Protein AF-A0A7R9L9L1-F1 (afdb_monomer)

Sequence (457 aa):
MAKNYYNILGVQRNCSELDIKSAFRRLALRYHPDKNGSTSAEDTFKEVLEAYRVLNDPHKRGIYDHNSNRTQTHRTFQSRQQSSGYETSRRHHRRRQPSPSKSGHRKTSSGDSHRNKSVEHSLYVSLKEVLHGCSRRMRITRKVWFSPKEYRKERQTVTIDVRKGWKSGTRITFAEHGNQRLYDPSAVAEDIVFVIRDKADKQFKREGIHIVYTVRLSLKEAIDNSGIQVPTLEDRSLNVQLDRQQLMELYANTEVYIRKVGLGLPVPNNVLTRGDLTSSGNSRGKHVEHSLYVSLKEVLHGWRRHMKIARKVWFSPKQYRKMFQTVTIDVRKGWQSGTRITFTKHGDERLYNPSWVAEDIVFVIRDKADKQFKRDGIHIVYTVQLSRKEDYIYCPISVPTLEDRQRRWFTITLDRQQINELYAKNELCIRKVGLGLPDHKNVLTKGDLIIKCQLRS

Organism: NCBI:txid334625

pLDDT: mean 74.03, std 17.51, range [26.25, 93.88]

Secondary structure (DSSP, 8-state):
----HHHHHT--TT--HHHHHHHHHHHHHHS-TTT---HHHHHHHHHHHHHHHHHSSHHHHHHHHHHHHHHHTTSSS-----------------------------------------EEEEEEE-HHHHHH-EEEEEEEEEEEEEETTEEEEEEEEEEEEE-TTPPTT-EEEETT-SPPPTT-TTPPPPPEEEEEEEPP-SSEEEETTEEEEEEE--HHHHHS---EEEE-TTS-EEEEPPPHHHHHHHHHHSEEEEEETT-SPEETTEEEEE--EEEEEE------EEEEEE-HHHHHH-EEEEEEEEEEEEEETTEEEEEEEEEEEEE-TTPPTT-EEEETT-SPBPTT-TT-PBPPEEEEEEEPPPSSEEEETTEEEEEEEE-TTGGGGT--EEEE-S--SS-SEEEE---HHHHHHHHHHSEEEEEETT-SPBPSS-TT-B--EEEEEEE--

Foldseek 3Di:
DPDDLCVLLVHDLPDDLVSLVVSLVVLCVVLPCVVDVDPVSVVSNVSSVVSSVQCNDPVSSVVSVVVVVVVVVVPPPPDDDDDDDDDDDDDDDDDDDDDDDDDDDDDDPDDPPPPDPAAEDEDADEQLCLQQWDKDKDKAWEWQDPDLPDTDIDIDIDIDTRHFLDDQQDKDKDFQRYYFDHPDNPGRHGIHIYTYHYDDDPAWDDDRLEIEGEDEDEPVCLVVQPFDFDAASVRDTDGHGADPVQSVCCVVPQKGKDKDAQRTTAHVPGNVHGGIYIYMYGHPPPQPAAEDADEQLCLQVKDKDWDWDWEWQDPDLVDTDIDIDIDIDTRYHQDDQQDKDKDAQPHYQDDPPPVSGHHIHIYGYHYDDDPAWDDDRLEIEGEDEDEPVCLPPQDWDWAAASDPPDDRTDTDGDDPVQSVVCVVPQKGKDWDAQRTTAHPVGRVHGGIYIYIYGYDD

Mean predicted aligned error: 21.63 Å

Radius of gyration: 37.53 Å; Cα contacts (8 Å, |Δi|>4): 785; chains: 1; bounding box: 78×113×79 Å

InterPro domains:
  IPR001623 DnaJ domain [PF00226] (4-65)
  IPR001623 DnaJ domain [PR00625] (6-24)
  IPR001623 DnaJ domain [PR00625] (24-39)
  IPR001623 DnaJ domain [PR00625] (40-60)
  IPR001623 DnaJ domain [PS50076] (4-68)
  IPR001623 DnaJ domain [SM00271] (3-60)
  IPR001623 DnaJ domain [cd06257] (4-57)
  IPR002939 Chaperone DnaJ, C-terminal [PF01556] (119-277)
  IPR002939 Chaperone DnaJ, C-terminal [PF01556] (288-454)
  IPR008971 HSP40/DnaJ peptide-binding [SSF49493] (119-197)
  IPR008971 HSP40/DnaJ peptide-binding [SSF49493] (204-277)
  IPR008971 HSP40/DnaJ peptide-binding [SSF49493] (283-378)
  IPR036869 Chaperone J-domain superfamily [G3DSA:1.10.287.110] (1-118)
  IPR036869 Chaperone J-domain superfamily [SSF46565] (3-71)
  IPR051339 DnaJ homolog subfamily B [PTHR24078] (4-277)

Structure (mmCIF, N/CA/C/O backbone):
data_AF-A0A7R9L9L1-F1
#
_entry.id   AF-A0A7R9L9L1-F1
#
loop_
_atom_site.group_PDB
_atom_site.id
_atom_site.type_symbol
_atom_site.label_atom_id
_atom_site.label_alt_id
_atom_site.label_comp_id
_atom_site.label_asym_id
_atom_site.label_entity_id
_atom_site.label_seq_id
_atom_site.pdbx_PDB_ins_code
_atom_site.Cartn_x
_atom_site.Cartn_y
_atom_site.Cartn_z
_atom_site.occupancy
_atom_site.B_iso_or_equiv
_atom_site.auth_seq_id
_atom_site.auth_comp_id
_atom_site.auth_asym_id
_atom_site.auth_atom_id
_atom_site.pdbx_PDB_model_num
ATOM 1 N N . MET A 1 1 ? -12.909 -40.727 19.266 1.00 49.06 1 MET A N 1
ATOM 2 C CA . MET A 1 1 ? -14.383 -40.890 19.206 1.00 49.06 1 MET A CA 1
ATOM 3 C C . MET A 1 1 ? -14.921 -39.917 18.166 1.00 49.06 1 MET A C 1
ATOM 5 O O . MET A 1 1 ? -14.369 -38.830 18.070 1.00 49.06 1 MET A O 1
ATOM 9 N N . ALA A 1 2 ? -15.924 -40.287 17.363 1.00 63.56 2 ALA A N 1
ATOM 10 C CA . ALA A 1 2 ? -16.540 -39.344 16.425 1.00 63.56 2 ALA A CA 1
ATOM 11 C C . ALA A 1 2 ? -17.217 -38.209 17.217 1.00 63.56 2 ALA A C 1
ATOM 13 O O . ALA A 1 2 ? -17.993 -38.492 18.133 1.00 63.56 2 ALA A O 1
ATOM 14 N N . LYS A 1 3 ? -16.879 -36.948 16.917 1.00 76.25 3 LYS A N 1
ATOM 15 C CA . LYS A 1 3 ? -17.442 -35.777 17.604 1.00 76.25 3 LYS A CA 1
ATOM 16 C C . LYS A 1 3 ? -18.926 -35.663 17.260 1.00 76.25 3 LYS A C 1
ATOM 18 O O . LYS A 1 3 ? -19.267 -35.638 16.082 1.00 76.25 3 LYS A O 1
ATOM 23 N N . ASN A 1 4 ? -19.796 -35.593 18.270 1.00 88.75 4 ASN A N 1
ATOM 24 C CA . ASN A 1 4 ? -21.223 -35.383 18.042 1.00 88.75 4 ASN A CA 1
ATOM 25 C C . ASN A 1 4 ? -21.557 -33.883 18.066 1.00 88.75 4 ASN A C 1
ATOM 27 O O . ASN A 1 4 ? -21.772 -33.312 19.134 1.00 88.75 4 ASN A O 1
ATOM 31 N N . TYR A 1 5 ? -21.624 -33.254 16.891 1.00 90.06 5 TYR A N 1
ATOM 32 C CA . TYR A 1 5 ? -21.893 -31.819 16.744 1.00 90.06 5 TYR A CA 1
ATOM 33 C C . TYR A 1 5 ? -23.251 -31.374 17.318 1.00 90.06 5 TYR A C 1
ATOM 35 O O . TYR A 1 5 ? -23.359 -30.247 17.798 1.00 90.06 5 TYR A O 1
ATOM 43 N N . TYR A 1 6 ? -24.259 -32.254 17.357 1.00 90.75 6 TYR A N 1
ATOM 44 C CA . TYR A 1 6 ? -25.552 -31.948 17.986 1.00 90.75 6 TYR A CA 1
ATOM 45 C C . TYR A 1 6 ? -25.417 -31.817 19.506 1.00 90.75 6 TYR A C 1
ATOM 47 O O . TYR A 1 6 ? -25.935 -30.872 20.098 1.00 90.75 6 TYR A O 1
ATOM 55 N N . ASN A 1 7 ? -24.632 -32.703 20.126 1.00 90.06 7 ASN A N 1
ATOM 56 C CA . ASN A 1 7 ? -24.353 -32.646 21.561 1.00 90.06 7 ASN A CA 1
ATOM 57 C C . ASN A 1 7 ? -23.490 -31.429 21.918 1.00 90.06 7 ASN A C 1
ATOM 59 O O . ASN A 1 7 ? -23.727 -30.807 22.947 1.00 90.06 7 ASN A O 1
ATOM 63 N N . ILE A 1 8 ? -22.537 -31.059 21.053 1.00 89.12 8 ILE A N 1
ATOM 64 C CA . ILE A 1 8 ? -21.681 -29.874 21.241 1.00 89.12 8 ILE A CA 1
ATOM 65 C C . ILE A 1 8 ? -22.514 -28.584 21.224 1.00 89.12 8 ILE A C 1
ATOM 67 O O . ILE A 1 8 ? -22.296 -27.700 22.048 1.00 89.12 8 ILE A O 1
ATOM 71 N N . LEU A 1 9 ? -23.504 -28.479 20.329 1.00 86.56 9 LEU A N 1
ATOM 72 C CA . LEU A 1 9 ? -24.438 -27.348 20.316 1.00 86.56 9 LEU A CA 1
ATOM 73 C C . LEU A 1 9 ? -25.562 -27.471 21.362 1.00 86.56 9 LEU A C 1
ATOM 75 O O . LEU A 1 9 ? -26.267 -26.496 21.622 1.00 86.56 9 LEU A O 1
ATOM 79 N N . GLY A 1 10 ? -25.734 -28.637 21.985 1.00 88.50 10 GLY A N 1
ATOM 80 C CA . GLY A 1 10 ? -26.810 -28.897 22.940 1.00 88.50 10 GLY A CA 1
ATOM 81 C C . GLY A 1 10 ? -28.200 -28.864 22.300 1.00 88.50 10 GLY A C 1
ATOM 82 O O . GLY A 1 10 ? -29.141 -28.363 22.916 1.00 88.50 10 GLY A O 1
ATOM 83 N N . VAL A 1 11 ? -28.319 -29.349 21.061 1.00 91.50 11 VAL A N 1
ATOM 84 C CA . VAL A 1 11 ? -29.574 -29.433 20.295 1.00 91.50 11 VAL A CA 1
ATOM 85 C C . VAL A 1 11 ? -29.861 -30.879 19.894 1.00 91.50 11 VAL A C 1
ATOM 87 O O . VAL A 1 11 ? -28.947 -31.689 19.758 1.00 91.50 11 VAL A O 1
ATOM 90 N N . GLN A 1 12 ? -31.133 -31.227 19.701 1.00 88.06 12 GLN A N 1
ATOM 91 C CA . GLN A 1 12 ? -31.520 -32.568 19.247 1.00 88.06 12 GLN A CA 1
ATOM 92 C C . GLN A 1 12 ? -31.224 -32.766 17.750 1.00 88.06 12 GLN A C 1
ATOM 94 O O . GLN A 1 12 ? -31.155 -31.808 16.988 1.00 88.06 12 GLN A O 1
ATOM 99 N N . ARG A 1 13 ? -31.073 -34.014 17.286 1.00 86.50 13 ARG A N 1
ATOM 100 C CA . ARG A 1 13 ? -30.767 -34.322 15.868 1.00 86.50 13 ARG A CA 1
ATOM 101 C C . ARG A 1 13 ? -31.837 -33.825 14.883 1.00 86.50 13 ARG A C 1
ATOM 103 O O . ARG A 1 13 ? -31.508 -33.436 13.767 1.00 86.50 13 ARG A O 1
ATOM 110 N N . ASN A 1 14 ? -33.095 -33.796 15.320 1.00 85.81 14 ASN A N 1
ATOM 111 C CA . ASN A 1 14 ? -34.262 -33.307 14.577 1.00 85.81 14 ASN A CA 1
ATOM 112 C C . ASN A 1 14 ? -34.455 -31.778 14.662 1.00 85.81 14 ASN A C 1
ATOM 114 O O . ASN A 1 14 ? -35.485 -31.277 14.223 1.00 85.81 14 ASN A O 1
ATOM 118 N N . CYS A 1 15 ? -33.502 -31.034 15.234 1.00 86.44 15 CYS A N 1
ATOM 119 C CA . CYS A 1 15 ? -33.642 -29.594 15.429 1.00 86.44 15 CYS A CA 1
ATOM 120 C C . CYS A 1 15 ? -33.735 -28.815 14.109 1.00 86.44 15 CYS A C 1
ATOM 122 O O . CYS A 1 15 ? -33.117 -29.175 13.091 1.00 86.44 15 CYS A O 1
ATOM 124 N N . SER A 1 16 ? -34.490 -27.717 14.151 1.00 85.38 16 SER A N 1
ATOM 125 C CA . SER A 1 16 ? -34.614 -26.790 13.032 1.00 85.38 16 SER A CA 1
ATOM 126 C C . SER A 1 16 ? -33.341 -25.952 12.871 1.00 85.38 16 SER A C 1
ATOM 128 O O . SER A 1 16 ? -32.532 -25.808 13.790 1.00 85.38 16 SER A O 1
ATOM 130 N N . GLU A 1 17 ? -33.153 -25.346 11.699 1.00 82.75 17 GLU A N 1
ATOM 131 C CA . GLU A 1 17 ? -32.029 -24.428 11.464 1.00 82.75 17 GLU A CA 1
ATOM 132 C C . GLU A 1 17 ? -32.048 -23.232 12.439 1.00 82.75 17 GLU A C 1
ATOM 134 O O . GLU A 1 17 ? -31.000 -22.736 12.863 1.00 82.75 17 GLU A O 1
ATOM 139 N N . LEU A 1 18 ? -33.243 -22.791 12.850 1.00 80.31 18 LEU A N 1
ATOM 140 C CA . LEU A 1 18 ? -33.417 -21.720 13.831 1.00 80.31 18 LEU A CA 1
ATOM 141 C C . LEU A 1 18 ? -32.889 -22.122 15.212 1.00 80.31 18 LEU A C 1
ATOM 143 O O . LEU A 1 18 ? -32.236 -21.307 15.870 1.00 80.31 18 LEU A O 1
ATOM 147 N N . ASP A 1 19 ? -33.095 -23.375 15.615 1.00 83.19 19 ASP A N 1
ATOM 148 C CA . ASP A 1 19 ? -32.608 -23.910 16.889 1.00 83.19 19 ASP A CA 1
ATOM 149 C C . ASP A 1 19 ? -31.083 -24.015 16.900 1.00 83.19 19 ASP A C 1
ATOM 151 O O . ASP A 1 19 ? -30.443 -23.610 17.870 1.00 83.19 19 ASP A O 1
ATOM 155 N N . ILE A 1 20 ? -30.487 -24.459 15.789 1.00 85.69 20 ILE A N 1
ATOM 156 C CA . ILE A 1 20 ? -29.027 -24.515 15.600 1.00 85.69 20 ILE A CA 1
ATOM 157 C C . ILE A 1 20 ? -28.425 -23.111 15.740 1.00 85.69 20 ILE A C 1
ATOM 159 O O . ILE A 1 20 ? -27.467 -22.907 16.491 1.00 85.69 20 ILE A O 1
ATOM 163 N N . LYS A 1 21 ? -29.022 -22.113 15.076 1.00 79.94 21 LYS A N 1
ATOM 164 C CA . LYS A 1 21 ? -28.600 -20.704 15.162 1.00 79.94 21 LYS A CA 1
ATOM 165 C C . LYS A 1 21 ? -28.805 -20.111 16.552 1.00 79.94 21 LYS A C 1
ATOM 167 O O . LYS A 1 21 ? -28.009 -19.283 16.998 1.00 79.94 21 LYS A O 1
ATOM 172 N N . SER A 1 22 ? -29.888 -20.468 17.234 1.00 76.69 22 SER A N 1
ATOM 173 C CA . SER A 1 22 ? -30.174 -20.015 18.598 1.00 76.69 22 SER A CA 1
ATOM 174 C C . SER A 1 22 ? -29.161 -20.588 19.594 1.00 76.69 22 SER A C 1
ATOM 176 O O . SER A 1 22 ? -28.537 -19.848 20.360 1.00 76.69 22 SER A O 1
ATOM 178 N N . ALA A 1 23 ? -28.911 -21.893 19.515 1.00 81.44 23 ALA A N 1
ATOM 179 C CA . ALA A 1 23 ? -27.973 -22.597 20.372 1.00 81.44 23 ALA A CA 1
ATOM 180 C C . ALA A 1 23 ? -26.527 -22.132 20.171 1.00 81.44 23 ALA A C 1
ATOM 182 O O . ALA A 1 23 ? -25.833 -21.862 21.154 1.00 81.44 23 ALA A O 1
ATOM 183 N N . PHE A 1 24 ? -26.108 -21.935 18.917 1.00 83.31 24 PHE A N 1
ATOM 184 C CA . PHE A 1 24 ? -24.807 -21.350 18.605 1.00 83.31 24 PHE A CA 1
ATOM 185 C C . PHE A 1 24 ? -24.660 -19.954 19.211 1.00 83.31 24 PHE A C 1
ATOM 187 O O . PHE A 1 24 ? -23.675 -19.702 19.895 1.00 83.31 24 PHE A O 1
ATOM 194 N N . ARG A 1 25 ? -25.649 -19.062 19.052 1.00 74.88 25 ARG A N 1
ATOM 195 C CA . ARG A 1 25 ? -25.603 -17.712 19.648 1.00 74.88 25 ARG A CA 1
ATOM 196 C C . ARG A 1 25 ? -25.455 -17.756 21.170 1.00 74.88 25 ARG A C 1
ATOM 198 O O . ARG A 1 25 ? -24.642 -17.019 21.724 1.00 74.88 25 ARG A O 1
ATOM 205 N N . ARG A 1 26 ? -26.193 -18.643 21.842 1.00 85.81 26 ARG A N 1
ATOM 206 C CA . ARG A 1 26 ? -26.121 -18.829 23.300 1.00 85.81 26 ARG A CA 1
ATOM 207 C C . ARG A 1 26 ? -24.738 -19.307 23.757 1.00 85.81 26 ARG A C 1
ATOM 209 O O . ARG A 1 26 ? -24.200 -18.769 24.722 1.00 85.81 26 ARG A O 1
ATOM 216 N N . LEU A 1 27 ? -24.157 -20.293 23.073 1.00 80.12 27 LEU A N 1
ATOM 217 C CA . LEU A 1 27 ? -22.843 -20.851 23.417 1.00 80.12 27 LEU A CA 1
ATOM 218 C C . LEU A 1 27 ? -21.696 -19.913 23.034 1.00 80.12 27 LEU A C 1
ATOM 220 O O . LEU A 1 27 ? -20.773 -19.728 23.824 1.00 80.12 27 LEU A O 1
ATOM 224 N N . ALA A 1 28 ? -21.795 -19.256 21.880 1.00 75.88 28 ALA A N 1
ATOM 225 C CA . ALA A 1 28 ? -20.829 -18.270 21.419 1.00 75.88 28 ALA A CA 1
ATOM 226 C C . ALA A 1 28 ? -20.716 -17.095 22.394 1.00 75.88 28 ALA A C 1
ATOM 228 O O . ALA A 1 28 ? -19.614 -16.638 22.650 1.00 75.88 28 ALA A O 1
ATOM 229 N N . LEU A 1 29 ? -21.823 -16.647 22.998 1.00 74.94 29 LEU A N 1
ATOM 230 C CA . LEU A 1 29 ? -21.801 -15.608 24.034 1.00 74.94 29 LEU A CA 1
ATOM 231 C C . LEU A 1 29 ? -21.191 -16.081 25.363 1.00 74.94 29 LEU A C 1
ATOM 233 O O . LEU A 1 29 ? -20.632 -15.259 26.089 1.00 74.94 29 LEU A O 1
ATOM 237 N N . ARG A 1 30 ? -21.306 -17.376 25.687 1.00 72.81 30 ARG A N 1
ATOM 238 C CA . ARG A 1 30 ? -20.858 -17.969 26.960 1.00 72.81 30 ARG A CA 1
ATOM 239 C C . ARG A 1 30 ? -19.370 -18.328 26.969 1.00 72.81 30 ARG A C 1
ATOM 241 O O . ARG A 1 30 ? -18.716 -18.179 27.999 1.00 72.81 30 ARG A O 1
ATOM 248 N N . TYR A 1 31 ? -18.854 -18.790 25.833 1.00 75.00 31 TYR A N 1
ATOM 249 C CA . TYR A 1 31 ? -17.470 -19.247 25.672 1.00 75.00 31 TYR A CA 1
ATOM 250 C C . TYR A 1 31 ? -16.627 -18.305 24.803 1.00 75.00 31 TYR A C 1
ATOM 252 O O . TYR A 1 31 ? -15.535 -18.667 24.385 1.00 75.00 31 TYR A O 1
ATOM 260 N N . HIS A 1 32 ? -17.107 -17.086 24.528 1.00 73.44 32 HIS A N 1
ATOM 261 C CA . HIS A 1 32 ? -16.326 -16.116 23.764 1.00 73.44 32 HIS A CA 1
ATOM 262 C C . HIS A 1 32 ? -14.991 -15.817 24.477 1.00 73.44 32 HIS A C 1
ATOM 264 O O . HIS A 1 32 ? -15.032 -15.433 25.652 1.00 73.44 32 HIS A O 1
ATOM 270 N N . PRO A 1 33 ? -13.837 -15.885 23.787 1.00 64.94 33 PRO A N 1
ATOM 271 C CA . PRO A 1 33 ? -12.521 -15.683 24.401 1.00 64.94 33 PRO A CA 1
ATOM 272 C C . PRO A 1 33 ? -12.361 -14.300 25.059 1.00 64.94 33 PRO A C 1
ATOM 274 O O . PRO A 1 33 ? -11.711 -14.183 26.090 1.00 64.94 33 PRO A O 1
ATOM 277 N N . ASP A 1 34 ? -13.037 -13.263 24.540 1.00 59.59 34 ASP A N 1
ATOM 278 C CA . ASP A 1 34 ? -13.035 -11.926 25.170 1.00 59.59 34 ASP A CA 1
ATOM 279 C C . ASP A 1 34 ? -13.930 -11.805 26.424 1.00 59.59 34 ASP A C 1
ATOM 281 O O . ASP A 1 34 ? -13.745 -10.877 27.208 1.00 59.59 34 ASP A O 1
ATOM 285 N N . LYS A 1 35 ? -14.926 -12.685 26.623 1.00 58.25 35 LYS A N 1
ATOM 286 C CA . LYS A 1 35 ? -15.825 -12.641 27.801 1.00 58.25 35 LYS A CA 1
ATOM 287 C C . LYS A 1 35 ? -15.447 -13.652 28.878 1.00 58.25 35 LYS A C 1
ATOM 289 O O . LYS A 1 35 ? -15.803 -13.464 30.037 1.00 58.25 35 LYS A O 1
ATOM 294 N N . ASN A 1 36 ? -14.758 -14.722 28.497 1.00 57.59 36 ASN A N 1
ATOM 295 C CA . ASN A 1 36 ? -14.349 -15.797 29.382 1.00 57.59 36 ASN A CA 1
ATOM 296 C C . ASN A 1 36 ? -12.878 -16.119 29.096 1.00 57.59 36 ASN A C 1
ATOM 298 O O . ASN 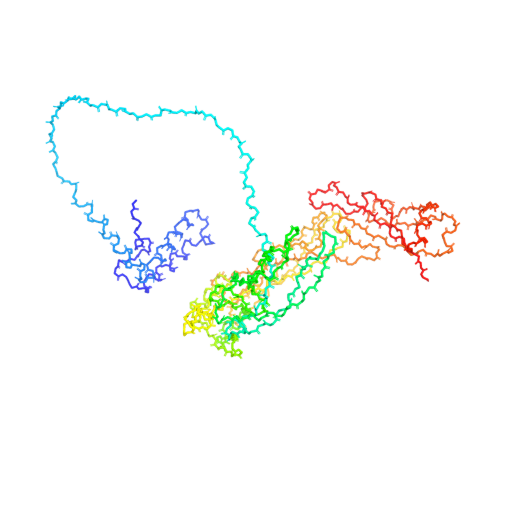A 1 36 ? -12.569 -16.869 28.178 1.00 57.59 36 ASN A O 1
ATOM 302 N N . GLY A 1 37 ? -11.969 -15.517 29.867 1.00 56.84 37 GLY A N 1
ATOM 303 C CA . GLY A 1 37 ? -10.517 -15.613 29.664 1.00 56.84 37 GLY A CA 1
ATOM 304 C C . GLY A 1 37 ? -9.885 -16.939 30.106 1.00 56.84 37 GLY A C 1
ATOM 305 O O . GLY A 1 37 ? -8.688 -16.980 30.376 1.00 56.84 37 GLY A O 1
ATOM 306 N N . SER A 1 38 ? -10.669 -18.011 30.242 1.00 69.81 38 SER A N 1
ATOM 307 C CA . SER A 1 38 ? -10.142 -19.337 30.570 1.00 69.81 38 SER A CA 1
ATOM 308 C C . SER A 1 38 ? -9.654 -20.046 29.305 1.00 69.81 38 SER A C 1
ATOM 310 O O . SER A 1 38 ? -10.331 -20.042 28.280 1.00 69.81 38 SER A O 1
ATOM 312 N N . THR A 1 39 ? -8.500 -20.714 29.369 1.00 65.12 39 THR A N 1
ATOM 313 C CA . THR A 1 39 ? -7.925 -21.453 28.226 1.00 65.12 39 THR A CA 1
ATOM 314 C C . THR A 1 39 ? -8.883 -22.530 27.691 1.00 65.12 39 THR A C 1
ATOM 316 O O . THR A 1 39 ? -8.952 -22.766 26.491 1.00 65.12 39 THR A O 1
ATOM 319 N N . SER A 1 40 ? -9.720 -23.109 28.561 1.00 69.19 40 SER A N 1
ATOM 320 C CA . SER A 1 40 ? -10.760 -24.075 28.178 1.00 69.19 40 SER A CA 1
ATOM 321 C C . SER A 1 40 ? -11.943 -23.455 27.409 1.00 69.19 40 SER A C 1
ATOM 323 O O . SER A 1 40 ? -12.649 -24.185 26.707 1.00 69.19 40 SER A O 1
ATOM 325 N N . ALA A 1 41 ? -12.195 -22.143 27.524 1.00 69.00 41 ALA A N 1
ATOM 326 C CA . ALA A 1 41 ? -13.266 -21.460 26.789 1.00 69.00 41 ALA A CA 1
ATOM 327 C C . ALA A 1 41 ? -12.928 -21.296 25.300 1.00 69.00 41 ALA A C 1
ATOM 329 O O . ALA A 1 41 ? -13.806 -21.415 24.450 1.00 69.00 41 ALA A O 1
ATOM 330 N N . GLU A 1 42 ? -11.652 -21.094 24.968 1.00 72.12 42 GLU A N 1
ATOM 331 C CA . GLU A 1 42 ? -11.208 -20.976 23.578 1.00 72.12 42 GLU A CA 1
ATOM 332 C C . GLU A 1 42 ? -11.369 -22.300 22.815 1.00 72.12 42 GLU A C 1
ATOM 334 O O . GLU A 1 42 ? -11.888 -22.319 21.696 1.00 72.12 42 GLU A O 1
ATOM 339 N N . ASP A 1 43 ? -10.982 -23.418 23.434 1.00 78.12 43 ASP A N 1
ATOM 340 C CA . ASP A 1 43 ? -11.100 -24.741 22.816 1.00 78.12 43 ASP A CA 1
ATOM 341 C C . ASP A 1 43 ? -12.565 -25.165 22.659 1.00 78.12 43 ASP A C 1
ATOM 343 O O . ASP A 1 43 ? -12.975 -25.608 21.585 1.00 78.12 43 ASP A O 1
ATOM 347 N N . THR A 1 44 ? -13.398 -24.922 23.674 1.00 79.69 44 THR A N 1
ATOM 348 C CA . THR A 1 44 ? -14.847 -25.170 23.576 1.00 79.69 44 THR A CA 1
ATOM 349 C C . THR A 1 44 ? -15.517 -24.271 22.535 1.00 79.69 44 THR A C 1
ATOM 351 O O . THR A 1 44 ? -16.397 -24.725 21.803 1.00 79.69 44 THR A O 1
ATOM 354 N N . PHE A 1 45 ? -15.072 -23.023 22.375 1.00 81.50 45 PHE A N 1
ATOM 355 C CA . PHE A 1 45 ? -15.565 -22.133 21.323 1.00 81.50 45 PHE A CA 1
ATOM 356 C C . PHE A 1 45 ? -15.186 -22.617 19.917 1.00 81.50 45 PHE A C 1
ATOM 358 O O . PHE A 1 45 ? -16.019 -22.570 19.006 1.00 81.50 45 PHE A O 1
ATOM 365 N N . LYS A 1 46 ? -13.963 -23.133 19.730 1.00 82.69 46 LYS A N 1
ATOM 366 C CA . LYS A 1 46 ? -13.535 -23.750 18.462 1.00 82.69 46 LYS A CA 1
ATOM 367 C C . LYS A 1 46 ? -14.417 -24.945 18.103 1.00 82.69 46 LYS A C 1
ATOM 369 O O . LYS A 1 46 ? -14.842 -25.051 16.953 1.00 82.69 46 LYS A O 1
ATOM 374 N N . GLU A 1 47 ? -14.753 -25.791 19.074 1.00 85.06 47 GLU A N 1
ATOM 375 C CA . GLU A 1 47 ? -15.644 -26.939 18.862 1.00 85.06 47 GLU A CA 1
ATOM 376 C C . GLU A 1 47 ? -17.082 -26.521 18.528 1.00 85.06 47 GLU A C 1
ATOM 378 O O . GLU A 1 47 ? -17.696 -27.079 17.617 1.00 85.06 47 GLU A O 1
ATOM 383 N N . VAL A 1 48 ? -17.608 -25.496 19.203 1.00 82.81 48 VAL A N 1
ATOM 384 C CA . VAL A 1 48 ? -18.935 -24.920 18.923 1.00 82.81 48 VAL A CA 1
ATOM 385 C C . VAL A 1 48 ? -18.996 -24.312 17.517 1.00 82.81 48 VAL A C 1
ATOM 387 O O . VAL A 1 48 ? -19.994 -24.479 16.808 1.00 82.81 48 VAL A O 1
ATOM 390 N N . LEU A 1 49 ? -17.926 -23.647 17.074 1.00 82.12 49 LEU A N 1
ATOM 391 C CA . LEU A 1 49 ? -17.827 -23.084 15.728 1.00 82.12 49 LEU A CA 1
ATOM 392 C C . LEU A 1 49 ? -17.720 -24.173 14.654 1.00 82.12 49 LEU A C 1
ATOM 394 O O . LEU A 1 49 ? -18.345 -24.058 13.597 1.00 82.12 49 LEU A O 1
ATOM 398 N N . GLU A 1 50 ? -16.954 -25.231 14.921 1.00 85.69 50 GLU A N 1
ATOM 399 C CA . GLU A 1 50 ? -16.851 -26.409 14.055 1.00 85.69 50 GLU A CA 1
ATOM 400 C C . GLU A 1 50 ? -18.230 -27.067 13.875 1.00 85.69 50 GLU A C 1
ATOM 402 O O . GLU A 1 50 ? -18.674 -27.274 12.743 1.00 85.69 50 GLU A O 1
ATOM 407 N N . ALA A 1 51 ? -18.952 -27.287 14.978 1.00 88.12 51 ALA A N 1
ATOM 408 C CA . ALA A 1 51 ? -20.292 -27.865 14.975 1.00 88.12 51 ALA A CA 1
ATOM 409 C C . ALA A 1 51 ? -21.300 -27.017 14.184 1.00 88.12 51 ALA A C 1
ATOM 411 O O . ALA A 1 51 ? -22.049 -27.543 13.360 1.00 88.12 51 ALA A O 1
ATOM 412 N N . TYR A 1 52 ? -21.291 -25.695 14.375 1.00 84.75 52 TYR A N 1
ATOM 413 C CA . TYR A 1 52 ? -22.180 -24.790 13.647 1.00 84.75 52 TYR A CA 1
ATOM 414 C C . TYR A 1 52 ? -21.888 -24.762 12.141 1.00 84.75 52 TYR A C 1
ATOM 416 O O . TYR A 1 52 ? -22.815 -24.811 11.338 1.00 84.75 52 TYR A O 1
ATOM 424 N N . ARG A 1 53 ? -20.612 -24.751 11.731 1.00 86.50 53 ARG A N 1
ATOM 425 C CA . ARG A 1 53 ? -20.221 -24.760 10.306 1.00 86.50 53 ARG A CA 1
ATOM 426 C C . ARG A 1 53 ? -20.717 -25.992 9.554 1.00 86.50 53 ARG A C 1
ATOM 428 O O . ARG A 1 53 ? -20.996 -25.893 8.360 1.00 86.50 53 ARG A O 1
ATOM 435 N N . VAL A 1 54 ? -20.775 -27.137 10.231 1.00 88.31 54 VAL A N 1
ATOM 436 C CA . VAL A 1 54 ? -21.236 -28.400 9.645 1.00 88.31 54 VAL A CA 1
ATOM 437 C C . VAL A 1 54 ? -22.761 -28.491 9.667 1.00 88.31 54 VAL A C 1
ATOM 439 O O . VAL A 1 54 ? -23.348 -28.864 8.659 1.00 88.31 54 VAL A O 1
ATOM 442 N N . LEU A 1 55 ? -23.408 -28.124 10.778 1.00 88.56 55 LEU A N 1
ATOM 443 C CA . LEU A 1 55 ? -24.855 -28.301 10.953 1.00 88.56 55 LEU A CA 1
ATOM 444 C C . LEU A 1 55 ? -25.715 -27.184 10.335 1.00 88.56 55 LEU A C 1
ATOM 446 O O . LEU A 1 55 ? -26.886 -27.420 10.050 1.00 88.56 55 LEU A O 1
ATOM 450 N N . ASN A 1 56 ? -25.172 -25.981 10.121 1.00 89.06 56 ASN A N 1
ATOM 451 C CA . ASN A 1 56 ? -25.913 -24.861 9.525 1.00 89.06 56 ASN A CA 1
ATOM 452 C C . ASN A 1 56 ? -26.042 -24.963 7.993 1.00 89.06 56 ASN A C 1
ATOM 454 O O . ASN A 1 56 ? -26.931 -24.351 7.413 1.00 89.06 56 ASN A O 1
ATOM 458 N N . ASP A 1 57 ? -25.153 -25.702 7.329 1.00 86.38 57 ASP A N 1
ATOM 459 C CA . ASP A 1 57 ? -25.196 -25.926 5.882 1.00 86.38 57 ASP A CA 1
ATOM 460 C C . ASP A 1 57 ? -25.969 -27.229 5.595 1.00 86.38 57 ASP A C 1
ATOM 462 O O . ASP A 1 57 ? -25.525 -28.293 6.037 1.00 86.38 57 ASP A O 1
ATOM 466 N N . PRO A 1 58 ? -27.102 -27.188 4.864 1.00 85.25 58 PRO A N 1
ATOM 467 C CA . PRO A 1 58 ? -27.929 -28.371 4.616 1.00 85.25 58 PRO A CA 1
ATOM 468 C C . PRO A 1 58 ? -27.170 -29.531 3.962 1.00 85.25 58 PRO A C 1
ATOM 470 O O . PRO A 1 58 ? -27.391 -30.694 4.301 1.00 85.25 58 PRO A O 1
ATOM 473 N N . HIS A 1 59 ? -26.239 -29.226 3.056 1.00 84.00 59 HIS A N 1
ATOM 474 C CA . HIS A 1 59 ? -25.461 -30.231 2.342 1.00 84.00 59 HIS A CA 1
ATOM 475 C C . HIS A 1 59 ? -24.417 -30.874 3.266 1.00 84.00 59 HIS A C 1
ATOM 477 O O . HIS A 1 59 ? -24.274 -32.099 3.303 1.00 84.00 59 HIS A O 1
ATOM 483 N N . LYS A 1 60 ? -23.718 -30.071 4.078 1.00 88.38 60 LYS A N 1
ATOM 484 C CA . LYS A 1 60 ? -22.735 -30.590 5.049 1.00 88.38 60 LYS A CA 1
ATOM 485 C C . LYS A 1 60 ? -23.392 -31.344 6.200 1.00 88.38 60 LYS A C 1
ATOM 487 O O . LYS A 1 60 ? -22.853 -32.369 6.619 1.00 88.38 60 LYS A O 1
ATOM 492 N N . ARG A 1 61 ? -24.560 -30.889 6.662 1.00 89.81 61 ARG A N 1
ATOM 493 C CA . ARG A 1 61 ? -25.379 -31.585 7.662 1.00 89.81 61 ARG A CA 1
ATOM 494 C C . ARG A 1 61 ? -25.786 -32.964 7.149 1.00 89.81 61 ARG A C 1
ATOM 496 O O . ARG A 1 61 ? -25.567 -33.944 7.851 1.00 89.81 61 ARG A O 1
ATOM 503 N N . GLY A 1 62 ? -26.246 -33.052 5.898 1.00 85.75 62 GLY A N 1
ATOM 504 C CA . GLY A 1 62 ? -26.587 -34.325 5.257 1.00 85.75 62 GLY A CA 1
ATOM 505 C C . GLY A 1 62 ? -25.411 -35.307 5.184 1.00 85.75 62 GLY A C 1
ATOM 506 O O . GLY A 1 62 ? -25.556 -36.471 5.555 1.00 85.75 62 GLY A O 1
ATOM 507 N N . ILE A 1 63 ? -24.222 -34.842 4.782 1.00 86.38 63 ILE A N 1
ATOM 508 C CA . ILE A 1 63 ? -23.001 -35.673 4.749 1.00 86.38 63 ILE A CA 1
ATOM 509 C C . ILE A 1 63 ? -22.616 -36.149 6.156 1.00 86.38 63 ILE A C 1
ATOM 511 O O . ILE A 1 63 ? -22.249 -37.310 6.354 1.00 86.38 63 ILE A O 1
ATOM 515 N N . TYR A 1 64 ? -22.688 -35.255 7.140 1.00 86.69 64 TYR A N 1
ATOM 516 C CA . TYR A 1 64 ? -22.371 -35.567 8.528 1.00 86.69 64 TYR A CA 1
ATOM 517 C C . TYR A 1 64 ? -23.343 -36.595 9.124 1.00 86.69 64 TYR A C 1
ATOM 519 O O . TYR A 1 64 ? -22.898 -37.576 9.724 1.00 86.69 64 TYR A O 1
ATOM 527 N N . ASP A 1 65 ? -24.647 -36.434 8.900 1.00 86.31 65 ASP A N 1
ATOM 528 C CA . ASP A 1 65 ? -25.676 -37.370 9.359 1.00 86.31 65 ASP A CA 1
ATOM 529 C C . ASP A 1 65 ? -25.512 -38.751 8.701 1.00 86.31 65 ASP A C 1
ATOM 531 O O . ASP A 1 65 ? -25.576 -39.781 9.380 1.00 86.31 65 ASP A O 1
ATOM 535 N N . HIS A 1 66 ? -25.187 -38.782 7.404 1.00 81.69 66 HIS A N 1
ATOM 536 C CA . HIS A 1 66 ? -24.926 -40.017 6.662 1.00 81.69 66 HIS A CA 1
ATOM 537 C C . HIS A 1 66 ? -23.688 -40.768 7.188 1.00 81.69 66 HIS A C 1
ATOM 539 O O . HIS A 1 66 ? -23.732 -41.978 7.426 1.00 81.69 66 HIS A O 1
ATOM 545 N N . ASN A 1 67 ? -22.590 -40.054 7.453 1.00 79.81 67 ASN A N 1
ATOM 546 C CA . ASN A 1 67 ? -21.353 -40.645 7.976 1.00 79.81 67 ASN A CA 1
ATOM 547 C C . ASN A 1 67 ? -21.455 -41.047 9.458 1.00 79.81 67 ASN A C 1
ATOM 549 O O . ASN A 1 67 ? -20.829 -42.023 9.887 1.00 79.81 67 ASN A O 1
ATOM 553 N N . SER A 1 68 ? -22.258 -40.329 10.244 1.00 65.81 68 SER A N 1
ATOM 554 C CA . SER A 1 68 ? -22.479 -40.623 11.663 1.00 65.81 68 SER A CA 1
ATOM 555 C C . SER A 1 68 ? -23.318 -41.892 11.873 1.00 65.81 68 SER A C 1
ATOM 557 O O . SER A 1 68 ? -23.083 -42.632 12.828 1.00 65.81 68 SER A O 1
ATOM 559 N N . ASN A 1 69 ? -24.227 -42.215 10.948 1.00 58.66 69 ASN A N 1
ATOM 560 C CA . ASN A 1 69 ? -24.994 -43.467 10.988 1.00 58.66 69 ASN A CA 1
ATOM 561 C C . ASN A 1 69 ? -24.143 -44.695 10.608 1.00 58.66 69 ASN A C 1
ATOM 563 O O . ASN A 1 69 ? -24.331 -45.779 11.159 1.00 58.66 69 ASN A O 1
ATOM 567 N N . ARG A 1 70 ? -23.128 -44.521 9.751 1.00 52.97 70 ARG A N 1
ATOM 568 C CA . ARG A 1 70 ? -22.200 -45.589 9.327 1.00 52.97 70 ARG A CA 1
ATOM 569 C C . ARG A 1 70 ? -21.214 -46.029 10.421 1.00 52.97 70 ARG A C 1
ATOM 571 O O . ARG A 1 70 ? -20.650 -47.116 10.350 1.00 52.97 70 ARG A O 1
ATOM 578 N N . THR A 1 71 ? -21.007 -45.204 11.450 1.00 49.53 71 THR A N 1
ATOM 579 C CA . THR A 1 71 ? -20.185 -45.543 12.630 1.00 49.53 71 THR A CA 1
ATOM 580 C C . THR A 1 71 ? -20.984 -46.217 13.750 1.00 49.53 71 THR A C 1
ATOM 582 O O . THR A 1 71 ? -20.384 -46.844 14.624 1.00 49.53 71 THR A O 1
ATOM 585 N N . GLN A 1 72 ? -22.321 -46.150 13.717 1.00 45.69 72 GLN A N 1
ATOM 586 C CA . GLN A 1 72 ? -23.194 -46.874 14.651 1.00 45.69 72 GLN A CA 1
ATOM 587 C C . GLN A 1 72 ? -23.389 -48.346 14.258 1.00 45.69 72 GLN A C 1
ATOM 589 O O . GLN A 1 72 ? -23.480 -49.191 15.144 1.00 45.69 72 GLN A O 1
ATOM 594 N N . THR A 1 73 ? -23.335 -48.692 12.968 1.00 39.56 73 THR A N 1
ATOM 595 C CA . THR A 1 73 ? -23.489 -50.084 12.497 1.00 39.56 73 THR A CA 1
ATOM 596 C C . THR A 1 73 ? -22.314 -51.008 12.851 1.00 39.56 73 THR A C 1
ATOM 598 O O . THR A 1 73 ? -22.484 -52.221 12.850 1.00 39.56 73 THR A O 1
ATOM 601 N N . HIS A 1 74 ? -21.149 -50.471 13.236 1.00 42.88 74 HIS A N 1
ATOM 602 C CA . HIS A 1 74 ? -19.985 -51.257 13.683 1.00 42.88 74 HIS A CA 1
ATOM 603 C C . HIS A 1 74 ? -19.840 -51.383 15.211 1.00 42.88 74 HIS A C 1
ATOM 605 O O . HIS A 1 74 ? -18.850 -51.941 15.680 1.00 42.88 74 HIS A O 1
ATOM 611 N N . ARG A 1 75 ? -20.796 -50.882 16.008 1.00 37.06 75 ARG A N 1
ATOM 612 C CA . ARG A 1 75 ? -20.735 -50.945 17.484 1.00 37.06 75 ARG A CA 1
ATOM 613 C C . ARG A 1 75 ? -21.776 -51.853 18.145 1.00 37.06 75 ARG A C 1
ATOM 615 O O . ARG A 1 75 ? -21.765 -51.958 19.365 1.00 37.06 75 ARG A O 1
ATOM 622 N N . THR A 1 76 ? -22.598 -52.561 17.368 1.00 34.09 76 THR A N 1
ATOM 623 C CA . THR A 1 76 ? -23.654 -53.452 17.900 1.00 34.09 76 THR A CA 1
ATOM 624 C C . THR A 1 76 ? -23.392 -54.948 17.675 1.00 34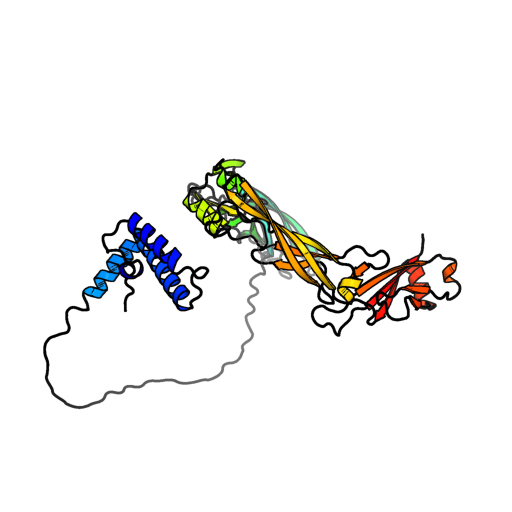.09 76 THR A C 1
ATOM 626 O O . THR A 1 76 ? -24.254 -55.768 17.954 1.00 34.09 76 THR A O 1
ATOM 629 N N . PHE A 1 77 ? -22.193 -55.338 17.234 1.00 36.25 77 PHE A N 1
ATOM 630 C CA . PHE A 1 77 ? -21.790 -56.747 17.125 1.00 36.25 77 PHE A CA 1
ATOM 631 C C . PHE A 1 77 ? -20.415 -56.968 17.757 1.00 36.25 77 PHE A C 1
ATOM 633 O O . PHE A 1 77 ? -19.435 -57.188 17.056 1.00 36.25 77 PHE A O 1
ATOM 640 N N . GLN A 1 78 ? -20.317 -56.879 19.085 1.00 39.16 78 GLN A N 1
ATOM 641 C CA . GLN A 1 78 ? -19.231 -57.533 19.827 1.00 39.16 78 GLN A CA 1
ATOM 642 C C . GLN A 1 78 ? -19.586 -57.671 21.313 1.00 39.16 78 GLN A C 1
ATOM 644 O O . GLN A 1 78 ? -19.021 -57.028 22.190 1.00 39.16 78 GLN A O 1
ATOM 649 N N . SER A 1 79 ? -20.554 -58.545 21.587 1.00 32.91 79 SER A N 1
ATOM 650 C CA . SER A 1 79 ? -20.689 -59.210 22.885 1.00 32.91 79 SER A CA 1
ATOM 651 C C . SER A 1 79 ? -21.444 -60.537 22.738 1.00 32.91 79 SER A C 1
ATOM 653 O O . SER A 1 79 ? -22.617 -60.638 23.080 1.00 32.91 79 SER A O 1
ATOM 655 N N . ARG A 1 80 ? -20.771 -61.584 22.235 1.00 29.34 80 ARG A N 1
ATOM 656 C CA . ARG A 1 80 ? -21.074 -62.981 22.611 1.00 29.34 80 ARG A CA 1
ATOM 657 C C . ARG A 1 80 ? -20.038 -63.983 22.079 1.00 29.34 80 ARG A C 1
ATOM 659 O O . ARG A 1 80 ? -19.782 -64.002 20.886 1.00 29.34 80 ARG A O 1
ATOM 666 N N . GLN A 1 81 ? -19.557 -64.815 23.014 1.00 34.12 81 GLN A N 1
ATOM 667 C CA . GLN A 1 81 ? -18.836 -66.103 22.893 1.00 34.12 81 GLN A CA 1
ATOM 668 C C . GLN A 1 81 ? -17.420 -66.057 22.289 1.00 34.12 81 GLN A C 1
ATOM 670 O O . GLN A 1 81 ? -17.231 -65.678 21.144 1.00 34.12 81 GLN A O 1
ATOM 675 N N . GLN A 1 82 ? -16.345 -66.218 23.070 1.00 29.14 82 GLN A N 1
ATOM 676 C CA . GLN A 1 82 ? -15.818 -67.391 23.808 1.00 29.14 82 GLN A CA 1
ATOM 677 C C . GLN A 1 82 ? -15.293 -68.559 22.947 1.00 29.14 82 GLN A C 1
ATOM 679 O O . GLN A 1 82 ? -16.046 -69.248 22.276 1.00 29.14 82 GLN A O 1
ATOM 684 N N . SER A 1 83 ? -13.980 -68.770 23.134 1.00 26.69 83 SER A N 1
ATOM 685 C CA . SER A 1 83 ? -13.209 -70.023 23.238 1.00 26.69 83 SER A CA 1
ATOM 686 C C . SER A 1 83 ? -13.095 -70.997 22.059 1.00 26.69 83 SER A C 1
ATOM 688 O O . SER A 1 83 ? -14.066 -71.637 21.677 1.00 26.69 83 SER A O 1
ATOM 690 N N . SER A 1 84 ? -11.841 -71.208 21.634 1.00 27.23 84 SER A N 1
ATOM 691 C CA . SER A 1 84 ? -11.121 -72.492 21.447 1.00 27.23 84 SER A CA 1
ATOM 692 C C . SER A 1 84 ? -10.048 -72.242 20.368 1.00 27.23 84 SER A C 1
ATOM 694 O O . SER A 1 84 ? -10.377 -71.759 19.294 1.00 27.23 84 SER A O 1
ATOM 696 N N . GLY A 1 85 ? -8.736 -72.373 20.563 1.00 26.48 85 GLY A N 1
ATOM 697 C CA . GLY A 1 85 ? -8.022 -73.385 21.325 1.00 26.48 85 GLY A CA 1
ATOM 698 C C . GLY A 1 85 ? -7.530 -74.485 20.382 1.00 26.48 85 GLY A C 1
ATOM 699 O O . GLY A 1 85 ? -8.155 -75.530 20.355 1.00 26.48 85 GLY A O 1
ATOM 700 N N . TYR A 1 86 ? -6.455 -74.259 19.612 1.00 28.17 86 TYR A N 1
ATOM 701 C CA . TYR A 1 86 ? -5.378 -75.242 19.399 1.00 28.17 86 TYR A CA 1
ATOM 702 C C . TYR A 1 86 ? -4.206 -74.668 18.587 1.00 28.17 86 TYR A C 1
ATOM 704 O O . TYR A 1 86 ? -4.309 -73.745 17.783 1.00 28.17 86 TYR A O 1
ATOM 712 N N . GLU A 1 87 ? -3.070 -75.261 18.892 1.00 26.25 87 GLU A N 1
ATOM 713 C CA . GLU A 1 87 ? -1.695 -74.995 18.518 1.00 26.25 87 GLU A CA 1
ATOM 714 C C . GLU A 1 87 ? -1.305 -75.885 17.323 1.00 26.25 87 GLU A C 1
ATOM 716 O O . GLU A 1 87 ? -1.853 -76.977 17.198 1.00 26.25 87 GLU A O 1
ATOM 721 N N . THR A 1 88 ? -0.377 -75.452 16.453 1.00 29.09 88 THR A N 1
ATOM 722 C CA . THR A 1 88 ? 0.801 -76.226 15.968 1.00 29.09 88 THR A CA 1
ATOM 723 C C . THR A 1 88 ? 1.472 -75.613 14.718 1.00 29.09 88 THR A C 1
ATOM 725 O O . THR A 1 88 ? 0.928 -75.540 13.626 1.00 29.09 88 THR A O 1
ATOM 728 N N . SER A 1 89 ? 2.719 -75.181 14.929 1.00 31.94 89 SER A N 1
ATOM 729 C CA . SER A 1 89 ? 3.937 -75.555 14.186 1.00 31.94 89 SER A CA 1
ATOM 730 C C . SER A 1 89 ? 4.067 -75.407 12.648 1.00 31.94 89 SER A C 1
ATOM 732 O O . SER A 1 89 ? 3.537 -76.200 11.887 1.00 31.94 89 SER A O 1
ATOM 734 N N . ARG A 1 90 ? 5.065 -74.571 12.267 1.00 33.31 90 ARG A N 1
ATOM 735 C CA . ARG A 1 90 ? 6.227 -74.870 11.367 1.00 33.31 90 ARG A CA 1
ATOM 736 C C . ARG A 1 90 ? 5.895 -75.255 9.895 1.00 33.31 90 ARG A C 1
ATOM 738 O O . ARG A 1 90 ? 5.316 -76.295 9.661 1.00 33.31 90 ARG A O 1
ATOM 745 N N . ARG A 1 91 ? 6.364 -74.590 8.820 1.00 33.47 91 ARG A N 1
ATOM 746 C CA . ARG A 1 91 ? 7.769 -74.381 8.386 1.00 33.47 91 ARG A CA 1
ATOM 747 C C . ARG A 1 91 ? 7.825 -73.682 7.001 1.00 33.47 91 ARG A C 1
ATOM 749 O O . ARG A 1 91 ? 6.990 -73.919 6.146 1.00 33.47 91 ARG A O 1
ATOM 756 N N . HIS A 1 92 ? 8.891 -72.896 6.816 1.00 34.12 92 HIS A N 1
ATOM 757 C CA . HIS A 1 92 ? 9.646 -72.520 5.603 1.00 34.12 92 HIS A CA 1
ATOM 758 C C . HIS A 1 92 ? 9.003 -72.521 4.196 1.00 34.12 92 HIS A C 1
ATOM 760 O O . HIS A 1 92 ? 8.866 -73.570 3.586 1.00 34.12 92 HIS A O 1
ATOM 766 N N . HIS A 1 93 ? 9.014 -71.348 3.547 1.00 33.16 93 HIS A N 1
ATOM 767 C CA . HIS A 1 93 ? 9.894 -71.158 2.384 1.00 33.16 93 HIS A CA 1
ATOM 768 C C . HIS A 1 93 ? 10.278 -69.687 2.169 1.00 33.16 93 HIS A C 1
ATOM 770 O O . HIS A 1 93 ? 9.458 -68.802 1.955 1.00 33.16 93 HIS A O 1
ATOM 776 N N . ARG A 1 94 ? 11.588 -69.450 2.265 1.00 33.47 94 ARG A N 1
ATOM 777 C CA . ARG A 1 94 ? 12.290 -68.194 2.024 1.00 33.47 94 ARG A CA 1
ATOM 778 C C . ARG A 1 94 ? 12.831 -68.287 0.603 1.00 33.47 94 ARG A C 1
ATOM 780 O O . ARG A 1 94 ? 13.693 -69.127 0.358 1.00 33.47 94 ARG A O 1
ATOM 787 N N . ARG A 1 95 ? 12.394 -67.421 -0.310 1.00 32.28 95 ARG A N 1
ATOM 788 C CA . ARG A 1 95 ? 13.094 -67.223 -1.584 1.00 32.28 95 ARG A CA 1
ATOM 789 C C . ARG A 1 95 ? 13.441 -65.746 -1.757 1.00 32.28 95 ARG A C 1
ATOM 791 O O . ARG A 1 95 ? 12.597 -64.903 -2.019 1.00 32.28 95 ARG A O 1
ATOM 798 N N . ARG A 1 96 ? 14.727 -65.487 -1.504 1.00 30.80 96 ARG A N 1
ATOM 799 C CA . ARG A 1 96 ? 15.513 -64.311 -1.902 1.00 30.80 96 ARG A CA 1
ATOM 800 C C . ARG A 1 96 ? 15.456 -64.122 -3.416 1.00 30.80 96 ARG A C 1
ATOM 802 O O . ARG A 1 96 ? 15.332 -65.130 -4.109 1.00 30.80 96 ARG A O 1
ATOM 809 N N . GLN A 1 97 ? 15.725 -62.896 -3.874 1.00 32.03 97 GLN A N 1
ATOM 810 C CA . GLN A 1 97 ? 16.728 -62.506 -4.896 1.00 32.03 97 GLN A CA 1
ATOM 811 C C . GLN A 1 97 ? 16.599 -60.967 -5.148 1.00 32.03 97 GLN A C 1
ATOM 813 O O . GLN A 1 97 ? 15.637 -60.379 -4.659 1.00 32.03 97 GLN A O 1
ATOM 818 N N . PRO A 1 98 ? 17.606 -60.264 -5.707 1.00 35.75 98 PRO A N 1
ATOM 819 C CA . PRO A 1 98 ? 18.556 -59.496 -4.886 1.00 35.75 98 PRO A CA 1
ATOM 820 C C . PRO A 1 98 ? 18.919 -58.087 -5.436 1.00 35.75 98 PRO A C 1
ATOM 822 O O . PRO A 1 98 ? 18.605 -57.728 -6.563 1.00 35.75 98 PRO A O 1
ATOM 825 N N . SER A 1 99 ? 19.660 -57.304 -4.646 1.00 32.91 99 SER A N 1
ATOM 826 C CA . SER A 1 99 ? 20.630 -56.286 -5.122 1.00 32.91 99 SER A CA 1
ATOM 827 C C . SER A 1 99 ? 21.994 -56.986 -5.294 1.00 32.91 99 SER A C 1
ATOM 829 O O . SER A 1 99 ? 22.204 -57.948 -4.550 1.00 32.91 99 SER A O 1
ATOM 831 N N . PRO A 1 100 ? 22.965 -56.571 -6.144 1.00 42.88 100 PRO A N 1
ATOM 832 C CA . PRO A 1 100 ? 23.547 -55.216 -6.266 1.00 42.88 100 PRO A CA 1
ATOM 833 C C . PRO A 1 100 ? 23.940 -54.922 -7.754 1.00 42.88 100 PRO A C 1
ATOM 835 O O . PRO A 1 100 ? 23.483 -55.634 -8.631 1.00 42.88 100 PRO A O 1
ATOM 838 N N . SER A 1 101 ? 24.693 -53.922 -8.221 1.00 30.28 101 SER A N 1
ATOM 839 C CA . SER A 1 101 ? 25.885 -53.229 -7.728 1.00 30.28 101 SER A CA 1
ATOM 840 C C . SER A 1 101 ? 26.219 -52.031 -8.628 1.00 30.28 101 SER A C 1
ATOM 842 O O . SER A 1 101 ? 25.876 -51.982 -9.806 1.00 30.28 101 SER A O 1
ATOM 844 N N . LYS A 1 102 ? 26.968 -51.095 -8.042 1.00 38.81 102 LYS A N 1
ATOM 845 C CA . LYS A 1 102 ? 27.669 -49.979 -8.680 1.00 38.81 102 LYS A CA 1
ATOM 846 C C . LYS A 1 102 ? 28.699 -50.465 -9.713 1.00 38.81 102 LYS A C 1
ATOM 848 O O . LYS A 1 102 ? 29.532 -51.299 -9.380 1.00 38.81 102 LYS A O 1
ATOM 853 N N . SER A 1 103 ? 28.747 -49.809 -10.868 1.00 32.34 103 SER A N 1
ATOM 854 C CA . SER A 1 103 ? 29.970 -49.618 -11.661 1.00 32.34 103 SER A CA 1
ATOM 855 C C . SER A 1 103 ? 29.815 -48.359 -12.511 1.00 32.34 103 SER A C 1
ATOM 857 O O . SER A 1 103 ? 28.827 -48.197 -13.223 1.00 32.34 103 SER A O 1
ATOM 859 N N . GLY A 1 104 ? 30.756 -47.429 -12.360 1.00 36.03 104 GLY A N 1
ATOM 860 C CA . GLY A 1 104 ? 30.688 -46.100 -12.949 1.00 36.03 104 GLY A CA 1
ATOM 861 C C . GLY A 1 104 ? 30.873 -46.093 -14.459 1.00 36.03 104 GLY A C 1
ATOM 862 O O . GLY A 1 104 ? 31.710 -46.820 -14.981 1.00 36.03 104 GLY A O 1
ATOM 863 N N . HIS A 1 105 ? 30.156 -45.194 -15.132 1.00 34.72 105 HIS A N 1
ATOM 864 C CA . HIS A 1 105 ? 30.441 -44.757 -16.494 1.00 34.72 105 HIS A CA 1
ATOM 865 C C . HIS A 1 105 ? 30.403 -43.225 -16.559 1.00 34.72 105 HIS A C 1
ATOM 867 O O . HIS A 1 105 ? 29.363 -42.583 -16.460 1.00 34.72 105 HIS A O 1
ATOM 873 N N . ARG A 1 106 ? 31.619 -42.673 -16.628 1.00 30.33 106 ARG A N 1
ATOM 874 C CA . ARG A 1 106 ? 32.080 -41.671 -17.596 1.00 30.33 106 ARG A CA 1
ATOM 875 C C . ARG A 1 106 ? 31.051 -40.608 -18.002 1.00 30.33 106 ARG A C 1
ATOM 877 O O . ARG A 1 106 ? 30.178 -40.842 -18.828 1.00 30.33 106 ARG A O 1
ATOM 884 N N . LYS A 1 107 ? 31.259 -39.390 -17.491 1.00 35.62 107 LYS A N 1
ATOM 885 C CA . LYS A 1 107 ? 30.707 -38.160 -18.068 1.00 35.62 107 LYS A CA 1
ATOM 886 C C . LYS A 1 107 ? 31.165 -38.053 -19.526 1.00 35.62 107 LYS A C 1
ATOM 888 O O . LYS A 1 107 ? 32.305 -37.676 -19.785 1.00 35.62 107 LYS A O 1
ATOM 893 N N . THR A 1 108 ? 30.286 -38.386 -20.461 1.00 31.89 108 THR A N 1
ATOM 894 C CA . THR A 1 108 ? 30.419 -38.011 -21.868 1.00 31.89 108 THR A CA 1
ATOM 895 C C . THR A 1 108 ? 29.676 -36.702 -22.074 1.00 31.89 108 THR A C 1
ATOM 897 O O . THR A 1 108 ? 28.456 -36.651 -22.212 1.00 31.89 108 THR A O 1
ATOM 900 N N . SER A 1 109 ? 30.440 -35.619 -22.040 1.00 40.69 109 SER A N 1
ATOM 901 C CA . SER A 1 109 ? 30.078 -34.335 -22.618 1.00 40.69 109 SER A CA 1
ATOM 902 C C . SER A 1 109 ? 30.030 -34.471 -24.139 1.00 40.69 109 SER A C 1
ATOM 904 O O . SER A 1 109 ? 31.077 -34.402 -24.781 1.00 40.69 109 SER A O 1
ATOM 906 N N . SER A 1 110 ? 28.860 -34.695 -24.734 1.00 35.16 110 SER A N 1
ATOM 907 C CA . SER A 1 110 ? 28.635 -34.424 -26.165 1.00 35.16 110 SER A CA 1
ATOM 908 C C . SER A 1 110 ? 27.151 -34.514 -26.489 1.00 35.16 110 SER A C 1
ATOM 910 O O . SER A 1 110 ? 26.519 -35.532 -26.230 1.00 35.16 110 SER A O 1
ATOM 912 N N . GLY A 1 111 ? 26.610 -33.449 -27.071 1.00 30.36 111 GLY A N 1
ATOM 913 C CA . GLY A 1 111 ? 25.217 -33.389 -27.502 1.00 30.36 111 GLY A CA 1
ATOM 914 C C . GLY A 1 111 ? 24.523 -32.093 -27.113 1.00 30.36 111 GLY A C 1
ATOM 915 O O . GLY A 1 111 ? 23.359 -32.121 -26.730 1.00 30.36 111 GLY A O 1
ATOM 916 N N . ASP A 1 112 ? 25.237 -30.966 -27.178 1.00 37.34 112 ASP A N 1
ATOM 917 C CA . ASP A 1 112 ? 24.630 -29.646 -27.294 1.00 37.34 112 ASP A CA 1
ATOM 918 C C . ASP A 1 112 ? 23.756 -29.655 -28.557 1.00 37.34 112 ASP A C 1
ATOM 920 O O . ASP A 1 112 ? 24.214 -29.386 -29.669 1.00 37.34 112 ASP A O 1
ATOM 924 N N . SER A 1 113 ? 22.491 -30.062 -28.408 1.00 37.34 113 SER A N 1
ATOM 925 C CA . SER A 1 113 ? 21.494 -29.767 -29.416 1.00 37.34 113 SER A CA 1
ATOM 926 C C . SER A 1 113 ? 21.307 -28.257 -29.344 1.00 37.34 113 SER A C 1
ATOM 928 O O . SER A 1 113 ? 20.540 -27.754 -28.519 1.00 37.34 113 SER A O 1
ATOM 930 N N . HIS A 1 114 ? 22.012 -27.545 -30.218 1.00 44.50 114 HIS A N 1
ATOM 931 C CA . HIS A 1 114 ? 21.645 -26.224 -30.707 1.00 44.50 114 HIS A CA 1
ATOM 932 C C . HIS A 1 114 ? 20.242 -26.298 -31.343 1.00 44.50 114 HIS A C 1
ATOM 934 O O . HIS A 1 114 ? 20.063 -26.133 -32.547 1.00 44.50 114 HIS A O 1
ATOM 940 N N . ARG A 1 115 ? 19.214 -26.589 -30.541 1.00 42.75 115 ARG A N 1
ATOM 941 C CA . ARG A 1 115 ? 17.832 -26.285 -30.880 1.00 42.75 115 ARG A CA 1
ATOM 942 C C . ARG A 1 115 ? 17.744 -24.770 -30.803 1.00 42.75 115 ARG A C 1
ATOM 944 O O . ARG A 1 115 ? 17.859 -24.205 -29.718 1.00 42.75 115 ARG A O 1
ATOM 951 N N . ASN A 1 116 ? 17.655 -24.163 -31.983 1.00 44.03 116 ASN A N 1
ATOM 952 C CA . ASN A 1 116 ? 17.459 -22.744 -32.261 1.00 44.03 116 ASN A CA 1
ATOM 953 C C . ASN A 1 116 ? 16.914 -21.968 -31.054 1.00 44.03 116 ASN A C 1
ATOM 955 O O . ASN A 1 116 ? 15.809 -22.240 -30.578 1.00 44.03 116 ASN A O 1
ATOM 959 N N . LYS A 1 117 ? 17.672 -20.976 -30.572 1.00 55.22 117 LYS A N 1
ATOM 960 C CA . LYS A 1 117 ? 17.159 -19.982 -29.621 1.00 55.22 117 LYS A CA 1
ATOM 961 C C . LYS A 1 117 ? 16.168 -19.093 -30.376 1.00 55.22 117 LYS A C 1
ATOM 963 O O . LYS A 1 117 ? 16.534 -18.023 -30.844 1.00 55.22 117 LYS A O 1
ATOM 968 N N . SER A 1 118 ? 14.930 -19.560 -30.532 1.00 64.38 118 SER A N 1
ATOM 969 C CA . SER A 1 118 ? 13.849 -18.803 -31.167 1.00 64.38 118 SER A CA 1
ATOM 970 C C . SER A 1 118 ? 13.730 -17.421 -30.527 1.00 64.38 118 SER A C 1
ATOM 972 O O . SER A 1 118 ? 13.651 -17.314 -29.298 1.00 64.38 118 SER A O 1
ATOM 974 N N . VAL A 1 119 ? 13.718 -16.369 -31.344 1.00 76.94 119 VAL A N 1
ATOM 975 C CA . VAL A 1 119 ? 13.608 -14.992 -30.853 1.00 76.94 119 VAL A CA 1
ATOM 976 C C . VAL A 1 119 ? 12.174 -14.762 -30.383 1.00 76.94 119 VAL A C 1
ATOM 978 O O . VAL A 1 119 ? 11.235 -14.793 -31.181 1.00 76.94 119 VAL A O 1
ATOM 981 N N . GLU A 1 120 ? 11.998 -14.548 -29.077 1.00 85.38 120 GLU A N 1
ATOM 982 C CA . GLU A 1 120 ? 10.682 -14.323 -28.480 1.00 85.38 120 GLU A CA 1
ATOM 983 C C . GLU A 1 120 ? 10.351 -12.829 -28.365 1.00 85.38 120 GLU A C 1
ATOM 985 O O . GLU A 1 120 ? 11.067 -12.053 -27.728 1.00 85.38 120 GLU A O 1
ATOM 990 N N . HIS A 1 121 ? 9.211 -12.426 -28.920 1.00 87.38 121 HIS A N 1
ATOM 991 C CA . HIS A 1 121 ? 8.670 -11.075 -28.802 1.00 87.38 121 HIS A CA 1
ATOM 992 C C . HIS A 1 121 ? 7.349 -11.084 -28.033 1.00 87.38 121 HIS A C 1
ATOM 994 O O . HIS A 1 121 ? 6.445 -11.864 -28.312 1.00 87.38 121 HIS A O 1
ATOM 1000 N N . SER A 1 122 ? 7.198 -10.189 -27.056 1.00 90.06 122 SER A N 1
ATOM 1001 C CA . SER A 1 122 ? 5.942 -10.067 -26.304 1.00 90.06 122 SER A CA 1
ATOM 1002 C C . SER A 1 122 ? 4.948 -9.158 -27.028 1.00 90.06 122 SER A C 1
ATOM 1004 O O . SER A 1 122 ? 5.270 -8.008 -27.324 1.00 90.06 122 SER A O 1
ATOM 1006 N N . LEU A 1 123 ? 3.728 -9.645 -27.259 1.00 91.69 123 LEU A N 1
ATOM 1007 C CA . LEU A 1 123 ? 2.622 -8.866 -27.818 1.00 91.69 123 LEU A CA 1
ATOM 1008 C C . LEU A 1 123 ? 1.591 -8.560 -26.722 1.00 91.69 123 LEU A C 1
ATOM 1010 O O . LEU A 1 123 ? 0.844 -9.442 -26.306 1.00 91.69 123 LEU A O 1
ATOM 1014 N N . TYR A 1 124 ? 1.545 -7.307 -26.258 1.00 91.94 124 TYR A N 1
ATOM 1015 C CA . TYR A 1 124 ? 0.672 -6.886 -25.151 1.00 91.94 124 TYR A CA 1
ATOM 1016 C C . TYR A 1 124 ? -0.746 -6.542 -25.611 1.00 91.94 124 TYR A C 1
ATOM 1018 O O . TYR A 1 124 ? -0.953 -5.488 -26.214 1.00 91.94 124 TYR A O 1
ATOM 1026 N N . VAL A 1 125 ? -1.726 -7.389 -25.317 1.00 90.69 125 VAL A N 1
ATOM 1027 C CA . VAL A 1 125 ? -3.128 -7.247 -25.740 1.00 90.69 125 VAL A CA 1
ATOM 1028 C C . VAL A 1 125 ? -3.999 -6.855 -24.546 1.00 90.69 125 VAL A C 1
ATOM 1030 O O . VAL A 1 125 ? -3.847 -7.398 -23.455 1.00 90.69 125 VAL A O 1
ATOM 1033 N N . SER A 1 126 ? -4.884 -5.878 -24.719 1.00 92.69 126 SER A N 1
ATOM 1034 C CA . SER A 1 126 ? -5.844 -5.460 -23.691 1.00 92.69 126 SER A CA 1
ATOM 1035 C C . SER A 1 126 ? -6.986 -6.465 -23.525 1.00 92.69 126 SER A C 1
ATOM 1037 O O . SER A 1 126 ? -7.300 -7.233 -24.432 1.00 92.69 126 SER A O 1
ATOM 1039 N N . LEU A 1 127 ? -7.664 -6.434 -22.377 1.00 90.06 127 LEU A N 1
ATOM 1040 C CA . LEU A 1 127 ? -8.778 -7.347 -22.098 1.00 90.06 127 LEU A CA 1
ATOM 1041 C C . LEU A 1 127 ? -9.957 -7.160 -23.065 1.00 90.06 127 LEU A C 1
ATOM 1043 O O . LEU A 1 127 ? -10.581 -8.144 -23.452 1.00 90.06 127 LEU A O 1
ATOM 1047 N N . LYS A 1 128 ? -10.217 -5.925 -23.517 1.00 90.06 128 LYS A N 1
ATOM 1048 C CA . LYS A 1 128 ? -11.232 -5.628 -24.544 1.00 90.06 128 LYS A CA 1
ATOM 1049 C C . LYS A 1 128 ? -10.868 -6.214 -25.909 1.00 90.06 128 LYS A C 1
ATOM 1051 O O . LYS A 1 128 ? -11.713 -6.798 -26.580 1.00 90.06 128 LYS A O 1
ATOM 1056 N N . GLU A 1 129 ? -9.600 -6.117 -26.303 1.00 90.75 129 GLU A N 1
ATOM 1057 C CA . GLU A 1 129 ? -9.113 -6.743 -27.538 1.00 90.75 129 GLU A CA 1
ATOM 1058 C C . GLU A 1 129 ? -9.198 -8.276 -27.462 1.00 90.75 129 GLU A C 1
ATOM 1060 O O . GLU A 1 129 ? -9.573 -8.910 -28.441 1.00 90.75 129 GLU A O 1
ATOM 1065 N N . VAL A 1 130 ? -8.931 -8.892 -26.304 1.00 90.25 130 VAL A N 1
ATOM 1066 C CA . VAL A 1 130 ? -9.125 -10.345 -26.115 1.00 90.25 130 VAL A CA 1
ATOM 1067 C C . VAL A 1 130 ? -10.611 -10.728 -26.120 1.00 90.25 130 VAL A C 1
ATOM 1069 O O . VAL A 1 130 ? -10.958 -11.832 -26.544 1.00 90.25 130 VAL A O 1
ATOM 1072 N N . LEU A 1 131 ? -11.497 -9.838 -25.667 1.00 88.12 131 LEU A N 1
ATOM 1073 C CA . LEU A 1 131 ? -12.942 -10.057 -25.672 1.00 88.12 131 LEU A CA 1
ATOM 1074 C C . LEU A 1 131 ? -13.513 -10.100 -27.099 1.00 88.12 131 LEU A C 1
ATOM 1076 O O . LEU A 1 131 ? -14.248 -11.028 -27.439 1.00 88.12 131 LEU A O 1
ATOM 1080 N N . HIS A 1 132 ? -13.160 -9.127 -27.940 1.00 87.12 132 HIS A N 1
ATOM 1081 C CA . HIS A 1 132 ? -13.702 -9.005 -29.299 1.00 87.12 132 HIS A CA 1
ATOM 1082 C C . HIS A 1 132 ? -12.829 -9.660 -30.381 1.00 87.12 132 HIS A C 1
ATOM 1084 O O . HIS A 1 132 ? -13.321 -9.931 -31.477 1.00 87.12 132 HIS A O 1
ATOM 1090 N N . GLY A 1 133 ? -11.580 -10.000 -30.060 1.00 89.19 133 GLY A N 1
ATOM 1091 C CA . GLY A 1 133 ? -10.555 -10.368 -31.033 1.00 89.19 133 GLY A CA 1
ATOM 1092 C C . GLY A 1 133 ? -9.954 -9.126 -31.697 1.00 89.19 133 GLY A C 1
ATOM 1093 O O . GLY A 1 133 ? -10.596 -8.077 -31.779 1.00 89.19 133 GLY A O 1
ATOM 1094 N N . CYS A 1 134 ? -8.710 -9.222 -32.161 1.00 91.38 134 CYS A N 1
ATOM 1095 C CA . CYS A 1 134 ? -8.072 -8.146 -32.917 1.00 91.38 134 CYS A CA 1
ATOM 1096 C C . CYS A 1 134 ? -6.988 -8.672 -33.861 1.00 91.38 134 CYS A C 1
ATOM 1098 O O . CYS A 1 134 ? -6.395 -9.719 -33.617 1.00 91.38 134 CYS A O 1
ATOM 1100 N N . SER A 1 135 ? -6.692 -7.905 -34.907 1.00 90.88 135 SER A N 1
ATOM 1101 C CA . SER A 1 135 ? -5.574 -8.161 -35.817 1.00 90.88 135 SER A CA 1
ATOM 1102 C C . SER A 1 135 ? -4.506 -7.097 -35.615 1.00 90.88 135 SER A C 1
ATOM 1104 O O . SER A 1 135 ? -4.805 -5.901 -35.585 1.00 90.88 135 SER A O 1
ATOM 1106 N N . ARG A 1 136 ? -3.243 -7.505 -35.475 1.00 88.56 136 ARG A N 1
ATOM 1107 C CA . ARG A 1 136 ? -2.115 -6.582 -35.294 1.00 88.56 136 ARG A CA 1
ATOM 1108 C C . ARG A 1 136 ? -1.032 -6.813 -36.324 1.00 88.56 136 ARG A C 1
ATOM 1110 O O . ARG A 1 136 ? -0.571 -7.931 -36.513 1.00 88.56 136 ARG A O 1
ATOM 1117 N N . ARG A 1 137 ? -0.578 -5.725 -36.944 1.00 90.38 137 ARG A N 1
ATOM 1118 C CA . ARG A 1 137 ? 0.536 -5.735 -37.893 1.00 90.38 137 ARG A CA 1
ATOM 1119 C C . ARG A 1 137 ? 1.839 -5.453 -37.157 1.00 90.38 137 ARG A C 1
ATOM 1121 O O . ARG A 1 137 ? 2.017 -4.371 -36.604 1.00 90.38 137 ARG A O 1
ATOM 1128 N N . MET A 1 138 ? 2.747 -6.417 -37.165 1.00 88.38 138 MET A N 1
ATOM 1129 C CA . MET A 1 138 ? 4.053 -6.333 -36.520 1.00 88.38 138 MET A CA 1
ATOM 1130 C C . MET A 1 138 ? 5.142 -6.235 -37.581 1.00 88.38 138 MET A C 1
ATOM 1132 O O . MET A 1 138 ? 5.151 -6.996 -38.546 1.00 88.38 138 MET A O 1
ATOM 1136 N N . ARG A 1 139 ? 6.079 -5.300 -37.402 1.00 88.44 139 ARG A N 1
ATOM 1137 C CA . ARG A 1 139 ? 7.268 -5.202 -38.256 1.00 88.44 139 ARG A CA 1
ATOM 1138 C C . ARG A 1 139 ? 8.377 -6.040 -37.641 1.00 88.44 139 ARG A C 1
ATOM 1140 O O . ARG A 1 139 ? 8.827 -5.760 -36.533 1.00 88.44 139 ARG A O 1
ATOM 1147 N N . ILE A 1 140 ? 8.814 -7.040 -38.382 1.00 87.88 140 ILE A N 1
ATOM 1148 C CA . ILE A 1 140 ? 9.939 -7.907 -38.065 1.00 87.88 140 ILE A CA 1
ATOM 1149 C C . ILE A 1 140 ? 11.153 -7.413 -38.843 1.00 87.88 140 ILE A C 1
ATOM 1151 O O . ILE A 1 140 ? 11.030 -6.982 -39.990 1.00 87.88 140 ILE A O 1
ATOM 1155 N N . THR A 1 141 ? 12.328 -7.464 -38.219 1.00 84.88 141 THR A N 1
ATOM 1156 C CA . THR A 1 141 ? 13.602 -7.215 -38.899 1.00 84.88 141 THR A CA 1
ATOM 1157 C C . THR A 1 141 ? 14.484 -8.444 -38.758 1.00 84.88 141 THR A C 1
ATOM 1159 O O . THR A 1 141 ? 14.807 -8.817 -37.632 1.00 84.88 141 THR A O 1
ATOM 1162 N N . ARG A 1 142 ? 14.902 -9.029 -39.881 1.00 85.44 142 ARG A N 1
ATOM 1163 C CA . ARG A 1 142 ? 15.849 -10.151 -39.920 1.00 85.44 142 ARG A CA 1
ATOM 1164 C C . ARG A 1 142 ? 17.175 -9.747 -40.549 1.00 85.44 142 ARG A C 1
ATOM 1166 O O . ARG A 1 142 ? 17.224 -8.827 -41.369 1.00 85.44 142 ARG A O 1
ATOM 1173 N N . LYS A 1 143 ? 18.251 -10.425 -40.157 1.00 85.56 143 LYS A N 1
ATOM 1174 C CA . LYS A 1 143 ? 19.563 -10.331 -40.809 1.00 85.56 143 LYS A CA 1
ATOM 1175 C C . LYS A 1 143 ? 19.708 -11.449 -41.840 1.00 85.56 143 LYS A C 1
ATOM 1177 O O . LYS A 1 143 ? 19.537 -12.614 -41.490 1.00 85.56 143 LYS A O 1
ATOM 1182 N N . VAL A 1 144 ? 20.047 -11.072 -43.067 1.00 84.50 144 VAL A N 1
ATOM 1183 C CA . VAL A 1 144 ? 20.355 -11.966 -44.192 1.00 84.50 144 VAL A CA 1
A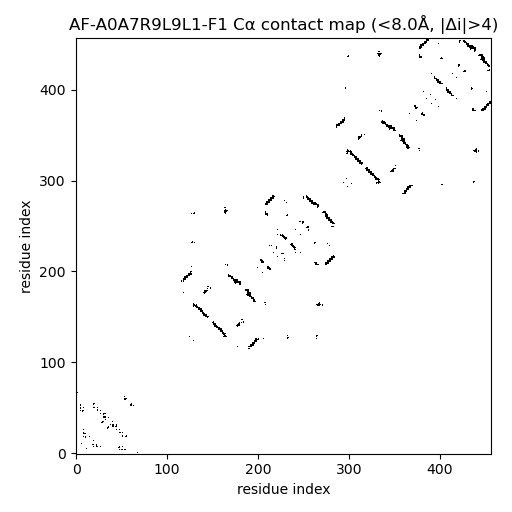TOM 1184 C C . VAL A 1 144 ? 21.826 -11.760 -44.541 1.00 84.50 144 VAL A C 1
ATOM 1186 O O . VAL A 1 144 ? 22.250 -10.615 -44.723 1.00 84.50 144 VAL A O 1
ATOM 1189 N N . TRP A 1 145 ? 22.616 -12.830 -44.559 1.00 78.25 145 TRP A N 1
ATOM 1190 C CA . TRP A 1 145 ? 24.066 -12.754 -44.766 1.00 78.25 145 TRP A CA 1
ATOM 1191 C C . TRP A 1 145 ? 24.400 -12.889 -46.251 1.00 78.25 145 TRP A C 1
ATOM 1193 O O . TRP A 1 145 ? 23.896 -13.787 -46.915 1.00 78.25 145 TRP A O 1
ATOM 1203 N N . PHE A 1 146 ? 25.266 -12.013 -46.761 1.00 76.56 146 PHE A N 1
ATOM 1204 C CA . PHE A 1 146 ? 25.780 -12.097 -48.136 1.00 76.56 146 PHE A CA 1
ATOM 1205 C C . PHE A 1 146 ? 27.231 -12.567 -48.172 1.00 76.56 146 PHE A C 1
ATOM 1207 O O . PHE A 1 146 ? 27.642 -13.259 -49.098 1.00 76.56 146 PHE A O 1
ATOM 1214 N N . SER A 1 147 ? 28.006 -12.209 -47.146 1.00 74.81 147 SER A N 1
ATOM 1215 C CA . SER A 1 147 ? 29.378 -12.663 -46.955 1.00 74.81 147 SER A CA 1
ATOM 1216 C C . SER A 1 147 ? 29.632 -12.939 -45.467 1.00 74.81 147 SER A C 1
ATOM 1218 O O . SER A 1 147 ? 28.866 -12.480 -44.616 1.00 74.81 147 SER A O 1
ATOM 1220 N N . PRO A 1 148 ? 30.717 -13.643 -45.099 1.00 71.50 148 PRO A N 1
ATOM 1221 C CA . PRO A 1 148 ? 31.046 -13.928 -43.699 1.00 71.50 148 PRO A CA 1
ATOM 1222 C C . PRO A 1 148 ? 31.170 -12.692 -42.791 1.00 71.50 148 PRO A C 1
ATOM 1224 O O . PRO A 1 148 ? 31.131 -12.828 -41.570 1.00 71.50 148 PRO A O 1
ATOM 1227 N N . LYS A 1 149 ? 31.344 -11.493 -43.367 1.00 76.25 149 LYS A N 1
ATOM 1228 C CA . LYS A 1 149 ? 31.463 -10.224 -42.632 1.00 76.25 149 LYS A CA 1
ATOM 1229 C C . LYS A 1 149 ? 30.344 -9.224 -42.939 1.00 76.25 149 LYS A C 1
ATOM 1231 O O . LYS A 1 149 ? 30.216 -8.245 -42.207 1.00 76.25 149 LYS A O 1
ATOM 1236 N N . GLU A 1 150 ? 29.513 -9.466 -43.953 1.00 80.94 150 GLU A N 1
ATOM 1237 C CA . GLU A 1 150 ? 28.482 -8.523 -44.397 1.00 80.94 150 GLU A CA 1
ATOM 1238 C C . GLU A 1 150 ? 27.080 -9.140 -44.388 1.00 80.94 150 GLU A C 1
ATOM 1240 O O . GLU A 1 150 ? 26.827 -10.219 -44.931 1.00 80.94 150 GLU A O 1
ATOM 1245 N N . TYR A 1 151 ? 26.139 -8.401 -43.798 1.00 84.31 151 TYR A N 1
ATOM 1246 C CA . TYR A 1 151 ? 24.724 -8.749 -43.746 1.00 84.31 151 TYR A CA 1
ATOM 1247 C C . TYR A 1 151 ? 23.854 -7.545 -44.107 1.00 84.31 151 TYR A C 1
ATOM 1249 O O . TYR A 1 151 ? 24.205 -6.394 -43.831 1.00 84.31 151 TYR A O 1
ATOM 1257 N N . ARG A 1 152 ? 22.658 -7.809 -44.636 1.00 86.62 152 ARG A N 1
ATOM 1258 C CA . ARG A 1 152 ? 21.593 -6.813 -44.794 1.00 86.62 152 ARG A CA 1
ATOM 1259 C C . ARG A 1 152 ? 20.470 -7.062 -43.809 1.00 86.62 152 ARG A C 1
ATOM 1261 O O . ARG A 1 152 ? 20.146 -8.191 -43.453 1.00 86.62 152 ARG A O 1
ATOM 1268 N N . LYS A 1 153 ? 19.864 -5.962 -43.365 1.00 87.44 153 LYS A N 1
ATOM 1269 C CA . LYS A 1 153 ? 18.627 -5.983 -42.587 1.00 87.44 153 LYS A CA 1
ATOM 1270 C C . LYS A 1 153 ? 17.447 -5.957 -43.546 1.00 87.44 153 LYS A C 1
ATOM 1272 O O . LYS A 1 153 ? 17.277 -4.991 -44.289 1.00 87.44 153 LYS A O 1
ATOM 1277 N N . GLU A 1 154 ? 16.627 -6.988 -43.498 1.00 87.56 154 GLU A N 1
ATOM 1278 C CA . GLU A 1 154 ? 15.378 -7.070 -44.242 1.00 87.56 154 GLU A CA 1
ATOM 1279 C C . GLU A 1 154 ? 14.206 -6.850 -43.285 1.00 87.56 154 GLU A C 1
ATOM 1281 O O . GLU A 1 154 ? 14.210 -7.356 -42.161 1.00 87.56 154 GLU A O 1
ATOM 1286 N N . ARG A 1 155 ? 13.221 -6.048 -43.702 1.00 87.06 155 ARG A N 1
ATOM 1287 C CA . ARG A 1 155 ? 12.034 -5.747 -42.895 1.00 87.06 155 ARG A CA 1
ATOM 1288 C C . ARG A 1 155 ? 10.811 -6.377 -43.540 1.00 87.06 155 ARG A C 1
ATOM 1290 O O . ARG A 1 155 ? 10.492 -6.042 -44.675 1.00 87.06 155 ARG A O 1
ATOM 1297 N N . GLN A 1 156 ? 10.084 -7.182 -42.781 1.00 88.50 156 GLN A N 1
ATOM 1298 C CA . GLN A 1 156 ? 8.828 -7.792 -43.207 1.00 88.50 156 GLN A CA 1
ATOM 1299 C C . GLN A 1 156 ? 7.717 -7.402 -42.234 1.00 88.50 156 GLN A C 1
ATOM 1301 O O . GLN A 1 156 ? 7.948 -7.252 -41.035 1.00 88.50 156 GLN A O 1
ATOM 1306 N N . THR A 1 157 ? 6.504 -7.196 -42.743 1.00 89.94 157 THR A N 1
ATOM 1307 C CA . THR A 1 157 ? 5.333 -6.963 -41.890 1.00 89.94 157 THR A CA 1
ATOM 1308 C C . THR A 1 157 ? 4.514 -8.240 -41.834 1.00 89.94 157 THR A C 1
ATOM 1310 O O . THR A 1 157 ? 4.081 -8.716 -42.878 1.00 89.94 157 THR A O 1
ATOM 1313 N N . VAL A 1 158 ? 4.289 -8.769 -40.636 1.00 89.62 158 VAL A N 1
ATOM 1314 C CA . VAL A 1 158 ? 3.405 -9.918 -40.406 1.00 89.62 158 VAL A CA 1
ATOM 1315 C C . VAL A 1 158 ? 2.130 -9.463 -39.710 1.00 89.62 158 VAL A C 1
ATOM 1317 O O . VAL A 1 158 ? 2.149 -8.503 -38.936 1.00 89.62 158 VAL A O 1
ATOM 1320 N N . THR A 1 159 ? 1.025 -10.150 -39.971 1.00 91.69 159 THR A N 1
ATOM 1321 C CA . THR A 1 159 ? -0.250 -9.914 -39.286 1.00 91.69 159 THR A CA 1
ATOM 1322 C C . THR A 1 159 ? -0.488 -11.036 -38.284 1.00 91.69 159 THR A C 1
ATOM 1324 O O . THR A 1 159 ? -0.345 -12.209 -38.614 1.00 91.69 159 THR A O 1
ATOM 1327 N N . ILE A 1 160 ? -0.813 -10.671 -37.046 1.00 92.44 160 ILE A N 1
ATOM 1328 C CA . ILE A 1 160 ? -1.166 -11.591 -35.966 1.00 92.44 160 ILE A CA 1
ATOM 1329 C C . ILE A 1 160 ? -2.645 -11.397 -35.653 1.00 92.44 160 ILE A C 1
ATOM 1331 O O . ILE A 1 160 ? -3.028 -10.341 -35.143 1.00 92.44 160 ILE A O 1
ATOM 1335 N N . ASP A 1 161 ? -3.446 -12.427 -35.912 1.00 90.88 161 ASP A N 1
ATOM 1336 C CA . ASP A 1 161 ? -4.875 -12.452 -35.603 1.00 90.88 161 ASP A CA 1
ATOM 1337 C C . ASP A 1 161 ? -5.108 -13.086 -34.229 1.00 90.88 161 ASP A C 1
ATOM 1339 O O . ASP A 1 161 ? -5.076 -14.307 -34.049 1.00 90.88 161 ASP A O 1
ATOM 1343 N N . VAL A 1 162 ? -5.329 -12.237 -33.231 1.00 91.25 162 VAL A N 1
ATOM 1344 C CA . VAL A 1 162 ? -5.634 -12.637 -31.858 1.00 91.25 162 VAL A CA 1
ATOM 1345 C C . VAL A 1 162 ? -7.105 -13.027 -31.779 1.00 91.25 162 VAL A C 1
ATOM 1347 O O . VAL A 1 162 ? -7.996 -12.180 -31.884 1.00 91.25 162 VAL A O 1
ATOM 1350 N N . ARG A 1 163 ? -7.378 -14.321 -31.569 1.00 88.19 163 ARG A N 1
ATOM 1351 C CA . ARG A 1 163 ? -8.760 -14.809 -31.456 1.00 88.19 163 ARG A CA 1
ATOM 1352 C C . ARG A 1 163 ? -9.359 -14.497 -30.085 1.00 88.19 163 ARG A C 1
ATOM 1354 O O . ARG A 1 163 ? -8.666 -14.403 -29.069 1.00 88.19 163 ARG A O 1
ATOM 1361 N N . LYS A 1 164 ? -10.688 -14.411 -30.071 1.00 89.56 164 LYS A N 1
ATOM 1362 C CA . LYS A 1 164 ? -11.499 -14.197 -28.868 1.00 89.56 164 LYS A CA 1
ATOM 1363 C C . LYS A 1 164 ? -11.158 -15.224 -27.784 1.00 89.56 164 LYS A C 1
ATOM 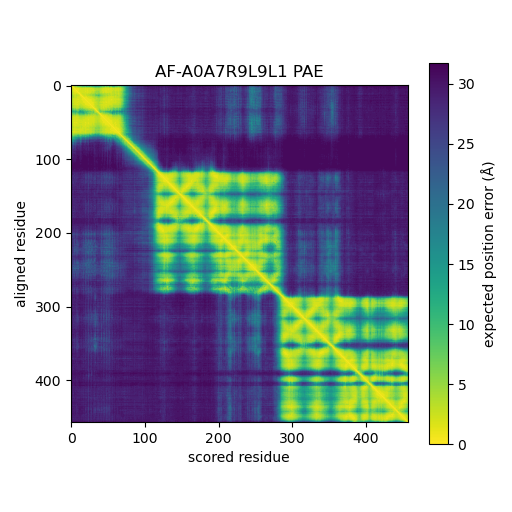1365 O O . LYS A 1 164 ? -11.094 -16.423 -28.054 1.00 89.56 164 LYS 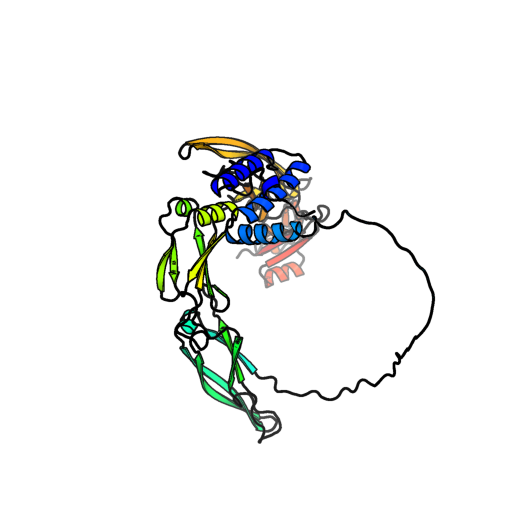A O 1
ATOM 1370 N N . GLY A 1 165 ? -10.944 -14.748 -26.560 1.00 83.75 165 GLY A N 1
ATOM 1371 C CA . GLY A 1 165 ? -10.709 -15.601 -25.391 1.00 83.75 165 GLY A CA 1
ATOM 1372 C C . GLY A 1 165 ? -9.289 -16.157 -25.241 1.00 83.75 165 GLY A C 1
ATOM 1373 O O . GLY A 1 165 ? -9.018 -16.866 -24.271 1.00 83.75 165 GLY A O 1
ATOM 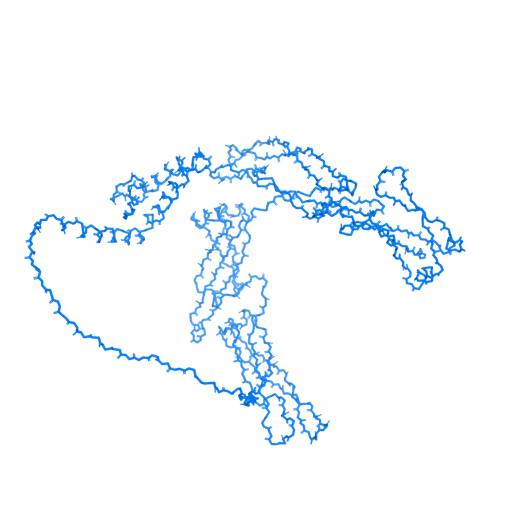1374 N N . TRP A 1 166 ? -8.356 -15.840 -26.148 1.00 88.75 166 TRP A N 1
ATOM 1375 C CA . TRP A 1 166 ? -6.973 -16.322 -26.062 1.00 88.75 166 TRP A CA 1
ATOM 1376 C C . TRP A 1 166 ? -6.319 -16.042 -24.709 1.00 88.75 166 TRP A C 1
ATOM 1378 O O . TRP A 1 166 ? -6.441 -14.956 -24.134 1.00 88.75 166 TRP A O 1
ATOM 1388 N N . LYS A 1 167 ? -5.631 -17.056 -24.177 1.00 85.19 167 LYS A N 1
ATOM 1389 C CA . LYS A 1 167 ? -4.962 -16.999 -22.874 1.00 85.19 167 LYS A CA 1
ATOM 1390 C C . LYS A 1 167 ? -3.650 -16.224 -22.983 1.00 85.19 167 LYS A C 1
ATOM 1392 O O . LYS A 1 167 ? -2.936 -16.335 -23.981 1.00 85.19 167 LYS A O 1
ATOM 1397 N N . SER A 1 168 ? -3.314 -15.482 -21.933 1.00 86.12 168 SER A N 1
ATOM 1398 C CA . SER A 1 168 ? -1.962 -14.950 -21.760 1.00 86.12 168 SER A CA 1
ATOM 1399 C C . SER A 1 168 ? -0.959 -16.109 -21.753 1.00 86.12 168 SER A C 1
ATOM 1401 O O . SER A 1 168 ? -1.222 -17.151 -21.152 1.00 86.12 168 SER A O 1
ATOM 1403 N N . GLY A 1 169 ? 0.144 -15.959 -22.480 1.00 86.31 169 GLY A N 1
ATOM 1404 C CA . GLY A 1 169 ? 1.133 -17.007 -22.735 1.00 86.31 169 GLY A CA 1
ATOM 1405 C C . GLY A 1 169 ? 0.942 -17.784 -24.044 1.00 86.31 169 GLY A C 1
ATOM 1406 O O . GLY A 1 169 ? 1.798 -18.600 -24.373 1.00 86.31 169 GLY A O 1
ATOM 1407 N N . THR A 1 170 ? -0.126 -17.539 -24.816 1.00 87.94 170 THR A N 1
ATOM 1408 C CA . THR A 1 170 ? -0.303 -18.168 -26.142 1.00 87.94 170 THR A CA 1
ATOM 1409 C C . THR A 1 170 ? 0.860 -17.785 -27.066 1.00 87.94 170 THR A C 1
ATOM 1411 O O . THR A 1 170 ? 1.163 -16.599 -27.206 1.00 87.94 170 THR A O 1
ATOM 1414 N N . ARG A 1 171 ? 1.515 -18.781 -27.677 1.00 91.19 171 ARG A N 1
ATOM 1415 C CA . ARG A 1 171 ? 2.687 -18.611 -28.553 1.00 91.19 171 ARG A CA 1
ATOM 1416 C C . ARG A 1 171 ? 2.262 -18.720 -30.018 1.00 91.19 171 ARG A C 1
ATOM 1418 O O . ARG A 1 171 ? 1.573 -19.670 -30.379 1.00 91.19 171 ARG A O 1
ATOM 1425 N N . ILE A 1 172 ? 2.677 -17.764 -30.841 1.00 91.25 172 ILE A N 1
ATOM 1426 C CA . ILE A 1 172 ? 2.462 -17.738 -32.292 1.00 91.25 172 ILE A CA 1
ATOM 1427 C C . ILE A 1 172 ? 3.828 -17.797 -32.961 1.00 91.25 172 ILE A C 1
ATOM 1429 O O . ILE A 1 172 ? 4.629 -16.879 -32.790 1.00 91.25 172 ILE A O 1
ATOM 1433 N N . THR A 1 173 ? 4.090 -18.862 -33.708 1.00 90.00 173 THR A N 1
ATOM 1434 C CA . THR A 1 173 ? 5.376 -19.075 -34.377 1.00 90.00 173 THR A CA 1
ATOM 1435 C C . THR A 1 173 ? 5.274 -18.685 -35.847 1.00 90.00 173 THR A C 1
ATOM 1437 O O . THR A 1 173 ? 4.407 -19.184 -36.560 1.00 90.00 173 THR A O 1
ATOM 1440 N N . PHE A 1 174 ? 6.173 -17.816 -36.295 1.00 88.56 174 PHE A N 1
ATOM 1441 C CA . PHE A 1 174 ? 6.427 -17.526 -37.702 1.00 88.56 174 PHE A CA 1
ATOM 1442 C C . PHE A 1 174 ? 7.705 -18.256 -38.105 1.00 88.56 174 PHE A C 1
ATOM 1444 O O . PHE A 1 174 ? 8.807 -17.815 -37.761 1.00 88.56 174 PHE A O 1
ATOM 1451 N N . ALA A 1 175 ? 7.533 -19.389 -38.785 1.00 85.25 175 ALA A N 1
ATOM 1452 C CA . ALA A 1 175 ? 8.641 -20.224 -39.227 1.00 85.25 175 ALA A CA 1
ATOM 1453 C C . ALA A 1 175 ? 9.538 -19.453 -40.202 1.00 85.25 175 ALA A C 1
ATOM 1455 O O . ALA A 1 175 ? 9.014 -18.778 -41.086 1.00 85.25 175 ALA A O 1
ATOM 1456 N N . GLU A 1 176 ? 10.858 -19.520 -40.039 1.00 84.06 176 GLU A N 1
ATOM 1457 C CA . GLU A 1 176 ? 11.836 -18.922 -40.975 1.00 84.06 176 GLU A CA 1
ATOM 1458 C C . GLU A 1 176 ? 11.794 -17.377 -41.105 1.00 84.06 176 GLU A C 1
ATOM 1460 O O . GLU A 1 176 ? 12.292 -16.785 -42.067 1.00 84.06 176 GLU A O 1
ATOM 1465 N N . HIS A 1 177 ? 11.194 -16.674 -40.139 1.00 82.75 177 HIS A N 1
ATOM 1466 C CA . HIS A 1 177 ? 11.118 -15.202 -40.146 1.00 82.75 177 HIS A CA 1
ATOM 1467 C C . HIS A 1 177 ? 12.229 -14.515 -39.324 1.00 82.75 177 HIS A C 1
ATOM 1469 O O . HIS A 1 177 ? 12.318 -13.285 -39.315 1.00 82.75 177 HIS A O 1
ATOM 1475 N N . GLY A 1 178 ? 13.061 -15.288 -38.629 1.00 82.12 178 GLY A N 1
ATOM 1476 C CA . GLY A 1 178 ? 14.184 -14.872 -37.786 1.00 82.12 178 GLY A CA 1
ATOM 1477 C C . GLY A 1 178 ? 15.479 -14.637 -38.558 1.00 82.12 178 GLY A C 1
ATOM 1478 O O . GLY A 1 178 ? 15.478 -14.448 -39.772 1.00 82.12 178 GLY A O 1
ATOM 1479 N N . ASN A 1 179 ? 16.608 -14.586 -37.848 1.00 83.56 179 ASN A N 1
ATOM 1480 C CA . ASN A 1 179 ? 17.900 -14.347 -38.492 1.00 83.56 179 ASN A CA 1
ATOM 1481 C C . ASN A 1 179 ? 18.350 -15.583 -39.272 1.00 83.56 179 ASN A C 1
ATOM 1483 O O . ASN A 1 179 ? 18.176 -16.711 -38.815 1.00 83.56 179 ASN A O 1
ATOM 1487 N N . GLN A 1 180 ? 18.979 -15.365 -40.425 1.00 79.12 180 GLN A N 1
ATOM 1488 C CA . GLN A 1 180 ? 19.650 -16.442 -41.139 1.00 79.12 180 GLN A CA 1
ATOM 1489 C C . GLN A 1 180 ? 20.931 -16.841 -40.395 1.00 79.12 180 GLN A C 1
ATOM 1491 O O . GLN A 1 180 ? 21.653 -15.982 -39.868 1.00 79.12 180 GLN A O 1
ATOM 1496 N N . ARG A 1 181 ? 21.211 -18.147 -40.336 1.00 73.12 181 ARG A N 1
ATOM 1497 C CA . ARG A 1 181 ? 22.395 -18.685 -39.659 1.00 73.12 181 ARG A CA 1
ATOM 1498 C C . ARG A 1 181 ? 23.672 -18.268 -40.395 1.00 73.12 181 ARG A C 1
ATOM 1500 O O . ARG A 1 181 ? 23.730 -18.257 -41.620 1.00 73.12 181 ARG A O 1
ATOM 1507 N N . LEU A 1 182 ? 24.704 -17.924 -39.628 1.00 63.25 182 LEU A N 1
ATOM 1508 C CA . LEU A 1 182 ? 26.025 -17.597 -40.161 1.00 63.25 182 LEU A CA 1
ATOM 1509 C C . LEU A 1 182 ? 26.673 -18.863 -40.766 1.00 63.25 182 LEU A C 1
ATOM 1511 O O . LEU A 1 182 ? 26.646 -19.910 -40.121 1.00 63.25 182 LEU A O 1
ATOM 1515 N N . TYR A 1 183 ? 27.289 -18.729 -41.948 1.00 60.47 183 TYR A N 1
ATOM 1516 C CA . TYR A 1 183 ? 28.053 -19.756 -42.691 1.00 60.47 183 TYR A CA 1
ATOM 1517 C C . TYR A 1 183 ? 27.289 -20.781 -43.546 1.00 60.47 183 TYR A C 1
ATOM 1519 O O . TYR A 1 183 ? 27.906 -21.737 -44.005 1.00 60.47 183 TYR A O 1
ATOM 1527 N N . ASP A 1 184 ? 26.007 -20.575 -43.847 1.00 60.31 184 ASP A N 1
ATOM 1528 C CA . ASP A 1 184 ? 25.313 -21.414 -44.833 1.00 60.31 184 ASP A CA 1
ATOM 1529 C C . ASP A 1 184 ? 24.315 -20.577 -45.662 1.00 60.31 184 ASP A C 1
ATOM 1531 O O . ASP A 1 184 ? 23.269 -20.172 -45.151 1.00 60.31 184 ASP A O 1
ATOM 1535 N N . PRO A 1 185 ? 24.628 -20.283 -46.940 1.00 57.97 185 PRO A N 1
ATOM 1536 C CA . PRO A 1 185 ? 23.727 -19.576 -47.854 1.00 57.97 185 PRO A CA 1
ATOM 1537 C C . PRO A 1 185 ? 22.405 -20.314 -48.112 1.00 57.97 185 PRO A C 1
ATOM 1539 O O . PRO A 1 185 ? 21.433 -19.679 -48.515 1.00 57.97 185 PRO A O 1
ATOM 1542 N N . SER A 1 186 ? 22.365 -21.628 -47.862 1.00 60.72 186 SER A N 1
ATOM 1543 C CA . SER A 1 186 ? 21.179 -22.485 -47.980 1.00 60.72 186 SER A CA 1
ATOM 1544 C C . SER A 1 186 ? 20.481 -22.714 -46.633 1.00 60.72 186 SER A C 1
ATOM 1546 O O . SER A 1 186 ? 19.470 -23.416 -46.583 1.00 60.72 186 SER A O 1
ATOM 1548 N N . ALA A 1 187 ? 20.992 -22.144 -45.531 1.00 65.38 187 ALA A N 1
ATOM 1549 C CA . ALA A 1 187 ? 20.409 -22.370 -44.216 1.00 65.38 187 ALA A CA 1
ATOM 1550 C C . ALA A 1 187 ? 19.056 -21.682 -44.065 1.00 65.38 187 ALA A C 1
ATOM 1552 O O . ALA A 1 187 ? 18.905 -20.473 -44.269 1.00 65.38 187 ALA A O 1
ATOM 1553 N N . VAL A 1 188 ? 18.109 -22.486 -43.591 1.00 69.31 188 VAL A N 1
ATOM 1554 C CA . VAL A 1 188 ? 16.784 -22.075 -43.143 1.00 69.31 188 VAL A CA 1
ATOM 1555 C C . VAL A 1 188 ? 16.921 -21.033 -42.028 1.00 69.31 188 VAL A C 1
ATOM 1557 O O . VAL A 1 188 ? 17.710 -21.198 -41.091 1.00 69.31 188 VAL A O 1
ATOM 1560 N N . ALA A 1 189 ? 16.181 -19.931 -42.146 1.00 78.62 189 ALA A N 1
ATOM 1561 C CA . ALA A 1 189 ? 16.178 -18.871 -41.144 1.00 78.62 189 ALA A CA 1
ATOM 1562 C C . ALA A 1 189 ? 15.575 -19.353 -39.812 1.00 78.62 189 ALA A C 1
ATOM 1564 O O . ALA A 1 189 ? 14.782 -20.291 -39.769 1.00 78.62 189 ALA A O 1
ATOM 1565 N N . GLU A 1 190 ? 15.948 -18.711 -38.703 1.00 82.81 190 GLU A N 1
ATOM 1566 C CA . GLU A 1 190 ? 15.378 -19.029 -37.388 1.00 82.81 190 GLU A CA 1
ATOM 1567 C C . GLU A 1 190 ? 13.875 -18.708 -37.312 1.00 82.81 190 GLU A C 1
ATOM 1569 O O . GLU A 1 190 ? 13.348 -17.905 -38.079 1.00 82.81 190 GLU A O 1
ATOM 1574 N N . ASP A 1 191 ? 13.180 -19.276 -36.329 1.00 86.50 191 ASP A N 1
ATOM 1575 C CA . ASP A 1 191 ? 11.779 -18.949 -36.071 1.00 86.50 191 ASP A CA 1
ATOM 1576 C C . ASP A 1 191 ? 11.649 -17.708 -35.187 1.00 86.50 191 ASP A C 1
ATOM 1578 O O . ASP A 1 191 ? 12.411 -17.505 -34.230 1.00 86.50 191 ASP A O 1
ATOM 1582 N N . ILE A 1 192 ? 10.611 -16.915 -35.447 1.00 88.12 192 ILE A N 1
ATOM 1583 C CA . ILE A 1 192 ? 10.178 -15.856 -34.534 1.00 88.12 192 ILE A CA 1
ATOM 1584 C C . ILE A 1 192 ? 8.923 -16.301 -33.808 1.00 88.12 192 ILE A C 1
ATOM 1586 O O . ILE A 1 192 ? 7.940 -16.703 -34.427 1.00 88.12 192 ILE A O 1
ATOM 1590 N N . VAL A 1 193 ? 8.931 -16.166 -32.485 1.00 89.56 193 VAL A N 1
ATOM 1591 C CA . VAL A 1 193 ? 7.791 -16.521 -31.641 1.00 89.56 193 VAL A CA 1
ATOM 1592 C C . VAL A 1 193 ? 7.229 -15.262 -30.997 1.00 89.56 193 VAL A C 1
ATOM 1594 O O . VAL A 1 193 ? 7.910 -14.580 -30.236 1.00 89.56 193 VAL A O 1
ATOM 1597 N N . PHE A 1 194 ? 5.959 -14.961 -31.249 1.00 92.06 194 PHE A N 1
ATOM 1598 C CA . PHE A 1 194 ? 5.232 -13.947 -30.495 1.00 92.06 194 PHE A CA 1
ATOM 1599 C C . PHE A 1 194 ? 4.482 -14.589 -29.336 1.00 92.06 194 PHE A C 1
ATOM 1601 O O . PHE A 1 194 ? 3.700 -15.516 -29.529 1.00 92.06 194 PHE A O 1
ATOM 1608 N N . VAL A 1 195 ? 4.689 -14.076 -28.127 1.00 91.31 195 VAL A N 1
ATOM 1609 C CA . VAL A 1 195 ? 3.980 -14.515 -26.923 1.00 91.31 195 VAL A CA 1
ATOM 1610 C C . VAL A 1 195 ? 2.947 -13.459 -26.555 1.00 91.31 195 VAL A C 1
ATOM 1612 O O . VAL A 1 195 ? 3.300 -12.316 -26.248 1.00 91.31 195 VAL A O 1
ATOM 1615 N N . ILE A 1 196 ? 1.669 -13.832 -26.571 1.00 91.00 196 ILE A N 1
ATOM 1616 C CA . ILE A 1 196 ? 0.581 -12.962 -26.117 1.00 91.00 196 ILE A CA 1
ATOM 1617 C C . ILE A 1 196 ? 0.739 -12.708 -24.622 1.00 91.00 196 ILE A C 1
ATOM 1619 O O . ILE A 1 196 ? 0.866 -13.648 -23.839 1.00 91.00 196 ILE A O 1
ATOM 1623 N N . ARG A 1 197 ? 0.694 -11.443 -24.213 1.00 90.00 197 ARG A N 1
ATOM 1624 C CA . ARG A 1 197 ? 0.660 -11.041 -22.804 1.00 90.00 197 ARG A CA 1
ATOM 1625 C C . ARG A 1 197 ? -0.481 -10.072 -22.571 1.00 90.00 197 ARG A C 1
ATOM 1627 O O . ARG A 1 197 ? -0.778 -9.253 -23.436 1.00 90.00 197 ARG A O 1
ATOM 1634 N N . ASP A 1 198 ? -1.097 -10.138 -21.400 1.00 87.88 198 ASP A N 1
ATOM 1635 C CA . ASP A 1 198 ? -2.116 -9.157 -21.038 1.00 87.88 198 ASP A CA 1
ATOM 1636 C C . ASP A 1 198 ? -1.456 -7.790 -20.808 1.00 87.88 198 ASP A C 1
ATOM 1638 O O . ASP A 1 198 ? -0.458 -7.660 -20.091 1.00 87.88 198 ASP A O 1
ATOM 1642 N N . LYS A 1 199 ? -2.013 -6.751 -21.425 1.00 91.50 199 LYS A N 1
ATOM 1643 C CA . LYS A 1 199 ? -1.701 -5.363 -21.088 1.00 91.50 199 LYS A CA 1
ATOM 1644 C C . LYS A 1 199 ? -2.349 -5.046 -19.741 1.00 91.50 199 LYS A C 1
ATOM 1646 O O . LYS A 1 199 ? -3.528 -5.331 -19.553 1.00 91.50 199 LYS A O 1
ATOM 1651 N N . ALA A 1 200 ? -1.592 -4.436 -18.829 1.00 88.94 200 ALA A N 1
ATOM 1652 C CA . ALA A 1 200 ? -2.117 -4.020 -17.532 1.00 88.94 200 ALA A CA 1
ATOM 1653 C C . ALA A 1 200 ? -3.317 -3.071 -17.705 1.00 88.94 200 ALA A C 1
ATOM 1655 O O . ALA A 1 200 ? -3.230 -2.081 -18.436 1.00 88.94 200 ALA A O 1
ATOM 1656 N N . ASP A 1 201 ? -4.420 -3.387 -17.028 1.00 86.88 201 ASP A N 1
ATOM 1657 C CA . ASP A 1 201 ? -5.651 -2.602 -17.022 1.00 86.88 201 ASP A CA 1
ATOM 1658 C C . ASP A 1 201 ? -5.817 -1.891 -15.668 1.00 86.88 201 ASP A C 1
ATOM 1660 O O . ASP A 1 201 ? -5.328 -2.358 -14.638 1.00 86.88 201 ASP A O 1
ATOM 1664 N N . LYS A 1 202 ? -6.446 -0.710 -15.673 1.00 86.62 202 LYS A N 1
ATOM 1665 C CA . LYS A 1 202 ? -6.597 0.127 -14.471 1.00 86.62 202 LYS A CA 1
ATOM 1666 C C . LYS A 1 202 ? -7.703 -0.369 -13.541 1.00 86.62 202 LYS A C 1
ATOM 1668 O O . LYS A 1 202 ? -7.650 -0.086 -12.348 1.00 86.62 202 LYS A O 1
ATOM 1673 N N . GLN A 1 203 ? -8.719 -1.029 -14.088 1.00 83.00 203 GLN A N 1
ATOM 1674 C CA . GLN A 1 203 ? -9.929 -1.426 -13.369 1.00 83.00 203 GLN A CA 1
ATOM 1675 C C . GLN A 1 203 ? -9.997 -2.939 -13.184 1.00 83.00 203 GLN A C 1
ATOM 1677 O O . GLN A 1 203 ? -10.457 -3.410 -12.145 1.00 83.00 203 GLN A O 1
ATOM 1682 N N . PHE A 1 204 ? -9.527 -3.694 -14.173 1.00 85.44 204 PHE A N 1
ATOM 1683 C CA . PHE A 1 204 ? -9.729 -5.132 -14.241 1.00 85.44 204 PHE A CA 1
ATOM 1684 C C . PHE A 1 204 ? -8.422 -5.911 -14.125 1.00 85.44 204 PHE A C 1
ATOM 1686 O O . PHE A 1 204 ? -7.391 -5.549 -14.687 1.00 85.44 204 PHE A O 1
ATOM 1693 N N . LYS A 1 205 ? -8.477 -7.053 -13.447 1.00 85.50 205 LYS A N 1
ATOM 1694 C CA . LYS A 1 205 ? -7.395 -8.035 -13.408 1.00 85.50 205 LYS A CA 1
ATOM 1695 C C . LYS A 1 205 ? -7.898 -9.349 -13.986 1.00 85.50 205 LYS A C 1
ATOM 1697 O O . LYS A 1 205 ? -8.957 -9.834 -13.605 1.00 85.50 205 LYS A O 1
ATOM 1702 N N . ARG A 1 206 ? -7.145 -9.941 -14.908 1.00 83.81 206 ARG A N 1
ATOM 1703 C CA . ARG A 1 206 ? -7.494 -11.238 -15.492 1.00 83.81 206 ARG A CA 1
ATOM 1704 C C . ARG A 1 206 ? -7.026 -12.381 -14.601 1.00 83.81 206 ARG A C 1
ATOM 1706 O O . ARG A 1 206 ? -5.862 -12.422 -14.212 1.00 83.81 206 ARG A O 1
ATOM 1713 N N . GLU A 1 207 ? -7.907 -13.346 -14.371 1.00 79.00 207 GLU A N 1
ATOM 1714 C CA . GLU A 1 207 ? -7.592 -14.625 -13.733 1.00 79.00 207 GLU A CA 1
ATOM 1715 C C . GLU A 1 207 ? -8.128 -15.766 -14.608 1.00 79.00 207 GLU A C 1
ATOM 1717 O O . GLU A 1 207 ? -9.268 -16.219 -14.501 1.00 79.00 207 GLU A O 1
ATOM 1722 N N . GLY A 1 208 ? -7.301 -16.199 -15.564 1.00 79.94 208 GLY A N 1
ATOM 1723 C CA . GLY A 1 208 ? -7.680 -17.207 -16.554 1.00 79.94 208 GLY A CA 1
ATOM 1724 C C . GLY A 1 208 ? -8.775 -16.705 -17.501 1.00 79.94 208 GLY A C 1
ATOM 1725 O O . GLY A 1 208 ? -8.516 -15.865 -18.365 1.00 79.94 208 GLY A O 1
ATOM 1726 N N . ILE A 1 209 ? -9.982 -17.259 -17.367 1.00 75.31 209 ILE A N 1
ATOM 1727 C CA . ILE A 1 209 ? -11.188 -16.828 -18.102 1.00 75.31 209 ILE A CA 1
ATOM 1728 C C . ILE A 1 209 ? -12.029 -15.818 -17.307 1.00 75.31 209 ILE A C 1
AT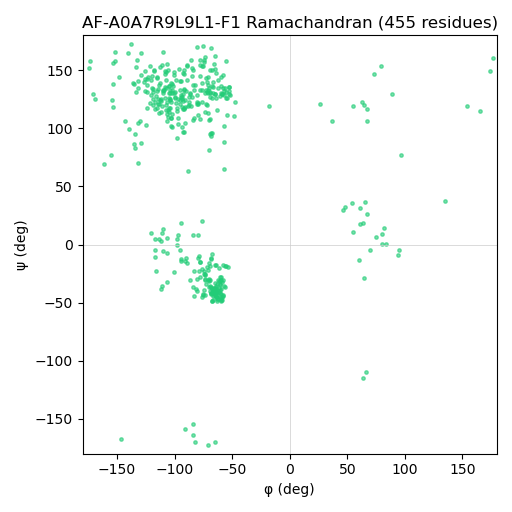OM 1730 O O . ILE A 1 209 ? -12.930 -15.191 -17.862 1.00 75.31 209 ILE A O 1
ATOM 1734 N N . HIS A 1 210 ? -11.736 -15.658 -16.017 1.00 75.88 210 HIS A N 1
ATOM 1735 C CA . HIS A 1 210 ? -12.433 -14.741 -15.130 1.00 75.88 210 HIS A CA 1
ATOM 1736 C C . HIS A 1 210 ? -11.780 -13.366 -15.154 1.00 75.88 210 HIS A C 1
ATOM 1738 O O . HIS A 1 210 ? -10.580 -13.220 -15.417 1.00 75.88 210 HIS A O 1
ATOM 1744 N N . ILE A 1 211 ? -12.589 -12.360 -14.852 1.00 81.81 211 ILE A N 1
ATOM 1745 C CA . ILE A 1 211 ? -12.138 -10.990 -14.659 1.00 81.81 211 ILE A CA 1
ATOM 1746 C C . ILE A 1 211 ? -12.467 -10.582 -13.232 1.00 81.81 211 ILE A C 1
ATOM 1748 O O . ILE A 1 211 ? -13.573 -10.811 -12.754 1.00 81.81 211 ILE A O 1
ATOM 1752 N N . VAL A 1 212 ? -11.502 -9.971 -12.561 1.00 79.94 212 VAL A N 1
ATOM 1753 C CA . VAL A 1 212 ? -11.630 -9.464 -11.202 1.00 79.94 212 VAL A CA 1
ATOM 1754 C C . VAL A 1 212 ? -11.669 -7.943 -11.250 1.00 79.94 212 VAL A C 1
ATOM 1756 O O . VAL A 1 212 ? -10.777 -7.316 -11.820 1.00 79.94 212 VAL A O 1
ATOM 1759 N N . TYR A 1 213 ? -12.697 -7.356 -10.647 1.00 81.88 213 TYR A N 1
ATOM 1760 C CA . TYR A 1 213 ? -12.827 -5.917 -10.434 1.00 81.88 213 TYR A CA 1
ATOM 1761 C C . TYR A 1 213 ? -12.821 -5.640 -8.931 1.00 81.88 213 TYR A C 1
ATOM 1763 O O . TYR A 1 213 ? -13.599 -6.235 -8.192 1.00 81.88 213 TYR A O 1
ATOM 1771 N N . THR A 1 214 ? -11.964 -4.742 -8.456 1.00 77.81 214 THR A N 1
ATOM 1772 C CA . THR A 1 214 ? -11.915 -4.403 -7.026 1.00 77.81 214 THR A CA 1
ATOM 1773 C C . THR A 1 214 ? -12.530 -3.036 -6.794 1.00 77.81 214 THR A C 1
ATOM 1775 O O . THR A 1 214 ? -11.989 -2.017 -7.227 1.00 77.81 214 THR A O 1
ATOM 1778 N N . VAL A 1 215 ? -13.640 -3.016 -6.061 1.00 78.38 215 VAL A N 1
ATOM 1779 C CA . VAL A 1 215 ? -14.323 -1.798 -5.635 1.00 78.38 215 VAL A CA 1
ATOM 1780 C C . VAL A 1 215 ? -13.993 -1.503 -4.177 1.00 78.38 215 VAL A C 1
ATOM 1782 O O . VAL A 1 215 ? -13.966 -2.385 -3.317 1.00 78.38 215 VAL A O 1
ATOM 1785 N N . ARG A 1 216 ? -13.721 -0.233 -3.884 1.00 68.81 216 ARG A N 1
ATOM 1786 C CA . ARG A 1 216 ? -13.609 0.248 -2.507 1.00 68.81 216 ARG A CA 1
ATOM 1787 C C . ARG A 1 216 ? -14.943 0.852 -2.121 1.00 68.81 216 ARG A C 1
ATOM 1789 O O . ARG A 1 216 ? -15.419 1.737 -2.822 1.00 68.81 216 ARG A O 1
ATOM 1796 N N . LEU A 1 217 ? -15.507 0.374 -1.022 1.00 67.06 217 LEU A N 1
ATOM 1797 C CA . LEU A 1 217 ? -16.804 0.821 -0.529 1.00 67.06 217 LEU A CA 1
ATOM 1798 C C . LEU A 1 217 ? -16.612 1.543 0.795 1.00 67.06 217 LEU A C 1
ATOM 1800 O O . LEU A 1 217 ? -15.858 1.082 1.660 1.00 67.06 217 LEU A O 1
ATOM 1804 N N . SER A 1 218 ? -17.310 2.659 0.972 1.00 62.47 218 SER A N 1
ATOM 1805 C CA . SER A 1 218 ? -17.483 3.227 2.302 1.00 62.47 218 SER A CA 1
ATOM 1806 C C . SER A 1 218 ? -18.502 2.408 3.100 1.00 62.47 218 SER A C 1
ATOM 1808 O O . SER A 1 218 ? -19.407 1.784 2.549 1.00 62.47 218 SER A O 1
ATOM 1810 N N . LEU A 1 219 ? -18.382 2.439 4.429 1.00 58.69 219 LEU A N 1
ATOM 1811 C CA . LEU A 1 219 ? -19.351 1.796 5.325 1.00 58.69 219 LEU A CA 1
ATOM 1812 C C . LEU A 1 219 ? -20.775 2.322 5.102 1.00 58.69 219 LEU A C 1
ATOM 1814 O O . LEU A 1 219 ? -21.724 1.554 5.171 1.00 58.69 219 LEU A O 1
ATOM 1818 N N . LYS A 1 220 ? -20.921 3.614 4.787 1.00 57.19 220 LYS A N 1
ATOM 1819 C CA . LYS A 1 220 ? -22.220 4.220 4.486 1.00 57.19 220 LYS A CA 1
ATOM 1820 C C . LYS A 1 220 ? -22.851 3.600 3.233 1.00 57.19 220 LYS A C 1
ATOM 1822 O O . LYS A 1 220 ? -23.995 3.173 3.285 1.00 57.19 220 LYS A O 1
ATOM 1827 N N . GLU A 1 221 ? -22.089 3.484 2.146 1.00 61.22 221 GLU A N 1
ATOM 1828 C CA . GLU A 1 221 ? -22.565 2.878 0.890 1.00 61.22 221 GLU A CA 1
ATOM 1829 C C . GLU A 1 221 ? -22.895 1.389 1.046 1.00 61.22 221 GLU A C 1
ATOM 1831 O O . GLU A 1 221 ? -23.834 0.900 0.424 1.00 61.22 221 GLU A O 1
ATOM 1836 N N . ALA A 1 222 ? -22.160 0.669 1.901 1.00 60.84 222 ALA A N 1
ATOM 1837 C CA . ALA A 1 222 ? -22.479 -0.717 2.228 1.00 60.84 222 ALA A CA 1
ATOM 1838 C C . ALA A 1 222 ? -23.797 -0.840 3.024 1.00 60.84 222 ALA A C 1
ATOM 1840 O O . ALA A 1 222 ? -24.566 -1.764 2.782 1.00 60.84 222 ALA A O 1
ATOM 1841 N N . ILE A 1 223 ? -24.085 0.085 3.949 1.00 57.47 223 ILE A N 1
ATOM 1842 C CA . ILE A 1 223 ? -25.303 0.063 4.785 1.00 57.47 223 ILE A CA 1
ATOM 1843 C C . ILE A 1 223 ? -26.544 0.488 4.001 1.00 57.47 223 ILE A C 1
ATOM 1845 O O . ILE A 1 223 ? -27.591 -0.147 4.129 1.00 57.47 223 ILE A O 1
ATOM 1849 N N . ASP A 1 224 ? -26.432 1.549 3.201 1.00 59.03 224 ASP A N 1
ATOM 1850 C CA . ASP A 1 224 ? -27.576 2.167 2.522 1.00 59.03 224 ASP A CA 1
ATOM 1851 C C . ASP A 1 224 ? -28.171 1.256 1.428 1.00 59.03 224 ASP A C 1
ATOM 1853 O O . ASP A 1 224 ? -29.256 1.535 0.921 1.00 59.03 224 ASP A O 1
ATOM 1857 N N . ASN A 1 225 ? -27.477 0.166 1.061 1.00 63.88 225 ASN A N 1
ATOM 1858 C CA . ASN A 1 225 ? -27.858 -0.794 0.016 1.00 63.88 225 ASN A CA 1
ATOM 1859 C C . ASN A 1 225 ? -28.319 -0.117 -1.293 1.00 63.88 225 ASN A C 1
ATOM 1861 O O . ASN A 1 225 ? -29.133 -0.649 -2.052 1.00 63.88 225 ASN A O 1
ATOM 1865 N N . SER A 1 226 ? -27.777 1.073 -1.564 1.00 62.47 226 SER A N 1
ATOM 1866 C CA . SER A 1 226 ? -28.119 1.915 -2.714 1.00 62.47 226 SER A CA 1
ATOM 1867 C C . SER A 1 226 ? -27.674 1.305 -4.046 1.00 62.47 226 SER A C 1
ATOM 1869 O O . SER A 1 226 ? -28.084 1.767 -5.110 1.00 62.47 226 SER A O 1
ATOM 1871 N N . GLY A 1 227 ? -26.913 0.211 -3.982 1.00 68.88 227 GLY A N 1
ATOM 1872 C CA . GLY A 1 227 ? -26.465 -0.556 -5.125 1.00 68.88 227 GLY A CA 1
ATOM 1873 C C . GLY A 1 227 ? -25.136 -0.038 -5.674 1.00 68.88 227 GLY A C 1
ATOM 1874 O O . GLY A 1 227 ? -24.923 1.156 -5.879 1.00 68.88 227 GLY A O 1
ATOM 1875 N N . ILE A 1 228 ? -24.198 -0.961 -5.861 1.00 79.56 228 ILE A N 1
ATOM 1876 C CA . ILE A 1 228 ? -22.822 -0.682 -6.261 1.00 79.56 228 ILE A CA 1
ATOM 1877 C C . ILE A 1 228 ? -22.739 -0.729 -7.779 1.00 79.56 228 ILE A C 1
ATOM 1879 O O . ILE A 1 228 ? -23.038 -1.754 -8.389 1.00 79.56 228 ILE A O 1
ATOM 1883 N N . GLN A 1 229 ? -22.267 0.353 -8.392 1.00 80.75 229 GLN A N 1
ATOM 1884 C CA . GLN A 1 229 ? -22.032 0.397 -9.832 1.00 80.75 229 GLN A CA 1
ATOM 1885 C C . GLN A 1 229 ? -20.731 -0.332 -10.180 1.00 80.75 229 GLN A C 1
ATOM 1887 O O . GLN A 1 229 ? -19.634 0.149 -9.895 1.00 80.75 229 GLN A O 1
ATOM 1892 N N . VAL A 1 230 ? -20.857 -1.504 -10.796 1.00 83.75 230 VAL A N 1
ATOM 1893 C CA . VAL A 1 230 ? -19.735 -2.337 -11.234 1.00 83.75 230 VAL A CA 1
ATOM 1894 C C . VAL A 1 230 ? -19.594 -2.232 -12.755 1.00 83.75 230 VAL A C 1
ATOM 1896 O O . VAL A 1 230 ? -20.488 -2.687 -13.472 1.00 83.75 230 VAL A O 1
ATOM 1899 N N . PRO A 1 231 ? -18.498 -1.655 -13.281 1.00 84.69 231 PRO A N 1
ATOM 1900 C CA . PRO A 1 231 ? -18.262 -1.601 -14.716 1.00 84.69 231 PRO A CA 1
ATOM 1901 C C . PRO A 1 231 ? -17.971 -2.999 -15.276 1.00 84.69 231 PRO A C 1
ATOM 1903 O O . PRO A 1 231 ? -17.390 -3.858 -14.610 1.00 84.69 231 PRO A O 1
ATOM 1906 N N . THR A 1 232 ? -18.340 -3.211 -16.533 1.00 86.81 232 THR A N 1
ATOM 1907 C CA . THR A 1 232 ? -18.053 -4.423 -17.310 1.00 86.81 232 THR A CA 1
ATOM 1908 C C . THR A 1 232 ? -17.037 -4.124 -18.413 1.00 86.81 232 THR A C 1
ATOM 1910 O O . THR A 1 232 ? -16.802 -2.968 -18.761 1.00 86.81 232 THR A O 1
ATOM 1913 N N . LEU A 1 233 ? -16.445 -5.165 -19.011 1.00 84.94 233 LEU A N 1
ATOM 1914 C CA . LEU A 1 233 ? -15.527 -4.997 -20.149 1.00 84.94 233 LEU A CA 1
ATOM 1915 C C . LEU A 1 233 ? -16.196 -4.404 -21.405 1.00 84.94 233 LEU A C 1
ATOM 1917 O O . LEU A 1 233 ? -15.489 -3.916 -22.282 1.00 84.94 233 LEU A O 1
ATOM 1921 N N . GLU A 1 234 ? -17.529 -4.435 -21.485 1.00 82.75 234 GLU A N 1
ATOM 1922 C CA . GLU A 1 234 ? -18.334 -3.901 -22.596 1.00 82.75 234 GLU A CA 1
ATOM 1923 C C . GLU A 1 234 ? -18.821 -2.465 -22.342 1.00 82.75 234 GLU A C 1
ATOM 1925 O O . GLU A 1 234 ? -19.789 -2.022 -22.953 1.00 82.75 234 GLU A O 1
ATOM 1930 N N . ASP A 1 235 ? -18.192 -1.751 -21.403 1.00 79.25 235 ASP A N 1
ATOM 1931 C CA . ASP A 1 235 ? -18.520 -0.363 -21.040 1.00 79.25 235 ASP A CA 1
ATOM 1932 C C . ASP A 1 235 ? -19.951 -0.157 -20.504 1.00 79.25 235 ASP A C 1
ATOM 1934 O O . ASP A 1 235 ? -20.445 0.965 -20.415 1.00 79.25 235 ASP A O 1
ATOM 1938 N N . ARG A 1 236 ? -20.613 -1.238 -20.075 1.00 83.31 236 ARG A N 1
ATOM 1939 C CA . ARG A 1 236 ? -21.874 -1.192 -19.318 1.00 83.31 236 ARG A CA 1
ATOM 1940 C C . ARG A 1 236 ? -21.594 -1.215 -17.819 1.00 83.31 236 ARG A C 1
ATOM 1942 O O . ARG A 1 236 ? -20.666 -1.901 -17.389 1.00 83.31 236 ARG A O 1
ATOM 1949 N N . SER A 1 237 ? -22.432 -0.549 -17.030 1.00 83.12 237 SER A N 1
ATOM 1950 C CA . SER A 1 237 ? -22.400 -0.616 -15.563 1.00 83.12 237 SER A CA 1
ATOM 1951 C C . SER A 1 237 ? -23.536 -1.488 -15.047 1.00 83.12 237 SER A C 1
ATOM 1953 O O . SER A 1 237 ? -24.681 -1.355 -15.476 1.00 83.12 237 SER A O 1
ATOM 1955 N N . LEU A 1 238 ? -23.215 -2.389 -14.127 1.00 81.38 238 LEU A N 1
ATOM 1956 C CA . LEU A 1 238 ? -24.179 -3.235 -13.443 1.00 81.38 238 LEU A CA 1
ATOM 1957 C C . LEU A 1 238 ? -24.422 -2.696 -12.049 1.00 81.38 238 LEU A C 1
ATOM 1959 O O . LEU A 1 238 ? -23.474 -2.445 -11.309 1.00 81.38 238 LEU A O 1
ATOM 1963 N N . ASN A 1 239 ? -25.692 -2.595 -11.674 1.00 82.38 239 ASN A N 1
ATOM 1964 C CA . ASN A 1 239 ? -26.053 -2.290 -10.305 1.00 82.38 239 ASN A CA 1
ATOM 1965 C C . ASN A 1 239 ? -26.032 -3.577 -9.466 1.00 82.38 239 ASN A C 1
ATOM 1967 O O . ASN A 1 239 ? -26.873 -4.461 -9.644 1.00 82.38 239 ASN A O 1
ATOM 1971 N N . VAL A 1 240 ? -25.048 -3.710 -8.582 1.00 79.62 240 VAL A N 1
ATOM 1972 C CA . VAL A 1 240 ? -24.867 -4.876 -7.715 1.00 79.62 240 VAL A CA 1
ATOM 1973 C C . VAL A 1 240 ? -25.250 -4.508 -6.289 1.00 79.62 240 VAL A C 1
ATOM 1975 O O . VAL A 1 240 ? -24.563 -3.735 -5.630 1.00 79.62 240 VAL A O 1
ATOM 1978 N N . GLN A 1 241 ? -26.337 -5.093 -5.797 1.00 75.94 241 GLN A N 1
ATOM 1979 C CA . GLN A 1 241 ? -26.720 -5.005 -4.389 1.00 75.94 241 GLN A CA 1
ATOM 1980 C C . GLN A 1 241 ? -26.075 -6.140 -3.593 1.00 75.94 241 GLN A C 1
ATOM 1982 O O . GLN A 1 241 ? -25.956 -7.262 -4.095 1.00 75.94 241 GLN A O 1
ATOM 1987 N N . LEU A 1 242 ? -25.648 -5.829 -2.370 1.00 73.19 242 LEU A N 1
ATOM 1988 C CA . LEU A 1 242 ? -25.101 -6.807 -1.435 1.00 73.19 242 LEU A CA 1
ATOM 1989 C C . LEU A 1 242 ? -26.251 -7.444 -0.660 1.00 73.19 242 LEU A C 1
ATOM 1991 O O . LEU A 1 242 ? -27.094 -6.740 -0.101 1.00 73.19 242 LEU A O 1
ATOM 1995 N N . ASP A 1 243 ? -26.280 -8.771 -0.598 1.00 72.38 243 ASP A N 1
ATOM 1996 C CA . ASP A 1 243 ? -27.231 -9.458 0.270 1.00 72.38 243 ASP A CA 1
ATOM 1997 C C . ASP A 1 243 ? -26.812 -9.380 1.753 1.00 72.38 243 ASP A C 1
ATOM 1999 O O . ASP A 1 243 ? -25.712 -8.948 2.118 1.00 72.38 243 ASP A O 1
ATOM 2003 N N . ARG A 1 244 ? -27.709 -9.808 2.649 1.00 62.72 244 ARG A N 1
ATOM 2004 C CA . ARG A 1 244 ? -27.474 -9.741 4.098 1.00 62.72 244 ARG A CA 1
ATOM 2005 C C . ARG A 1 244 ? -26.281 -10.595 4.547 1.00 62.72 244 ARG A C 1
ATOM 2007 O O . ARG A 1 244 ? -25.650 -10.235 5.536 1.00 62.72 244 ARG A O 1
ATOM 2014 N N . GLN A 1 245 ? -25.973 -11.703 3.874 1.00 65.44 245 GLN A N 1
ATOM 2015 C CA . GLN A 1 245 ? -24.824 -12.549 4.217 1.00 65.44 245 GLN A CA 1
ATOM 2016 C C . GLN A 1 245 ? -23.516 -11.904 3.750 1.00 65.44 245 GLN A C 1
ATOM 2018 O O . GLN A 1 245 ? -22.585 -11.784 4.541 1.00 65.44 245 GLN A O 1
ATOM 2023 N N . GLN A 1 246 ? -23.485 -11.390 2.524 1.00 66.50 246 GLN A N 1
ATOM 2024 C CA . GLN A 1 246 ? -22.358 -10.673 1.927 1.00 66.50 246 GLN A CA 1
ATOM 2025 C C . GLN A 1 246 ? -22.012 -9.400 2.700 1.00 66.50 246 GLN A C 1
ATOM 2027 O O . GLN A 1 246 ? -20.837 -9.089 2.891 1.00 66.50 246 GLN A O 1
ATOM 2032 N N . LEU A 1 247 ? -23.018 -8.684 3.209 1.00 64.94 247 LEU A N 1
ATOM 2033 C CA . LEU A 1 247 ? -22.800 -7.560 4.118 1.00 64.94 247 LEU A CA 1
ATOM 2034 C C . LEU A 1 247 ? -22.121 -8.010 5.413 1.00 64.94 247 LEU A C 1
ATOM 2036 O O . LEU A 1 247 ? -21.139 -7.402 5.826 1.00 64.94 247 LEU A O 1
ATOM 2040 N N . MET A 1 248 ? -22.597 -9.090 6.039 1.00 58.97 248 MET A N 1
ATOM 2041 C CA . MET A 1 248 ? -21.998 -9.621 7.273 1.00 58.97 248 MET A CA 1
ATOM 2042 C C . MET A 1 248 ? -20.566 -10.122 7.055 1.00 58.97 248 MET A C 1
ATOM 2044 O O . MET A 1 248 ? -19.708 -9.897 7.907 1.00 58.97 248 MET A O 1
ATOM 2048 N N . GLU A 1 249 ? -20.284 -10.739 5.908 1.00 58.88 249 GLU A N 1
ATOM 2049 C CA . GLU A 1 249 ? -18.928 -11.132 5.515 1.00 58.88 249 GLU A CA 1
ATOM 2050 C C . GLU A 1 249 ? -18.020 -9.924 5.282 1.00 58.88 249 GLU A C 1
ATOM 2052 O O . GLU A 1 249 ? -16.888 -9.922 5.765 1.00 58.88 249 GLU A O 1
ATOM 2057 N N . LEU A 1 250 ? -18.515 -8.870 4.627 1.00 61.53 250 LEU A N 1
ATOM 2058 C CA . LEU A 1 250 ? -17.778 -7.619 4.447 1.00 61.53 250 LEU A CA 1
ATOM 2059 C C . LEU A 1 250 ? -17.427 -6.981 5.804 1.00 61.53 250 LEU A C 1
ATOM 2061 O O . LEU A 1 250 ? -16.291 -6.549 6.008 1.00 61.53 250 LEU A O 1
ATOM 2065 N N . TYR A 1 251 ? -18.365 -6.995 6.759 1.00 59.69 251 TYR A N 1
ATOM 2066 C CA . TYR A 1 251 ? -18.127 -6.510 8.123 1.00 59.69 251 TYR A CA 1
ATOM 2067 C C . TYR A 1 251 ? -17.108 -7.355 8.898 1.00 59.69 251 TYR A C 1
ATOM 2069 O O . TYR A 1 251 ? -16.315 -6.792 9.653 1.00 59.69 251 TYR A O 1
ATOM 2077 N N . ALA A 1 252 ? -17.120 -8.680 8.727 1.00 48.22 252 ALA A N 1
ATOM 2078 C CA . ALA A 1 252 ? -16.244 -9.597 9.457 1.00 48.22 252 ALA A CA 1
ATOM 2079 C C . ALA A 1 252 ? -14.827 -9.686 8.866 1.00 48.22 252 ALA A C 1
ATOM 2081 O O . ALA A 1 252 ? -13.851 -9.739 9.611 1.00 48.22 252 ALA A O 1
ATOM 2082 N N . ASN A 1 253 ? -14.709 -9.691 7.536 1.00 51.94 253 ASN A N 1
ATOM 2083 C CA . ASN A 1 253 ? -13.493 -10.098 6.828 1.00 51.94 253 ASN A CA 1
ATOM 2084 C C . ASN A 1 253 ? -12.856 -8.974 6.004 1.00 51.94 253 ASN A C 1
ATOM 2086 O O . ASN A 1 253 ? -11.878 -9.221 5.303 1.00 51.94 253 ASN A O 1
ATOM 2090 N N . THR A 1 254 ? -13.374 -7.740 6.070 1.00 54.78 254 THR A N 1
ATOM 2091 C CA . THR A 1 254 ? -12.933 -6.548 5.309 1.00 54.78 254 THR A CA 1
ATOM 2092 C C . THR A 1 254 ? -13.004 -6.655 3.784 1.00 54.78 254 THR A C 1
ATOM 2094 O O . THR A 1 254 ? -12.930 -5.627 3.116 1.00 54.78 254 THR A O 1
ATOM 2097 N N . GLU A 1 255 ? -13.186 -7.851 3.226 1.00 61.50 255 GLU A N 1
ATOM 2098 C CA . GLU A 1 255 ? -13.347 -8.128 1.804 1.00 61.50 255 GLU A CA 1
ATOM 2099 C C . GLU A 1 255 ? -14.500 -9.112 1.580 1.00 61.50 255 GLU A C 1
ATOM 2101 O O . GLU A 1 255 ? -14.624 -10.105 2.296 1.00 61.50 255 GLU A O 1
ATOM 2106 N N . VAL A 1 256 ? -15.319 -8.854 0.561 1.00 65.75 256 VAL A N 1
ATOM 2107 C CA . VAL A 1 256 ? -16.368 -9.769 0.086 1.00 65.75 256 VAL A CA 1
ATOM 2108 C C . VAL A 1 256 ? -16.208 -10.002 -1.410 1.00 65.75 256 VAL A C 1
ATOM 2110 O O . VAL A 1 256 ? -15.919 -9.058 -2.144 1.00 65.75 256 VAL A O 1
ATOM 2113 N N . TYR A 1 257 ? -16.398 -11.239 -1.870 1.00 67.12 257 TYR A N 1
ATOM 2114 C CA . TYR A 1 257 ? -16.314 -11.606 -3.286 1.00 67.12 257 TYR A CA 1
ATOM 2115 C C . TYR A 1 257 ? -17.710 -11.880 -3.835 1.00 67.12 257 TYR A C 1
ATOM 2117 O O . TYR A 1 257 ? -18.400 -12.788 -3.383 1.00 67.12 257 TYR A O 1
ATOM 2125 N N . ILE A 1 258 ? -18.112 -11.120 -4.848 1.00 68.88 258 ILE A N 1
ATOM 2126 C CA . ILE A 1 258 ? -19.398 -11.282 -5.523 1.00 68.88 258 ILE A CA 1
ATOM 2127 C C . ILE A 1 258 ? -19.126 -11.789 -6.930 1.00 68.88 258 ILE A C 1
ATOM 2129 O O . ILE A 1 258 ? -18.415 -11.149 -7.705 1.00 68.88 258 ILE A O 1
ATOM 2133 N N . ARG A 1 259 ? -19.712 -12.931 -7.276 1.00 71.00 259 ARG A N 1
ATOM 2134 C CA . ARG A 1 259 ? -19.571 -13.549 -8.595 1.00 71.00 259 ARG A CA 1
ATOM 2135 C C . ARG A 1 259 ? -20.792 -13.230 -9.454 1.00 71.00 259 ARG A C 1
ATOM 2137 O O . ARG A 1 259 ? -21.920 -13.499 -9.046 1.00 71.00 259 ARG A O 1
ATOM 2144 N N . LYS A 1 260 ? -20.577 -12.687 -10.653 1.00 75.56 260 LYS A N 1
ATOM 2145 C CA . LYS A 1 260 ? -21.610 -12.493 -11.679 1.00 75.56 260 LYS A CA 1
ATOM 2146 C C . LYS A 1 260 ? -21.290 -13.347 -12.902 1.00 75.56 260 LYS A C 1
ATOM 2148 O O . LYS A 1 260 ? -20.241 -13.187 -13.529 1.00 75.56 260 LYS A O 1
ATOM 2153 N N . VAL A 1 261 ? -22.195 -14.279 -13.194 1.00 69.25 261 VAL A N 1
ATOM 2154 C CA . VAL A 1 261 ? -21.974 -15.345 -14.175 1.00 69.25 261 VAL A CA 1
ATOM 2155 C C . VAL A 1 261 ? -21.971 -14.794 -15.603 1.00 69.25 261 VAL A C 1
ATOM 2157 O O . VAL A 1 261 ? -22.810 -13.961 -15.939 1.00 69.25 261 VAL A O 1
ATOM 2160 N N . GLY A 1 262 ? -21.034 -15.250 -16.440 1.00 69.31 262 GLY A N 1
ATOM 2161 C CA . GLY A 1 262 ? -21.029 -14.994 -17.889 1.00 69.31 262 GLY A CA 1
ATOM 2162 C C . GLY A 1 262 ? -20.504 -13.623 -18.343 1.00 69.31 262 GLY A C 1
ATOM 2163 O O . GLY A 1 262 ? -20.619 -13.282 -19.518 1.00 69.31 262 GLY A O 1
ATOM 2164 N N . LEU A 1 263 ? -19.914 -12.832 -17.444 1.00 76.81 263 LEU A N 1
ATOM 2165 C CA . LEU A 1 263 ? -19.410 -11.475 -17.729 1.00 76.81 263 LEU A CA 1
ATOM 2166 C C . LEU A 1 263 ? -17.878 -11.363 -17.814 1.00 76.81 263 LEU A C 1
ATOM 2168 O O . LEU A 1 263 ? -17.328 -10.269 -17.937 1.00 76.81 263 LEU A O 1
ATOM 2172 N N . GLY A 1 264 ? -17.180 -12.491 -17.748 1.00 77.75 264 GLY A N 1
ATOM 2173 C CA . GLY A 1 264 ? -15.742 -12.611 -17.953 1.00 77.75 264 GLY A CA 1
ATOM 2174 C C . GLY A 1 264 ? -15.364 -12.717 -19.434 1.00 77.75 264 GLY A C 1
ATOM 2175 O O . GLY A 1 264 ? -16.074 -12.242 -20.330 1.00 77.75 264 GLY A O 1
ATOM 2176 N N . LEU A 1 265 ? -14.218 -13.342 -19.703 1.00 82.38 265 LEU A N 1
ATOM 2177 C CA . LEU A 1 265 ? -13.710 -13.533 -21.062 1.00 82.38 265 LEU A CA 1
ATOM 2178 C C . LEU A 1 265 ? -14.310 -14.785 -21.720 1.00 82.38 265 LEU A C 1
ATOM 2180 O O . LEU A 1 265 ? -14.636 -15.743 -21.016 1.00 82.38 265 LEU A O 1
ATOM 2184 N N . PRO A 1 266 ? -14.424 -14.816 -23.060 1.00 80.69 266 PRO A N 1
ATOM 2185 C CA . PRO A 1 266 ? -14.862 -16.003 -23.784 1.00 80.69 266 PRO A CA 1
ATOM 2186 C C . PRO A 1 266 ? -13.928 -17.188 -23.537 1.00 80.69 266 PRO A C 1
ATOM 2188 O O . PRO A 1 266 ? -12.707 -17.022 -23.440 1.00 80.69 266 PRO A O 1
ATOM 2191 N N . VAL A 1 267 ? -14.487 -18.392 -23.470 1.00 79.62 267 VAL A N 1
ATOM 2192 C CA . VAL A 1 267 ? -13.689 -19.618 -23.421 1.00 79.62 267 VAL A CA 1
ATOM 2193 C C . VAL A 1 267 ? -13.038 -19.835 -24.796 1.00 79.62 267 VAL A C 1
ATOM 2195 O O . VAL A 1 267 ? -13.721 -19.726 -25.820 1.00 79.62 267 VAL A O 1
ATOM 2198 N N . PRO A 1 268 ? -11.729 -20.151 -24.866 1.00 69.31 268 PRO A N 1
ATOM 2199 C CA . PRO A 1 268 ? -11.091 -20.506 -26.130 1.00 69.31 268 PRO A CA 1
ATOM 2200 C C . PRO A 1 268 ? -11.868 -21.625 -26.834 1.00 69.31 268 PRO A C 1
ATOM 2202 O O . PRO A 1 268 ? -12.161 -22.645 -26.218 1.00 69.31 268 PRO A O 1
ATOM 2205 N N . ASN A 1 269 ? -12.182 -21.437 -28.117 1.00 67.06 269 ASN A N 1
ATOM 2206 C CA . ASN A 1 269 ? -12.940 -22.369 -28.970 1.00 67.06 269 ASN A CA 1
ATOM 2207 C C . ASN A 1 269 ? -14.439 -22.525 -28.647 1.00 67.06 269 ASN A C 1
ATOM 2209 O O . ASN A 1 269 ? -15.142 -23.165 -29.422 1.00 67.06 269 ASN A O 1
ATOM 2213 N N . ASN A 1 270 ? -14.953 -21.902 -27.583 1.00 71.00 270 ASN A N 1
ATOM 2214 C CA . ASN A 1 270 ? -16.388 -21.819 -27.319 1.00 71.00 270 ASN A CA 1
ATOM 2215 C C . ASN A 1 270 ? -16.772 -20.391 -26.910 1.00 71.00 270 ASN A C 1
ATOM 2217 O O . ASN A 1 270 ? -16.880 -20.055 -25.730 1.00 71.00 270 ASN A O 1
ATOM 2221 N N . VAL A 1 271 ? -16.976 -19.546 -27.923 1.00 64.38 271 VAL A N 1
ATOM 2222 C CA . VAL A 1 271 ? -17.235 -18.106 -27.755 1.00 64.38 271 VAL A CA 1
ATOM 2223 C C . VAL A 1 271 ? -18.607 -17.830 -27.119 1.00 64.38 271 VAL A C 1
ATOM 2225 O O . VAL A 1 271 ? -18.816 -16.749 -26.575 1.00 64.38 271 VAL A O 1
ATOM 2228 N N . LEU A 1 272 ? -19.524 -18.805 -27.149 1.00 52.81 272 LEU A N 1
ATOM 2229 C CA . LEU A 1 272 ? -20.854 -18.700 -26.536 1.00 52.81 272 LEU A CA 1
ATOM 2230 C C . LEU A 1 272 ? -20.792 -18.783 -25.006 1.00 52.81 272 LEU A C 1
ATOM 2232 O O . LEU A 1 272 ? -21.655 -18.243 -24.320 1.00 52.81 272 LEU A O 1
ATOM 2236 N N . THR A 1 273 ? -19.753 -19.420 -24.465 1.00 59.84 273 THR A N 1
ATOM 2237 C CA . THR A 1 273 ? -19.517 -19.505 -23.022 1.00 59.84 273 THR A CA 1
ATOM 2238 C C . THR A 1 273 ? -18.470 -18.490 -22.588 1.00 59.84 273 THR A C 1
ATOM 2240 O O . THR A 1 273 ? -17.380 -18.412 -23.161 1.00 59.84 273 THR A O 1
ATOM 2243 N N . ARG A 1 274 ? -18.782 -17.719 -21.548 1.00 67.69 274 ARG A N 1
ATOM 2244 C CA . ARG A 1 274 ? -17.870 -16.740 -20.947 1.00 67.69 274 ARG A CA 1
ATOM 2245 C C . ARG A 1 274 ? -17.584 -17.128 -19.506 1.00 67.69 274 ARG A C 1
ATOM 2247 O O . ARG A 1 274 ? -18.435 -17.713 -18.843 1.00 67.69 274 ARG A O 1
ATOM 2254 N N . GLY A 1 275 ? -16.386 -16.794 -19.034 1.00 57.25 275 GLY A N 1
ATOM 2255 C CA . GLY A 1 275 ? -16.080 -16.811 -17.610 1.00 57.25 275 GLY A CA 1
ATOM 2256 C C . GLY A 1 275 ? -16.906 -15.770 -16.857 1.00 57.25 275 GLY A C 1
ATOM 2257 O O . GLY A 1 275 ? -17.793 -15.122 -17.408 1.00 57.25 275 GLY A O 1
ATOM 2258 N N . ASP A 1 276 ? -16.567 -15.558 -15.596 1.00 71.69 276 ASP A N 1
ATOM 2259 C CA . ASP A 1 276 ? -17.356 -14.708 -14.700 1.00 71.69 276 ASP A CA 1
ATOM 2260 C C . ASP A 1 276 ? -16.627 -13.420 -14.344 1.00 71.69 276 ASP A C 1
ATOM 2262 O O . ASP A 1 276 ? -15.392 -13.370 -14.348 1.00 71.69 276 ASP A O 1
ATOM 2266 N N . LEU A 1 277 ? -17.410 -12.395 -14.014 1.00 57.59 277 LEU A N 1
ATOM 2267 C CA . LEU A 1 277 ? -16.912 -11.182 -13.385 1.00 57.59 277 LEU A CA 1
ATOM 2268 C C . LEU A 1 277 ? -17.011 -11.357 -11.871 1.00 57.59 277 LEU A C 1
ATOM 2270 O O . LEU A 1 277 ? -18.106 -11.511 -11.328 1.00 57.59 277 LEU A O 1
ATOM 2274 N N . THR A 1 278 ? -15.872 -11.324 -11.194 1.00 68.06 278 THR A N 1
ATOM 2275 C CA . THR A 1 278 ? -15.809 -11.331 -9.735 1.00 68.06 278 THR A CA 1
ATOM 2276 C C . THR A 1 278 ? -15.531 -9.913 -9.262 1.00 68.06 278 THR A C 1
ATOM 2278 O O . THR A 1 278 ? -14.448 -9.381 -9.503 1.00 68.06 278 THR A O 1
ATOM 2281 N N . SER A 1 279 ? -16.491 -9.283 -8.592 1.00 55.59 279 SER A N 1
ATOM 2282 C CA . SER A 1 279 ? -16.253 -8.007 -7.923 1.00 55.59 279 SER A CA 1
ATOM 2283 C C . SER A 1 279 ? -15.867 -8.249 -6.469 1.00 55.59 279 SER A C 1
ATOM 2285 O O . SER A 1 279 ? -16.638 -8.877 -5.742 1.00 55.59 279 SER A O 1
ATOM 2287 N N . SER A 1 280 ? -14.709 -7.753 -6.032 1.00 54.44 280 SER A N 1
ATOM 2288 C CA . SER A 1 280 ? -14.347 -7.737 -4.615 1.00 54.44 280 SER A CA 1
ATOM 2289 C C . SER A 1 280 ? -14.627 -6.366 -4.003 1.00 54.44 280 SER A C 1
ATOM 2291 O O . SER A 1 280 ? -14.118 -5.352 -4.482 1.00 54.44 280 SER A O 1
ATOM 2293 N N . GLY A 1 281 ? -15.465 -6.323 -2.968 1.00 50.75 281 GLY A N 1
ATOM 2294 C CA . GLY A 1 281 ? -15.708 -5.124 -2.170 1.00 50.75 281 GLY A CA 1
ATOM 2295 C C . GLY A 1 281 ? -14.771 -5.125 -0.976 1.00 50.75 281 GLY A C 1
ATOM 2296 O O . GLY A 1 281 ? -14.866 -6.032 -0.162 1.00 50.75 281 GLY A O 1
ATOM 2297 N N . ASN A 1 282 ? -13.867 -4.150 -0.870 1.00 50.12 282 ASN A N 1
ATOM 2298 C CA . ASN A 1 282 ? -13.000 -4.004 0.301 1.00 50.12 282 ASN A CA 1
ATOM 2299 C C . ASN A 1 282 ? -13.484 -2.823 1.159 1.00 50.12 282 ASN A C 1
ATOM 2301 O O . ASN A 1 282 ? -13.337 -1.662 0.760 1.00 50.12 282 ASN A O 1
ATOM 2305 N N . SER A 1 283 ? -14.046 -3.112 2.336 1.00 45.19 283 SER A N 1
ATOM 2306 C CA . SER A 1 283 ? -14.376 -2.121 3.364 1.00 45.19 283 SER A CA 1
ATOM 2307 C C . SER A 1 283 ? -13.169 -1.920 4.280 1.00 45.19 283 SER A C 1
ATOM 2309 O O . SER A 1 283 ? -13.195 -2.195 5.484 1.00 45.19 283 SER A O 1
ATOM 2311 N N . ARG A 1 284 ? -12.067 -1.432 3.716 1.00 42.22 284 ARG A N 1
ATOM 2312 C CA . ARG A 1 284 ? -10.986 -0.871 4.519 1.00 42.22 284 ARG A CA 1
ATOM 2313 C C . ARG A 1 284 ? -11.531 0.409 5.129 1.00 42.22 284 ARG A C 1
ATOM 2315 O O . ARG A 1 284 ? -11.457 1.478 4.525 1.00 42.22 284 ARG A O 1
ATOM 2322 N N . GLY A 1 285 ? -12.060 0.294 6.347 1.00 42.22 285 GLY A N 1
ATOM 2323 C CA . GLY A 1 285 ? -12.009 1.405 7.282 1.00 42.22 285 GLY A CA 1
ATOM 2324 C C . GLY A 1 285 ? -10.567 1.889 7.264 1.00 42.22 285 GLY A C 1
ATOM 2325 O O . GLY A 1 285 ? -9.654 1.138 7.607 1.00 42.22 285 GLY A O 1
ATOM 2326 N N . LYS A 1 286 ? -10.339 3.085 6.713 1.00 40.84 286 LYS A N 1
ATOM 2327 C CA . LYS A 1 286 ? -9.046 3.749 6.827 1.00 40.84 286 LYS A CA 1
ATOM 2328 C C . LYS A 1 286 ? -8.766 3.799 8.322 1.00 40.84 286 LYS A C 1
ATOM 2330 O O . LYS A 1 286 ? -9.456 4.538 9.015 1.00 40.84 286 LYS A O 1
ATOM 2335 N N . HIS A 1 287 ? -7.773 3.052 8.804 1.00 51.59 287 HIS A N 1
ATOM 2336 C CA . HIS A 1 287 ? -7.142 3.417 10.064 1.00 51.59 287 HIS A CA 1
ATOM 2337 C C . HIS A 1 287 ? -6.845 4.910 9.961 1.00 51.59 287 HIS A C 1
ATOM 2339 O O . HIS A 1 287 ? -6.234 5.349 8.979 1.00 51.59 287 HIS A O 1
ATOM 2345 N N . VAL A 1 288 ? -7.368 5.702 10.893 1.00 56.31 288 VAL A N 1
ATOM 2346 C CA . VAL A 1 288 ? -7.091 7.133 10.900 1.00 56.31 288 VAL A CA 1
ATOM 2347 C C . VAL A 1 288 ? -5.619 7.269 11.277 1.00 56.31 288 VAL A C 1
ATOM 2349 O O . VAL A 1 288 ? -5.245 7.175 12.443 1.00 56.31 288 VAL A O 1
ATOM 2352 N N . GLU A 1 289 ? -4.763 7.383 10.260 1.00 69.94 289 GLU A N 1
ATOM 2353 C CA . GLU A 1 289 ? -3.345 7.651 10.449 1.00 69.94 289 GLU A CA 1
ATOM 2354 C C . GLU A 1 289 ? -3.200 9.104 10.914 1.00 69.94 289 GLU A C 1
ATOM 2356 O O . GLU A 1 289 ? -3.487 10.049 10.175 1.00 69.94 289 GLU A O 1
ATOM 2361 N N . HIS A 1 290 ? -2.749 9.289 12.149 1.00 76.75 290 HIS A N 1
ATOM 2362 C CA . HIS A 1 290 ? -2.423 10.599 12.686 1.00 76.75 290 HIS A CA 1
ATOM 2363 C C . HIS A 1 290 ? -0.928 10.864 12.520 1.00 76.75 290 HIS A C 1
ATOM 2365 O O . HIS A 1 290 ? -0.086 10.137 13.046 1.00 76.75 290 HIS A O 1
ATOM 2371 N N . SER A 1 291 ? -0.578 11.933 11.809 1.00 81.19 291 SER A N 1
ATOM 2372 C CA . SER A 1 291 ? 0.815 12.373 11.715 1.00 81.19 291 SER A CA 1
ATOM 2373 C C . SER A 1 291 ? 1.262 12.989 13.039 1.00 81.19 291 SER A C 1
ATOM 2375 O O . SER A 1 291 ? 0.710 14.002 13.471 1.00 81.19 291 SER A O 1
ATOM 2377 N N . LEU A 1 292 ? 2.287 12.408 13.661 1.00 85.25 292 LEU A N 1
ATOM 2378 C CA . LEU A 1 292 ? 2.964 12.992 14.815 1.00 85.25 292 LEU A CA 1
ATOM 2379 C C . LEU A 1 292 ? 4.292 13.593 14.357 1.00 85.25 292 LEU A C 1
ATOM 2381 O O . LEU A 1 292 ? 5.224 12.865 14.026 1.00 85.25 292 LEU A O 1
ATOM 2385 N N . TYR A 1 293 ? 4.367 14.923 14.336 1.00 86.50 293 TYR A N 1
ATOM 2386 C CA . TYR A 1 293 ? 5.589 15.636 13.973 1.00 86.50 293 TYR A CA 1
ATOM 2387 C C . TYR A 1 293 ? 6.547 15.698 15.161 1.00 86.50 293 TYR A C 1
ATOM 2389 O O . TYR A 1 293 ? 6.198 16.258 16.202 1.00 86.50 293 TYR A O 1
ATOM 2397 N N . VAL A 1 294 ? 7.742 15.145 14.980 1.00 86.50 294 VAL A N 1
ATOM 2398 C CA . VAL A 1 294 ? 8.786 15.017 16.001 1.00 86.50 294 VAL A CA 1
ATOM 2399 C C . VAL A 1 294 ? 10.036 15.758 15.536 1.00 86.50 294 VAL A C 1
ATOM 2401 O O . VAL A 1 294 ? 10.424 15.658 14.372 1.00 86.50 294 VAL A O 1
ATOM 2404 N N . SER A 1 295 ? 10.657 16.539 16.417 1.00 89.19 295 SER A N 1
ATOM 2405 C CA . SER A 1 295 ? 11.883 17.279 16.088 1.00 89.19 295 SER A CA 1
ATOM 2406 C C . SER A 1 295 ? 13.130 16.387 16.096 1.00 89.19 295 SER A C 1
ATOM 2408 O O . SER A 1 295 ? 13.173 15.350 16.757 1.00 89.19 295 SER A O 1
ATOM 2410 N N . LEU A 1 296 ? 14.194 16.810 15.406 1.00 88.56 296 LEU A N 1
ATOM 2411 C CA . LEU A 1 296 ? 15.461 16.064 15.392 1.00 88.56 296 LEU A CA 1
ATOM 2412 C C . LEU A 1 296 ? 16.065 15.923 16.800 1.00 88.56 296 LEU A C 1
ATOM 2414 O O . LEU A 1 296 ? 16.609 14.871 17.126 1.00 88.56 296 LEU A O 1
ATOM 2418 N N . LYS A 1 297 ? 15.900 16.936 17.663 1.00 87.75 297 LYS A N 1
ATOM 2419 C CA . LYS A 1 297 ? 16.330 16.888 19.072 1.00 87.75 297 LYS A CA 1
ATOM 2420 C C . LYS A 1 297 ? 15.555 15.852 19.892 1.00 87.75 297 LYS A C 1
ATOM 2422 O O . LYS A 1 297 ? 16.147 15.139 20.701 1.00 87.75 297 LYS A O 1
ATOM 2427 N N . GLU A 1 298 ? 14.249 15.729 19.661 1.00 87.62 298 GLU A N 1
ATOM 2428 C CA . GLU A 1 298 ? 13.413 14.706 20.307 1.00 87.62 298 GLU A CA 1
ATOM 2429 C C . GLU A 1 298 ? 13.838 13.290 19.885 1.00 87.62 298 GLU A C 1
ATOM 2431 O O . GLU A 1 298 ? 13.944 12.403 20.731 1.00 87.62 298 GLU A O 1
ATOM 2436 N N . VAL A 1 299 ? 14.160 13.076 18.603 1.00 88.12 299 VAL A N 1
ATOM 2437 C CA . VAL A 1 299 ? 14.673 11.785 18.101 1.00 88.12 299 VAL A CA 1
ATOM 2438 C C . VAL A 1 299 ? 16.094 11.494 18.600 1.00 88.12 299 VAL A C 1
ATOM 2440 O O . VAL A 1 299 ? 16.443 10.332 18.809 1.00 88.12 299 VAL A O 1
ATOM 2443 N N . LEU A 1 300 ? 16.920 12.521 18.809 1.00 87.44 300 LEU A N 1
ATOM 2444 C CA . LEU A 1 300 ? 18.289 12.387 19.311 1.00 87.44 300 LEU A CA 1
ATOM 2445 C C . LEU A 1 300 ? 18.319 11.905 20.769 1.00 87.44 300 LEU A C 1
ATOM 2447 O O . LEU A 1 300 ? 19.047 10.969 21.111 1.00 87.44 300 LEU A O 1
ATOM 2451 N N . HIS A 1 301 ? 17.528 12.534 21.639 1.00 85.00 301 HIS A N 1
ATOM 2452 C CA . HIS A 1 301 ? 17.532 12.236 23.074 1.00 85.00 301 HIS A CA 1
ATOM 2453 C C . HIS A 1 301 ? 16.518 11.165 23.478 1.00 85.00 301 HIS A C 1
ATOM 2455 O O . HIS A 1 301 ? 16.647 10.580 24.556 1.00 85.00 301 HIS A O 1
ATOM 2461 N N . GLY A 1 302 ? 15.572 10.848 22.594 1.00 84.19 302 GLY A N 1
ATOM 2462 C CA . GLY A 1 302 ? 14.373 10.115 22.960 1.00 84.19 302 GLY A CA 1
ATOM 2463 C C . GLY A 1 302 ? 13.436 11.028 23.742 1.00 84.19 302 GLY A C 1
ATOM 2464 O O . GLY A 1 302 ? 13.860 11.923 24.477 1.00 84.19 302 GLY A O 1
ATOM 2465 N N . TRP A 1 303 ? 12.141 10.826 23.564 1.00 84.88 303 TRP A N 1
ATOM 2466 C CA . TRP A 1 303 ? 11.150 11.717 24.139 1.00 84.88 303 TRP A CA 1
ATOM 2467 C C . TRP A 1 303 ? 9.874 10.966 24.488 1.00 84.88 303 TRP A C 1
ATOM 2469 O O . TRP A 1 303 ? 9.468 10.047 23.783 1.00 84.88 303 TRP A O 1
ATOM 2479 N N . ARG A 1 304 ? 9.232 11.364 25.584 1.00 85.81 304 ARG A N 1
ATOM 2480 C CA . ARG A 1 304 ? 7.971 10.790 26.053 1.00 85.81 304 ARG A CA 1
ATOM 2481 C C . ARG A 1 304 ? 6.919 11.886 26.069 1.00 85.81 304 ARG A C 1
ATOM 2483 O O . ARG A 1 304 ? 7.117 12.919 26.705 1.00 85.81 304 ARG A O 1
ATOM 2490 N N . ARG A 1 305 ? 5.794 11.655 25.392 1.00 80.88 305 ARG A N 1
ATOM 2491 C CA . ARG A 1 305 ? 4.662 12.590 25.350 1.00 80.88 305 ARG A CA 1
ATOM 2492 C C . ARG A 1 305 ? 3.387 11.919 25.808 1.00 80.88 305 ARG A C 1
ATOM 2494 O O . ARG A 1 305 ? 3.058 10.832 25.346 1.00 80.88 305 ARG A O 1
ATOM 2501 N N . HIS A 1 306 ? 2.619 12.626 26.622 1.00 84.56 306 HIS A N 1
ATOM 2502 C CA . HIS A 1 306 ? 1.235 12.275 26.904 1.00 84.56 306 HIS A CA 1
ATOM 2503 C C . HIS A 1 306 ? 0.321 13.063 25.965 1.00 84.56 306 HIS A C 1
ATOM 2505 O O . HIS A 1 306 ? 0.400 14.290 25.888 1.00 84.56 306 HIS A O 1
ATOM 2511 N N . MET A 1 307 ? -0.529 12.364 25.222 1.00 80.81 307 MET A N 1
ATOM 2512 C CA . MET A 1 307 ? -1.467 12.964 24.279 1.00 80.81 307 MET A CA 1
ATOM 2513 C C . MET A 1 307 ? -2.887 12.586 24.659 1.00 80.81 307 MET A C 1
ATOM 2515 O O . MET A 1 307 ? -3.196 11.409 24.814 1.00 80.81 307 MET A O 1
ATOM 2519 N N . LYS A 1 308 ? -3.763 13.588 24.774 1.00 83.44 308 LYS A N 1
ATOM 2520 C CA . LYS A 1 308 ? -5.202 13.356 24.888 1.00 83.44 308 LYS A CA 1
ATOM 2521 C C . LYS A 1 308 ? -5.767 13.091 23.501 1.00 83.44 308 LYS A C 1
ATOM 2523 O O . LYS A 1 308 ? -5.675 13.935 22.614 1.00 83.44 308 LYS A O 1
ATOM 2528 N N . ILE A 1 309 ? -6.365 11.926 23.344 1.00 81.94 309 ILE A N 1
ATOM 2529 C CA . ILE A 1 309 ? -7.085 11.509 22.152 1.00 81.94 309 ILE A CA 1
ATOM 2530 C C . ILE A 1 309 ? -8.572 11.580 22.464 1.00 81.94 309 ILE A C 1
ATOM 2532 O O . ILE A 1 309 ? -9.004 11.157 23.535 1.00 81.94 309 ILE A O 1
ATOM 2536 N N . ALA A 1 310 ? -9.348 12.119 21.531 1.00 78.56 310 ALA A N 1
ATOM 2537 C CA . ALA A 1 310 ? -10.799 12.043 21.570 1.00 78.56 310 ALA A CA 1
ATOM 2538 C C . ALA A 1 310 ? -11.259 10.860 20.717 1.00 78.56 310 ALA A C 1
ATOM 2540 O O . ALA A 1 310 ? -10.824 10.735 19.575 1.00 78.56 310 ALA A O 1
ATOM 2541 N N . ARG A 1 311 ? -12.166 10.046 21.251 1.00 76.12 311 ARG A N 1
ATOM 2542 C CA . ARG A 1 311 ? -12.856 8.988 20.513 1.00 76.12 311 ARG A CA 1
ATOM 2543 C C . ARG A 1 311 ? -14.363 9.126 20.646 1.00 76.12 311 ARG A C 1
ATOM 2545 O O . ARG A 1 311 ? -14.865 9.594 21.674 1.00 76.12 311 ARG A O 1
ATOM 2552 N N . LYS A 1 312 ? -15.095 8.716 19.623 1.00 78.75 312 LYS A N 1
ATOM 2553 C CA . LYS A 1 312 ? -16.554 8.613 19.653 1.00 78.75 312 LYS A CA 1
ATOM 2554 C C . LYS A 1 312 ? -16.956 7.250 20.198 1.00 78.75 312 LYS A C 1
ATOM 2556 O O . LYS A 1 312 ? -16.519 6.226 19.686 1.00 78.75 312 LYS A O 1
ATOM 2561 N N . VAL A 1 313 ? -17.802 7.273 21.219 1.00 76.31 313 VAL A N 1
ATOM 2562 C CA . VAL A 1 313 ? -18.454 6.096 21.800 1.00 76.31 313 VAL A CA 1
ATOM 2563 C C . VAL A 1 313 ? -19.935 6.221 21.497 1.00 76.31 313 VAL A C 1
ATOM 2565 O O . VAL A 1 313 ? -20.530 7.265 21.790 1.00 76.31 313 VAL A O 1
ATOM 2568 N N . TRP A 1 314 ? -20.516 5.217 20.855 1.00 66.75 314 TRP A N 1
ATOM 2569 C CA . TRP A 1 314 ? -21.902 5.281 20.392 1.00 66.75 314 TRP A CA 1
ATOM 2570 C C . TRP A 1 314 ? -22.837 4.663 21.429 1.00 66.75 314 TRP A C 1
ATOM 2572 O O . TRP A 1 314 ? -22.522 3.649 22.036 1.00 66.75 314 TRP A O 1
ATOM 2582 N N . PHE A 1 315 ? -24.004 5.274 21.623 1.00 67.00 315 PHE A N 1
ATOM 2583 C CA . PHE A 1 315 ? -25.052 4.763 22.524 1.00 67.00 315 PHE A CA 1
ATOM 2584 C C . PHE A 1 315 ? -26.316 4.403 21.745 1.00 67.00 315 PHE A C 1
ATOM 2586 O O . PHE A 1 315 ? -27.124 3.591 22.184 1.00 67.00 315 PHE A O 1
ATOM 2593 N N . SER A 1 316 ? -26.478 4.995 20.561 1.00 60.53 316 SER A N 1
ATOM 2594 C CA . SER A 1 316 ? -27.505 4.647 19.589 1.00 60.53 316 SER A CA 1
ATOM 2595 C C . SER A 1 316 ? -27.007 4.969 18.174 1.00 60.53 316 SER A C 1
ATOM 2597 O O . SER A 1 316 ? -26.051 5.733 18.024 1.00 60.53 316 SER A O 1
ATOM 2599 N N . PRO A 1 317 ? -27.660 4.464 17.113 1.00 61.62 317 PRO A N 1
ATOM 2600 C CA . PRO A 1 317 ? -27.288 4.758 15.726 1.00 61.62 317 PRO A CA 1
ATOM 2601 C C . PRO A 1 317 ? -27.195 6.245 15.353 1.00 61.62 317 PRO A C 1
ATOM 2603 O O . PRO A 1 317 ? -26.590 6.586 14.341 1.00 61.62 317 PRO A O 1
ATOM 2606 N N . LYS A 1 318 ? -27.819 7.130 16.140 1.00 63.97 318 LYS A N 1
ATOM 2607 C CA . LYS A 1 318 ? -27.858 8.579 15.898 1.00 63.97 318 LYS A CA 1
ATOM 2608 C C . LYS A 1 318 ? -27.179 9.405 16.996 1.00 63.97 318 LYS A C 1
ATOM 2610 O O . LYS A 1 318 ? -27.078 10.617 16.842 1.00 63.97 318 LYS A O 1
ATOM 2615 N N . GLN A 1 319 ? -26.717 8.792 18.089 1.00 70.75 319 GLN A N 1
ATOM 2616 C CA . GLN A 1 319 ? -26.148 9.511 19.234 1.00 70.75 319 GLN A CA 1
ATOM 2617 C C . GLN A 1 319 ? -24.833 8.887 19.709 1.00 70.75 319 GLN A C 1
ATOM 2619 O O . GLN A 1 319 ? -24.742 7.685 19.970 1.00 70.75 319 GLN A O 1
ATOM 2624 N N . TYR A 1 320 ? -23.827 9.745 19.889 1.00 79.56 320 TYR A N 1
ATOM 2625 C CA . TYR A 1 320 ? -22.526 9.394 20.450 1.00 79.56 320 TYR A CA 1
ATOM 2626 C C . TYR A 1 320 ? -22.103 10.395 21.527 1.00 79.56 320 TYR A C 1
ATOM 2628 O O . TYR A 1 320 ? -22.527 11.552 21.529 1.00 79.56 320 TYR A O 1
ATOM 2636 N N . ARG A 1 321 ? -21.194 9.968 22.402 1.00 81.88 321 ARG A N 1
ATOM 2637 C CA . ARG A 1 321 ? -20.460 10.833 23.336 1.00 81.88 321 ARG A CA 1
ATOM 2638 C C . ARG A 1 321 ? -18.992 10.839 22.944 1.00 81.88 321 ARG A C 1
ATOM 2640 O O . ARG A 1 321 ? -18.428 9.800 22.603 1.00 81.88 321 ARG A O 1
ATOM 2647 N N . LYS A 1 322 ? -18.355 12.009 23.006 1.00 83.06 322 LYS A N 1
ATOM 2648 C CA . LYS A 1 322 ? -16.894 12.095 22.916 1.00 83.06 322 LYS A CA 1
ATOM 2649 C C . LYS A 1 322 ? -16.302 11.666 24.253 1.00 83.06 322 LYS A C 1
ATOM 2651 O O . LYS A 1 322 ? -16.626 12.244 25.286 1.00 83.06 322 LYS A O 1
ATOM 2656 N N . MET A 1 323 ? -15.444 10.662 24.220 1.00 78.88 323 MET A N 1
ATOM 2657 C CA . MET A 1 323 ? -14.638 10.224 25.351 1.00 78.88 323 MET A CA 1
ATOM 2658 C C . MET A 1 323 ? -13.193 10.627 25.097 1.00 78.88 323 MET A C 1
ATOM 2660 O O . MET A 1 323 ? -12.717 10.542 23.968 1.00 78.88 323 MET A O 1
ATOM 2664 N N . PHE A 1 324 ? -12.495 11.055 26.142 1.00 82.38 324 PHE A N 1
ATOM 2665 C CA . PHE A 1 324 ? -11.082 11.397 26.052 1.00 82.38 324 PHE A CA 1
ATOM 2666 C C . PHE A 1 324 ? -10.251 10.338 26.758 1.00 82.38 324 PHE A C 1
ATOM 2668 O O . PHE A 1 324 ? -10.584 9.919 27.864 1.00 82.38 324 PHE A O 1
ATOM 2675 N N . GLN A 1 325 ? -9.161 9.929 26.126 1.00 83.75 325 GLN A N 1
ATOM 2676 C CA . GLN A 1 325 ? -8.192 9.011 26.700 1.00 83.75 325 GLN A CA 1
ATOM 2677 C C . GLN A 1 325 ? -6.793 9.571 26.498 1.00 83.75 325 GLN A C 1
ATOM 2679 O O . GLN A 1 325 ? -6.453 10.046 25.416 1.00 83.75 325 GLN A O 1
ATOM 2684 N N . THR A 1 326 ? -5.974 9.525 27.542 1.00 85.56 326 THR A N 1
ATOM 2685 C CA . THR A 1 326 ? -4.568 9.905 27.437 1.00 85.56 326 THR A CA 1
ATOM 2686 C C . THR A 1 326 ? -3.761 8.685 27.023 1.00 85.56 326 THR A C 1
ATOM 2688 O O . THR A 1 326 ? -3.788 7.671 27.717 1.00 85.56 326 THR A O 1
ATOM 2691 N N . VAL A 1 327 ? -3.033 8.783 25.915 1.00 85.19 327 VAL A N 1
ATOM 2692 C CA . VAL A 1 327 ? -2.027 7.791 25.523 1.00 85.19 327 VAL A CA 1
ATOM 2693 C C . VAL A 1 327 ? -0.631 8.348 25.753 1.00 85.19 327 VAL A C 1
ATOM 2695 O O . VAL A 1 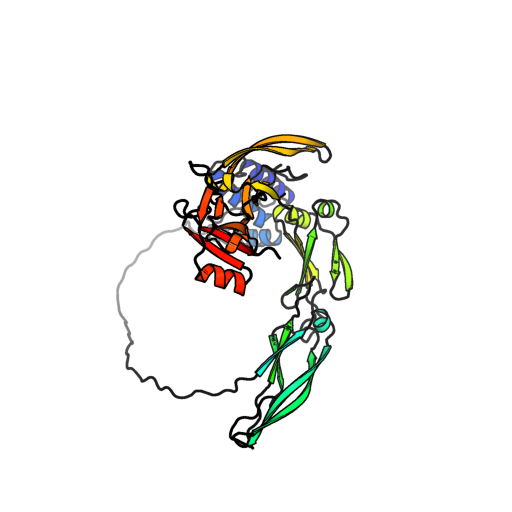327 ? -0.406 9.557 25.659 1.00 85.19 327 VAL A O 1
ATOM 2698 N N . THR A 1 328 ? 0.311 7.458 26.036 1.00 87.25 328 THR A N 1
ATOM 2699 C CA . THR A 1 328 ? 1.725 7.802 26.183 1.00 87.25 328 THR A CA 1
ATOM 2700 C C . THR A 1 328 ? 2.474 7.301 24.959 1.00 87.25 328 THR A C 1
ATOM 2702 O O . THR A 1 328 ? 2.421 6.115 24.644 1.00 87.25 328 THR A O 1
ATOM 2705 N N . ILE A 1 329 ? 3.153 8.207 24.261 1.00 86.69 329 ILE A N 1
ATOM 2706 C CA . ILE A 1 329 ? 3.994 7.887 23.111 1.00 86.69 329 ILE A CA 1
ATOM 2707 C C . ILE A 1 329 ? 5.452 8.038 23.532 1.00 86.69 329 ILE A C 1
ATOM 2709 O O . ILE A 1 329 ? 5.904 9.144 23.837 1.00 86.69 329 ILE A O 1
ATOM 2713 N N . ASP A 1 330 ? 6.171 6.918 23.508 1.00 85.62 330 ASP A N 1
ATOM 2714 C CA . ASP A 1 330 ? 7.602 6.837 23.795 1.00 85.62 330 ASP A CA 1
ATOM 2715 C C . ASP A 1 330 ? 8.391 6.832 22.486 1.00 85.62 330 ASP A C 1
ATOM 2717 O O . ASP A 1 330 ? 8.636 5.782 21.888 1.00 85.62 330 ASP A O 1
ATOM 2721 N N . VAL A 1 331 ? 8.786 8.021 22.034 1.00 85.06 331 VAL A N 1
ATOM 2722 C CA . VAL A 1 331 ? 9.681 8.197 20.890 1.00 85.06 331 VAL A CA 1
ATOM 2723 C C . VAL A 1 331 ? 11.065 7.702 21.285 1.00 85.06 331 VAL A C 1
ATOM 2725 O O . VAL A 1 331 ? 11.775 8.334 22.072 1.00 85.06 331 VAL A O 1
ATOM 2728 N N . ARG A 1 332 ? 11.465 6.553 20.736 1.00 85.81 332 ARG A N 1
ATOM 2729 C CA . ARG A 1 332 ? 12.798 5.999 20.988 1.00 85.81 332 ARG A CA 1
ATOM 2730 C C . ARG A 1 332 ? 13.855 6.749 20.186 1.00 85.81 332 ARG A C 1
ATOM 2732 O O . ARG A 1 332 ? 13.594 7.285 19.107 1.00 85.81 332 ARG A O 1
ATOM 2739 N N . LYS A 1 333 ? 15.077 6.726 20.716 1.00 88.12 333 LYS A N 1
ATOM 2740 C CA . LYS A 1 333 ? 16.252 7.294 20.057 1.00 88.12 333 LYS A CA 1
ATOM 2741 C C . LYS A 1 333 ? 16.420 6.696 18.660 1.00 88.12 333 LYS A C 1
ATOM 2743 O O . LYS A 1 333 ? 16.361 5.479 18.499 1.00 88.12 333 LYS A O 1
ATOM 2748 N N . GLY A 1 334 ? 16.615 7.556 17.665 1.00 83.69 334 GLY A N 1
ATOM 2749 C CA . GLY A 1 334 ? 16.948 7.141 16.299 1.00 83.69 334 GLY A CA 1
ATOM 2750 C C . GLY A 1 334 ? 15.772 6.747 15.407 1.00 83.69 334 GLY A C 1
ATOM 2751 O O . GLY A 1 334 ? 15.974 6.419 14.238 1.00 83.69 334 GLY A O 1
ATOM 2752 N N . TRP A 1 335 ? 14.534 6.803 15.908 1.00 87.00 335 TRP A N 1
ATOM 2753 C CA . TRP A 1 335 ? 13.339 6.517 15.110 1.00 87.00 335 TRP A CA 1
ATOM 2754 C C . TRP A 1 335 ? 13.269 7.322 13.817 1.00 87.00 335 TRP A C 1
ATOM 2756 O O . TRP A 1 335 ? 13.518 8.527 13.804 1.00 87.00 335 TRP A O 1
ATOM 2766 N N . GLN A 1 336 ? 12.917 6.649 12.723 1.00 85.06 336 GLN A N 1
ATOM 2767 C CA . GLN A 1 336 ? 12.857 7.228 11.382 1.00 85.06 336 GLN A CA 1
ATOM 2768 C C . GLN A 1 336 ? 11.462 7.774 11.063 1.00 85.06 336 GLN A C 1
ATOM 2770 O O . GLN A 1 336 ? 10.449 7.252 11.538 1.00 85.06 336 GLN A O 1
ATOM 2775 N N . SER A 1 337 ? 11.403 8.812 10.228 1.00 84.12 337 SER A N 1
ATOM 2776 C CA . SER A 1 337 ? 10.145 9.268 9.632 1.00 84.12 337 SER A CA 1
ATOM 2777 C C . SER A 1 337 ? 9.473 8.114 8.882 1.00 84.12 337 SER A C 1
ATOM 2779 O O . SER A 1 337 ? 10.129 7.354 8.173 1.00 84.12 337 SER A O 1
ATOM 2781 N N . GLY A 1 338 ? 8.167 7.949 9.076 1.00 84.00 338 GLY A N 1
ATOM 2782 C CA . GLY A 1 338 ? 7.388 6.808 8.594 1.00 84.00 338 GLY A CA 1
ATOM 2783 C C . GLY A 1 338 ? 7.224 5.669 9.606 1.00 84.00 338 GLY A C 1
ATOM 2784 O O . GLY A 1 338 ? 6.409 4.779 9.362 1.00 84.00 338 GLY A O 1
ATOM 2785 N N . THR A 1 339 ? 7.922 5.696 10.750 1.00 84.00 339 THR A N 1
ATOM 2786 C CA . THR A 1 339 ? 7.705 4.716 11.833 1.00 84.00 339 THR A CA 1
ATOM 2787 C C . THR A 1 339 ? 6.252 4.780 12.307 1.00 84.00 339 THR A C 1
ATOM 2789 O O . THR A 1 339 ? 5.738 5.862 12.596 1.00 84.00 339 THR A O 1
ATOM 2792 N N . ARG A 1 340 ? 5.588 3.621 12.378 1.00 85.69 340 ARG A N 1
ATOM 2793 C CA . ARG A 1 340 ? 4.184 3.494 12.788 1.00 85.69 340 ARG A CA 1
ATOM 2794 C C . ARG A 1 340 ? 4.071 3.009 14.226 1.00 85.69 340 ARG A C 1
ATOM 2796 O O . ARG A 1 340 ? 4.772 2.083 14.623 1.00 85.69 340 ARG A O 1
ATOM 2803 N N . ILE A 1 341 ? 3.151 3.607 14.971 1.00 83.44 341 ILE A N 1
ATOM 2804 C CA . ILE A 1 341 ? 2.818 3.241 16.347 1.00 83.44 341 ILE A CA 1
ATOM 2805 C C . ILE A 1 341 ? 1.329 2.952 16.390 1.00 83.44 341 ILE A C 1
ATOM 2807 O O . ILE A 1 341 ? 0.522 3.842 16.127 1.00 83.44 341 ILE A O 1
ATOM 2811 N N . THR A 1 342 ? 0.974 1.717 16.719 1.00 83.81 342 THR A N 1
ATOM 2812 C CA . THR A 1 342 ? -0.419 1.274 16.742 1.00 83.81 342 THR A CA 1
ATOM 2813 C C . THR A 1 342 ? -0.905 1.183 18.179 1.00 83.81 342 THR A C 1
ATOM 2815 O O . THR A 1 342 ? -0.320 0.478 18.997 1.00 83.81 342 THR A O 1
ATOM 2818 N N . PHE A 1 343 ? -1.991 1.888 18.472 1.00 80.88 343 PHE A N 1
ATOM 2819 C CA . PHE A 1 343 ? -2.747 1.781 19.709 1.00 80.88 343 PHE A CA 1
ATOM 2820 C C . PHE A 1 343 ? -4.014 0.983 19.431 1.00 80.88 343 PHE A C 1
ATOM 2822 O O . PHE A 1 343 ? -4.977 1.501 18.858 1.00 80.88 343 PHE A O 1
ATOM 2829 N N . THR A 1 344 ? -3.997 -0.284 19.829 1.00 80.75 344 THR A N 1
ATOM 2830 C CA . THR A 1 344 ? -5.087 -1.220 19.558 1.00 80.75 344 THR A CA 1
ATOM 2831 C C . THR A 1 344 ? -6.336 -0.868 20.360 1.00 80.75 344 THR A C 1
ATOM 2833 O O . THR A 1 344 ? -6.251 -0.682 21.572 1.00 80.75 344 THR A O 1
ATOM 2836 N N . LYS A 1 345 ? -7.501 -0.785 19.709 1.00 79.56 345 LYS A N 1
ATOM 2837 C CA . LYS A 1 345 ? -8.795 -0.462 20.353 1.00 79.56 345 LYS A CA 1
ATOM 2838 C C . LYS A 1 345 ? -8.866 0.917 21.045 1.00 79.56 345 LYS A C 1
ATOM 2840 O O . LYS A 1 345 ? -9.582 1.093 22.035 1.00 79.56 345 LYS A O 1
ATOM 2845 N N . HIS A 1 346 ? -8.142 1.914 20.538 1.00 73.94 346 HIS A N 1
ATOM 2846 C CA . HIS A 1 346 ? -8.141 3.286 21.078 1.00 73.94 346 HIS A CA 1
ATOM 2847 C C . HIS A 1 346 ? -8.894 4.316 20.213 1.00 73.94 346 HIS A C 1
ATOM 2849 O O . HIS A 1 346 ? -9.071 5.455 20.646 1.00 73.94 346 HIS A O 1
ATOM 2855 N N . GLY A 1 347 ? -9.337 3.924 19.019 1.00 71.75 347 GLY A N 1
ATOM 2856 C CA . GLY A 1 347 ? -10.021 4.740 18.014 1.00 71.75 347 GLY A CA 1
ATOM 2857 C C . GLY A 1 347 ? -11.512 4.910 18.257 1.00 71.75 347 GLY A C 1
ATOM 2858 O O . GLY A 1 347 ? -12.034 4.565 19.318 1.00 71.75 347 GLY A O 1
ATOM 2859 N N . ASP A 1 348 ? -12.199 5.459 17.257 1.00 73.19 348 ASP A N 1
ATOM 2860 C CA . ASP A 1 348 ? -13.655 5.572 17.282 1.00 73.19 348 ASP A CA 1
ATOM 2861 C C . ASP A 1 348 ? -14.288 4.173 17.327 1.00 73.19 348 ASP A C 1
ATOM 2863 O O . ASP A 1 348 ? -13.823 3.229 16.681 1.00 73.19 348 ASP A O 1
ATOM 2867 N N . GLU A 1 349 ? -15.364 4.027 18.096 1.00 66.88 349 GLU A N 1
ATOM 2868 C CA . GLU A 1 349 ? -16.201 2.836 18.013 1.00 66.88 349 GLU A CA 1
ATOM 2869 C C . GLU A 1 349 ? -16.965 2.844 16.691 1.00 66.88 349 GLU A C 1
ATOM 2871 O O . GLU A 1 349 ? -17.535 3.860 16.273 1.00 66.88 349 GLU A O 1
ATOM 2876 N N . ARG A 1 350 ? -16.993 1.694 16.015 1.00 60.25 350 ARG A N 1
ATOM 2877 C CA . ARG A 1 350 ? -17.799 1.544 14.805 1.00 60.25 350 ARG A CA 1
ATOM 2878 C C . ARG A 1 350 ? -19.273 1.442 15.164 1.00 60.25 350 ARG A C 1
ATOM 2880 O O . ARG A 1 350 ? -19.673 0.591 15.960 1.00 60.25 350 ARG A O 1
ATOM 2887 N N . LEU A 1 351 ? -20.079 2.249 14.480 1.00 48.62 351 LEU A N 1
ATOM 2888 C CA . LEU A 1 351 ? -21.521 2.050 14.419 1.00 48.62 351 LEU A CA 1
ATOM 2889 C C . LEU A 1 351 ? -21.784 0.611 13.933 1.00 48.62 351 LEU A C 1
ATOM 2891 O O . LEU A 1 351 ? -21.259 0.220 12.892 1.00 48.62 351 LEU A O 1
ATOM 2895 N N . TYR A 1 352 ? -22.567 -0.166 14.685 1.00 48.81 352 TYR A N 1
ATOM 2896 C CA . TYR A 1 352 ? -22.944 -1.549 14.350 1.00 48.81 352 TYR A CA 1
ATOM 2897 C C . TYR A 1 352 ? -21.821 -2.602 14.363 1.00 48.81 352 TYR A C 1
ATOM 2899 O O . TYR A 1 352 ? -21.952 -3.646 13.726 1.00 48.81 352 TYR A O 1
ATOM 2907 N N . ASN A 1 353 ? -20.749 -2.400 15.134 1.00 46.31 353 ASN A N 1
ATOM 2908 C CA . ASN A 1 353 ? -19.911 -3.530 15.544 1.00 46.31 353 ASN A CA 1
ATOM 2909 C C . ASN A 1 353 ? -20.677 -4.362 16.599 1.00 46.31 353 ASN A C 1
ATOM 2911 O O . ASN A 1 353 ? -20.985 -3.804 17.655 1.00 46.31 353 ASN A O 1
ATOM 2915 N N . PRO A 1 354 ? -20.961 -5.667 16.382 1.00 45.16 354 PRO A N 1
ATOM 2916 C CA . PRO A 1 354 ? -21.669 -6.513 17.356 1.00 45.16 354 PRO A CA 1
ATOM 2917 C C . PRO A 1 354 ? -21.010 -6.548 18.744 1.00 45.16 354 PRO A C 1
ATOM 2919 O O . PRO A 1 354 ? -21.655 -6.902 19.730 1.00 45.16 354 PRO A O 1
ATOM 2922 N N . SER A 1 355 ? -19.733 -6.161 18.809 1.00 52.84 355 SER A N 1
ATOM 2923 C CA . SER A 1 355 ? -18.889 -6.190 19.999 1.00 52.84 355 SER A CA 1
ATOM 2924 C C . SER A 1 355 ? -18.474 -4.798 20.512 1.00 52.84 355 SER A C 1
ATOM 2926 O O . SER A 1 355 ? -17.671 -4.737 21.437 1.00 52.84 355 SER A O 1
ATOM 2928 N N . TRP A 1 356 ? -18.972 -3.690 19.931 1.00 54.81 356 TRP A N 1
ATOM 2929 C CA . TRP A 1 356 ? -18.596 -2.302 20.296 1.00 54.81 356 TRP A CA 1
ATOM 2930 C C . TRP A 1 356 ? -17.075 -2.070 20.391 1.00 54.81 356 TRP A C 1
ATOM 2932 O O . TRP A 1 356 ? -16.587 -1.302 21.215 1.00 54.81 356 TRP A O 1
ATOM 2942 N N . VAL A 1 357 ? -16.287 -2.773 19.572 1.00 59.94 357 VAL A N 1
ATOM 2943 C CA . VAL A 1 357 ? -14.823 -2.696 19.644 1.00 59.94 357 VAL A CA 1
ATOM 2944 C C . VAL A 1 357 ? -14.370 -1.429 18.930 1.00 59.94 357 VAL A C 1
ATOM 2946 O O . VAL A 1 357 ? -14.671 -1.239 17.748 1.00 59.94 357 VAL A O 1
ATOM 2949 N N . ALA A 1 358 ? -13.662 -0.577 19.666 1.00 65.69 358 ALA A N 1
ATOM 2950 C CA . ALA A 1 358 ? -12.975 0.595 19.143 1.00 65.69 358 ALA A CA 1
ATOM 2951 C C . ALA A 1 358 ? -11.955 0.206 18.060 1.00 65.69 358 ALA A C 1
ATOM 2953 O O . ALA A 1 358 ? -11.333 -0.855 18.137 1.00 65.69 358 ALA A O 1
ATOM 2954 N N . GLU A 1 359 ? -11.775 1.060 17.053 1.00 72.50 359 GLU A N 1
ATOM 2955 C CA . GLU A 1 359 ? -10.737 0.866 16.037 1.00 72.50 359 GLU A CA 1
ATOM 2956 C C . GLU A 1 359 ? -9.321 1.040 16.606 1.00 72.50 359 GLU A C 1
ATOM 2958 O O . GLU A 1 359 ? -9.116 1.538 17.713 1.00 72.50 359 GLU A O 1
ATOM 2963 N N . ASP A 1 360 ? -8.316 0.663 15.822 1.00 78.19 360 ASP A N 1
ATOM 2964 C CA . ASP A 1 360 ? -6.926 0.972 16.139 1.00 78.19 360 ASP A CA 1
ATOM 2965 C C . ASP A 1 360 ? -6.586 2.391 15.689 1.00 78.19 360 ASP A C 1
ATOM 2967 O O . ASP A 1 360 ? -6.908 2.795 14.568 1.00 78.19 360 ASP A O 1
ATOM 2971 N N . ILE A 1 361 ? -5.869 3.125 16.537 1.00 77.69 361 ILE A N 1
ATOM 2972 C CA . ILE A 1 361 ? -5.257 4.397 16.150 1.00 77.69 361 ILE A CA 1
ATOM 2973 C C . ILE A 1 361 ? -3.828 4.126 15.727 1.00 77.69 361 ILE A C 1
ATOM 2975 O O . ILE A 1 361 ? -3.057 3.528 16.475 1.00 77.69 361 ILE A O 1
ATOM 2979 N N . VAL A 1 362 ? -3.456 4.619 14.551 1.00 82.25 362 VAL A N 1
ATOM 2980 C CA . VAL A 1 362 ? -2.079 4.539 14.071 1.00 82.25 362 VAL A CA 1
ATOM 2981 C C . VAL A 1 362 ? -1.491 5.940 14.065 1.00 82.25 362 VAL A C 1
ATOM 2983 O O . VAL A 1 362 ? -1.973 6.819 13.355 1.00 82.25 362 VAL A O 1
ATOM 2986 N N . PHE A 1 363 ? -0.426 6.157 14.829 1.00 84.38 363 PHE A N 1
ATOM 2987 C CA . PHE A 1 363 ? 0.403 7.347 14.685 1.00 84.38 363 PHE A CA 1
ATOM 2988 C C . PHE A 1 363 ? 1.551 7.059 13.731 1.00 84.38 363 PHE A C 1
ATOM 2990 O O . PHE A 1 363 ? 2.282 6.083 13.899 1.00 84.38 363 PHE A O 1
ATOM 2997 N N . VAL A 1 364 ? 1.728 7.926 12.741 1.00 86.31 364 VAL A N 1
ATOM 2998 C CA . VAL A 1 364 ? 2.873 7.890 11.832 1.00 86.31 364 VAL A CA 1
ATOM 2999 C C . VAL A 1 364 ? 3.817 9.009 12.236 1.00 86.31 364 VAL A C 1
ATOM 3001 O O . VAL A 1 364 ? 3.457 10.187 12.175 1.00 86.31 364 VAL A O 1
ATOM 3004 N N . ILE A 1 365 ? 5.027 8.649 12.648 1.00 86.38 365 ILE A N 1
ATOM 3005 C CA . ILE A 1 365 ? 6.067 9.619 12.981 1.00 86.38 365 ILE A CA 1
ATOM 3006 C C . ILE A 1 365 ? 6.479 10.352 11.709 1.00 86.38 365 ILE A C 1
ATOM 3008 O O . ILE A 1 365 ? 6.764 9.734 10.683 1.00 86.38 365 ILE A O 1
ATOM 3012 N N . ARG A 1 366 ? 6.511 11.678 11.772 1.00 88.00 366 ARG A N 1
ATOM 3013 C CA . ARG A 1 366 ? 6.994 12.553 10.706 1.00 88.00 366 ARG A CA 1
ATOM 3014 C C . ARG A 1 366 ? 8.068 13.460 11.276 1.00 88.00 366 ARG A C 1
ATOM 3016 O O . ARG A 1 366 ? 7.939 13.931 12.403 1.00 88.00 366 ARG A O 1
ATOM 3023 N N . ASP A 1 367 ? 9.102 13.738 10.495 1.00 87.31 367 ASP A N 1
ATOM 3024 C CA . ASP A 1 367 ? 10.082 14.738 10.905 1.00 87.31 367 ASP A CA 1
ATOM 3025 C C . ASP A 1 367 ? 9.427 16.124 10.869 1.00 87.31 367 ASP A C 1
ATOM 3027 O O . ASP A 1 367 ? 8.839 16.540 9.865 1.00 87.31 367 ASP A O 1
ATOM 3031 N N . LYS A 1 368 ? 9.515 16.846 11.983 1.00 88.94 368 LYS A N 1
ATOM 3032 C CA . LYS A 1 368 ? 9.223 18.275 12.025 1.00 88.94 368 LYS A CA 1
ATOM 3033 C C . LYS A 1 368 ? 10.356 19.001 11.305 1.00 88.94 368 LYS A C 1
ATOM 3035 O O . LYS A 1 368 ? 11.521 18.744 11.597 1.00 88.94 368 LYS A O 1
ATOM 3040 N N . ALA A 1 369 ? 10.014 19.912 10.394 1.00 86.38 369 ALA A N 1
ATOM 3041 C CA . ALA A 1 369 ? 11.008 20.730 9.709 1.00 86.38 369 ALA A CA 1
ATOM 3042 C C . ALA A 1 369 ? 11.881 21.477 10.731 1.00 86.38 369 ALA A C 1
ATOM 3044 O O . ALA A 1 369 ? 11.361 22.162 11.618 1.00 86.38 369 ALA A O 1
ATOM 3045 N N . ASP A 1 370 ? 13.194 21.317 10.603 1.00 88.88 370 ASP A N 1
ATOM 3046 C CA . ASP A 1 370 ? 14.188 22.024 11.399 1.00 88.88 370 ASP A CA 1
ATOM 3047 C C . ASP A 1 370 ? 14.757 23.190 10.578 1.00 88.88 370 ASP A C 1
ATOM 3049 O O . ASP A 1 370 ? 14.829 23.127 9.349 1.00 88.88 370 ASP A O 1
ATOM 3053 N N . LYS A 1 371 ? 15.095 24.293 11.251 1.00 86.44 371 LYS A N 1
ATOM 3054 C CA . LYS A 1 371 ? 15.567 25.515 10.583 1.00 86.44 371 LYS A CA 1
ATOM 3055 C C . LYS A 1 371 ? 16.997 25.382 10.060 1.00 86.44 371 LYS A C 1
ATOM 3057 O O . LYS A 1 371 ? 17.362 26.108 9.143 1.00 86.44 371 LYS A O 1
ATOM 3062 N N . GLN A 1 372 ? 17.806 24.524 10.675 1.00 87.44 372 GLN A N 1
ATOM 3063 C CA . GLN A 1 372 ? 19.242 24.423 10.418 1.00 87.44 372 GLN A CA 1
ATOM 3064 C C . GLN A 1 372 ? 19.601 23.107 9.735 1.00 87.44 372 GLN A C 1
ATOM 3066 O O . GLN A 1 372 ? 20.460 23.088 8.854 1.00 87.44 372 GLN A O 1
ATOM 3071 N N . PHE A 1 373 ? 18.946 22.013 10.123 1.00 91.25 373 PHE A N 1
ATOM 3072 C CA . PHE A 1 373 ? 19.314 20.678 9.671 1.00 91.25 373 PHE A CA 1
ATOM 3073 C C . PHE A 1 373 ? 18.222 20.023 8.830 1.00 91.25 373 PHE A C 1
ATOM 3075 O O . PHE A 1 373 ? 17.030 20.115 9.112 1.00 91.25 373 PHE A O 1
ATOM 3082 N N . LYS A 1 374 ? 18.638 19.262 7.823 1.00 91.75 374 LYS A N 1
ATOM 3083 C CA . LYS A 1 374 ? 17.774 18.344 7.084 1.00 91.75 374 LYS A CA 1
ATOM 3084 C C . LYS A 1 374 ? 18.164 16.913 7.418 1.00 91.75 374 LYS A C 1
ATOM 3086 O O . LYS A 1 374 ? 19.339 16.572 7.401 1.00 91.75 374 LYS A O 1
ATOM 3091 N N . ARG A 1 375 ? 17.192 16.058 7.713 1.00 89.38 375 ARG A N 1
ATOM 3092 C CA . ARG A 1 375 ? 17.462 14.642 7.970 1.00 89.38 375 ARG A CA 1
ATOM 3093 C C . ARG A 1 375 ? 17.737 13.887 6.672 1.00 89.38 375 ARG A C 1
ATOM 3095 O O . ARG A 1 375 ? 17.011 14.073 5.696 1.00 89.38 375 ARG A O 1
ATOM 3102 N N . ASP A 1 376 ? 18.719 12.995 6.707 1.00 89.50 376 ASP A N 1
ATOM 3103 C CA . ASP A 1 376 ? 18.983 12.000 5.669 1.00 89.50 376 ASP A CA 1
ATOM 3104 C C . ASP A 1 376 ? 19.266 10.633 6.317 1.00 89.50 376 ASP A C 1
ATOM 3106 O O . ASP A 1 376 ? 20.393 10.285 6.669 1.00 89.50 376 ASP A O 1
ATOM 3110 N N . GLY A 1 377 ? 18.201 9.873 6.588 1.00 87.94 377 GLY A N 1
ATOM 3111 C CA . GLY A 1 377 ? 18.293 8.607 7.320 1.00 87.94 377 GLY A CA 1
ATOM 3112 C C . GLY A 1 377 ? 18.788 8.794 8.761 1.00 87.94 377 GLY A C 1
ATOM 3113 O O . GLY A 1 377 ? 18.086 9.378 9.596 1.00 87.94 377 GLY A O 1
ATOM 3114 N N . ILE A 1 378 ? 19.973 8.250 9.059 1.00 88.88 378 ILE A N 1
ATOM 3115 C CA . ILE A 1 378 ? 20.691 8.455 10.333 1.00 88.88 378 ILE A CA 1
ATOM 3116 C C . ILE A 1 378 ? 21.640 9.662 10.283 1.00 88.88 378 ILE A C 1
ATOM 3118 O O . ILE A 1 378 ? 22.128 10.109 11.318 1.00 88.88 378 ILE A O 1
ATOM 3122 N N . HIS A 1 379 ? 21.893 10.210 9.094 1.00 91.75 379 HIS A N 1
ATOM 3123 C CA . HIS A 1 379 ? 22.694 11.409 8.904 1.00 91.75 379 HIS A CA 1
ATOM 3124 C C . HIS A 1 379 ? 21.829 12.662 9.049 1.00 91.75 379 HIS A C 1
ATOM 3126 O O . HIS A 1 379 ? 20.602 12.643 8.884 1.00 91.75 379 HIS A O 1
ATOM 3132 N N . ILE A 1 380 ? 22.487 13.776 9.341 1.00 91.69 380 ILE A N 1
ATOM 3133 C CA . ILE A 1 380 ? 21.883 15.106 9.284 1.00 91.69 380 ILE A CA 1
ATOM 3134 C C . ILE A 1 380 ? 22.713 15.980 8.357 1.00 91.69 380 ILE A C 1
ATOM 3136 O O . ILE A 1 380 ? 23.934 15.875 8.321 1.00 91.69 380 ILE A O 1
ATOM 3140 N N . VAL A 1 381 ? 22.046 16.836 7.599 1.00 92.81 381 VAL A N 1
ATOM 3141 C CA . VAL A 1 381 ? 22.650 17.702 6.596 1.00 92.81 381 VAL A CA 1
ATOM 3142 C C . VAL A 1 381 ? 22.494 19.145 7.048 1.00 92.81 381 VAL A C 1
ATOM 3144 O O . VAL A 1 381 ? 21.372 19.618 7.219 1.00 92.81 381 VAL A O 1
ATOM 3147 N N . TYR A 1 382 ? 23.607 19.846 7.220 1.00 92.62 382 TYR A N 1
ATOM 3148 C CA . TYR A 1 382 ? 23.649 21.290 7.432 1.00 92.62 382 TYR A CA 1
ATOM 3149 C C . TYR A 1 382 ? 24.119 21.954 6.142 1.00 92.62 382 TYR A C 1
ATOM 3151 O O . TYR A 1 382 ? 25.158 21.574 5.607 1.00 92.62 382 TYR A O 1
ATOM 3159 N N . THR A 1 383 ? 23.360 22.919 5.624 1.00 90.69 383 THR A N 1
ATOM 3160 C CA . THR A 1 383 ? 23.737 23.632 4.393 1.00 90.69 383 THR A CA 1
ATOM 3161 C C . THR A 1 383 ? 24.262 25.016 4.740 1.00 90.69 383 THR A C 1
ATOM 3163 O O . THR A 1 383 ? 23.563 25.792 5.388 1.00 90.69 383 THR A O 1
ATOM 3166 N N . VAL A 1 384 ? 25.471 25.332 4.283 1.00 88.50 384 VAL A N 1
ATOM 3167 C CA . VAL A 1 384 ? 26.094 26.649 4.438 1.00 88.50 384 VAL A CA 1
ATOM 3168 C C . VAL A 1 384 ? 26.263 27.306 3.072 1.00 88.50 384 VAL A C 1
ATOM 3170 O O . VAL A 1 384 ? 26.703 26.672 2.115 1.00 88.50 384 VAL A O 1
ATOM 3173 N N . GLN A 1 385 ? 25.882 28.579 2.991 1.00 85.75 385 GLN A N 1
ATOM 3174 C CA . GLN A 1 385 ? 25.970 29.390 1.779 1.00 85.75 385 GLN A CA 1
ATOM 3175 C C . GLN A 1 385 ? 27.159 30.343 1.894 1.00 85.75 385 GLN A C 1
ATOM 3177 O O . GLN A 1 385 ? 27.081 31.305 2.667 1.00 85.75 385 GLN A O 1
ATOM 3182 N N . LEU A 1 386 ? 28.214 30.081 1.127 1.00 81.81 386 LEU A N 1
ATOM 3183 C CA . LEU A 1 386 ? 29.473 30.828 1.129 1.00 81.81 386 LEU A CA 1
ATOM 3184 C C . LEU A 1 386 ? 29.474 31.894 0.030 1.00 81.81 386 LEU A C 1
ATOM 3186 O O . LEU A 1 386 ? 28.964 31.664 -1.071 1.00 81.81 386 LEU A O 1
ATOM 3190 N N . SER A 1 387 ? 30.017 33.075 0.324 1.00 75.25 387 SER A N 1
ATOM 3191 C CA . SER A 1 387 ? 30.260 34.098 -0.696 1.00 75.25 387 SER A CA 1
ATOM 3192 C C . SER A 1 387 ? 31.668 33.963 -1.284 1.00 75.25 387 SER A C 1
ATOM 3194 O O . SER A 1 387 ? 32.623 33.683 -0.564 1.00 75.25 387 SER A O 1
ATOM 3196 N N . ARG A 1 388 ? 31.830 34.278 -2.579 1.00 67.75 388 ARG A N 1
ATOM 3197 C CA . ARG A 1 388 ? 33.136 34.230 -3.275 1.00 67.75 388 ARG A CA 1
ATOM 3198 C C . ARG A 1 388 ? 34.230 35.113 -2.640 1.00 67.75 388 ARG A C 1
ATOM 3200 O O . ARG A 1 388 ? 35.402 34.941 -2.950 1.00 67.75 388 ARG A O 1
ATOM 3207 N N . LYS A 1 389 ? 33.862 36.081 -1.785 1.00 58.91 389 LYS A N 1
ATOM 3208 C CA . LYS A 1 389 ? 34.803 36.946 -1.046 1.00 58.91 389 LYS A CA 1
ATOM 3209 C C . LYS A 1 389 ? 35.265 36.333 0.283 1.00 58.91 389 LYS A C 1
ATOM 3211 O O . LYS A 1 389 ? 36.389 36.593 0.695 1.00 58.91 389 LYS A O 1
ATOM 3216 N N . GLU A 1 390 ? 34.431 35.525 0.937 1.00 55.31 390 GLU A N 1
ATOM 3217 C CA . GLU A 1 390 ? 34.749 34.864 2.216 1.00 55.31 390 GLU A CA 1
ATOM 3218 C C . GLU A 1 390 ? 35.656 33.625 2.038 1.00 55.31 390 GLU A C 1
ATOM 3220 O O . GLU A 1 390 ? 36.280 33.184 3.002 1.00 55.31 390 GLU A O 1
ATOM 3225 N N . ASP A 1 391 ? 35.797 33.118 0.806 1.00 51.28 391 ASP A N 1
ATOM 3226 C CA . ASP A 1 391 ? 36.612 31.943 0.447 1.00 51.28 391 ASP A CA 1
ATOM 3227 C C . ASP A 1 391 ? 38.133 32.212 0.357 1.00 51.28 391 ASP A C 1
ATOM 3229 O O . ASP A 1 391 ? 38.928 31.272 0.356 1.00 51.28 391 ASP A O 1
ATOM 3233 N N . TYR A 1 392 ? 38.577 33.475 0.295 1.00 50.06 392 TYR A N 1
ATOM 3234 C CA . TYR A 1 392 ? 39.986 33.822 0.026 1.00 50.06 392 TYR A CA 1
ATOM 3235 C C . TYR A 1 392 ? 40.939 33.691 1.235 1.00 50.06 392 TYR A C 1
ATOM 3237 O O . TYR A 1 392 ? 42.151 33.804 1.057 1.00 50.06 392 TYR A O 1
ATOM 3245 N N . ILE A 1 393 ? 40.433 33.480 2.460 1.00 51.47 393 ILE A N 1
ATOM 3246 C CA . ILE A 1 393 ? 41.209 33.717 3.703 1.00 51.47 393 ILE A CA 1
ATOM 3247 C C . ILE A 1 393 ? 41.376 32.463 4.592 1.00 51.47 393 ILE A C 1
ATOM 3249 O O . ILE A 1 393 ? 41.876 32.562 5.705 1.00 51.47 393 ILE A O 1
ATOM 3253 N N . TYR A 1 394 ? 41.022 31.250 4.147 1.00 63.31 394 TYR A N 1
ATOM 3254 C CA . TYR A 1 394 ? 40.933 30.089 5.064 1.00 63.31 394 TYR A CA 1
ATOM 3255 C C . TYR A 1 394 ? 40.005 30.387 6.259 1.00 63.31 394 TYR A C 1
ATOM 3257 O O . TYR A 1 394 ? 40.266 29.982 7.395 1.00 63.31 394 TYR A O 1
ATOM 3265 N N . CYS A 1 395 ? 38.930 31.144 6.007 1.00 66.12 395 CYS A N 1
ATOM 3266 C CA . CYS A 1 395 ? 38.048 31.621 7.058 1.00 66.12 395 CYS A CA 1
ATOM 3267 C C . CYS A 1 395 ? 37.439 30.445 7.841 1.00 66.12 395 CYS A C 1
ATOM 3269 O O . CYS A 1 395 ? 36.885 29.520 7.239 1.00 66.12 395 CYS A O 1
ATOM 3271 N N . PRO A 1 396 ? 37.505 30.475 9.181 1.00 80.12 396 PRO A N 1
ATOM 3272 C CA . PRO A 1 396 ? 36.859 29.477 10.017 1.00 80.12 396 PRO A CA 1
ATOM 3273 C C . PRO A 1 396 ? 35.329 29.519 9.843 1.00 80.12 396 PRO A C 1
ATOM 3275 O O . PRO A 1 396 ? 34.684 30.496 10.219 1.00 80.12 396 PRO A O 1
ATOM 3278 N N . ILE A 1 397 ? 34.728 28.446 9.319 1.00 84.56 397 ILE A N 1
ATOM 3279 C CA . ILE A 1 397 ? 33.271 28.310 9.169 1.00 84.56 397 ILE A CA 1
ATOM 3280 C C . ILE A 1 397 ? 32.694 27.715 10.454 1.00 84.56 397 ILE A C 1
ATOM 3282 O O . ILE A 1 397 ? 33.032 26.590 10.827 1.00 84.56 397 ILE A O 1
ATOM 3286 N N . SER A 1 398 ? 31.790 28.446 11.108 1.00 85.88 398 SER A N 1
ATOM 3287 C CA . SER A 1 398 ? 31.066 27.959 12.287 1.00 85.88 398 SER A CA 1
ATOM 3288 C C . SER A 1 398 ? 29.900 27.057 11.879 1.00 85.88 398 SER A C 1
ATOM 3290 O O . SER A 1 398 ? 29.012 27.459 11.123 1.00 85.88 398 SER A O 1
ATOM 3292 N N . VAL A 1 399 ? 29.905 25.827 12.381 1.00 88.12 399 VAL A N 1
ATOM 3293 C CA . VAL A 1 399 ? 28.922 24.789 12.073 1.00 88.12 399 VAL A CA 1
ATOM 3294 C C . VAL A 1 399 ? 28.210 24.390 13.361 1.00 88.12 399 VAL A C 1
ATOM 3296 O O . VAL A 1 399 ? 28.872 23.936 14.298 1.00 88.12 399 VAL A O 1
ATOM 3299 N N . PRO A 1 400 ? 26.876 24.542 13.441 1.00 87.69 400 PRO A N 1
ATOM 3300 C CA . PRO A 1 400 ? 26.131 24.160 14.625 1.00 87.69 400 PRO A CA 1
ATOM 3301 C C . PRO A 1 400 ? 26.138 22.641 14.821 1.00 87.69 400 PRO A C 1
ATOM 3303 O O . PRO A 1 400 ? 26.171 21.864 13.865 1.00 87.69 400 PRO A O 1
ATOM 3306 N N . THR A 1 401 ? 26.059 22.215 16.076 1.00 86.44 401 THR A N 1
ATOM 3307 C CA . THR A 1 401 ? 25.842 20.815 16.455 1.00 86.44 401 THR A CA 1
ATOM 3308 C C . THR A 1 401 ? 24.380 20.599 16.824 1.00 86.44 401 THR A C 1
ATOM 3310 O O . THR A 1 401 ? 23.713 21.491 17.348 1.00 86.44 401 THR A O 1
ATOM 3313 N N . LEU A 1 402 ? 23.861 19.397 16.561 1.00 84.44 402 LEU A N 1
ATOM 3314 C CA . LEU A 1 402 ? 22.526 19.029 17.038 1.00 84.44 402 LEU A CA 1
ATOM 3315 C C . LEU A 1 402 ? 22.523 18.746 18.555 1.00 84.44 402 LEU A C 1
ATOM 3317 O O . LEU A 1 402 ? 21.488 18.888 19.204 1.00 84.44 402 LEU A O 1
ATOM 3321 N N . GLU A 1 403 ? 23.672 18.353 19.122 1.00 79.88 403 GLU A N 1
ATOM 3322 C CA . GLU A 1 403 ? 23.826 18.034 20.546 1.00 79.88 403 GLU A CA 1
ATOM 3323 C C . GLU A 1 403 ? 23.995 19.293 21.417 1.00 79.88 403 GLU A C 1
ATOM 3325 O O . GLU A 1 403 ? 24.886 20.104 21.191 1.00 79.88 403 GLU A O 1
ATOM 3330 N N . ASP A 1 404 ? 23.198 19.421 22.485 1.00 62.72 404 ASP A N 1
ATOM 3331 C CA . ASP A 1 404 ? 23.212 20.587 23.393 1.00 62.72 404 ASP A CA 1
ATOM 3332 C C . ASP A 1 404 ? 24.358 20.585 24.440 1.00 62.72 404 ASP A C 1
ATOM 3334 O O . ASP A 1 404 ? 24.374 21.418 25.350 1.00 62.72 404 ASP A O 1
ATOM 3338 N N . ARG A 1 405 ? 25.338 19.669 24.371 1.00 53.28 405 ARG A N 1
ATOM 3339 C CA . ARG A 1 405 ? 26.383 19.565 25.410 1.00 53.28 405 ARG A CA 1
ATOM 3340 C C . ARG A 1 405 ? 27.612 20.433 25.092 1.00 53.28 405 ARG A C 1
ATOM 3342 O O . ARG A 1 405 ? 28.457 20.095 24.276 1.00 53.28 405 ARG A O 1
ATOM 3349 N N . GLN A 1 406 ? 27.695 21.554 25.813 1.00 52.16 406 GLN A N 1
ATOM 3350 C CA . GLN A 1 406 ? 28.820 22.489 26.007 1.00 52.16 406 GLN A CA 1
ATOM 3351 C C . GLN A 1 406 ? 29.372 23.284 24.811 1.00 52.16 406 GLN A C 1
ATOM 3353 O O . GLN A 1 406 ? 29.825 24.407 25.026 1.00 52.16 406 GLN A O 1
ATOM 3358 N N . ARG A 1 407 ? 29.302 22.804 23.566 1.00 55.81 407 ARG A N 1
ATOM 3359 C CA . ARG A 1 407 ? 29.668 23.603 22.379 1.00 55.81 407 ARG A CA 1
ATOM 3360 C C . ARG A 1 407 ? 28.554 23.520 21.341 1.00 55.81 407 ARG A C 1
ATOM 3362 O O . ARG A 1 407 ? 28.385 22.493 20.696 1.00 55.81 407 ARG A O 1
ATOM 3369 N N . ARG A 1 408 ? 27.797 24.616 21.199 1.00 70.88 408 ARG A N 1
ATOM 3370 C CA . ARG A 1 408 ? 26.681 24.757 20.237 1.00 70.88 408 ARG A CA 1
ATOM 3371 C C . ARG A 1 408 ? 27.142 24.790 18.775 1.00 70.88 408 ARG A C 1
ATOM 3373 O O . ARG A 1 408 ? 26.315 24.716 17.873 1.00 70.88 408 ARG A O 1
ATOM 3380 N N . TRP A 1 409 ? 28.443 24.941 18.550 1.00 82.12 409 TRP A N 1
ATOM 3381 C CA . TRP A 1 409 ? 29.072 24.964 17.241 1.00 82.12 409 TRP A CA 1
ATOM 3382 C C . TRP A 1 409 ? 30.514 24.458 17.329 1.00 82.12 409 TRP A C 1
ATOM 3384 O O . TRP A 1 409 ? 31.146 24.508 18.388 1.00 82.12 409 TRP A O 1
ATOM 3394 N N . PHE A 1 410 ? 31.045 24.001 16.204 1.00 85.69 410 PHE A N 1
ATOM 3395 C CA . PHE A 1 410 ? 32.474 23.805 15.989 1.00 85.69 410 PHE A CA 1
ATOM 3396 C C . PHE A 1 410 ? 32.884 24.47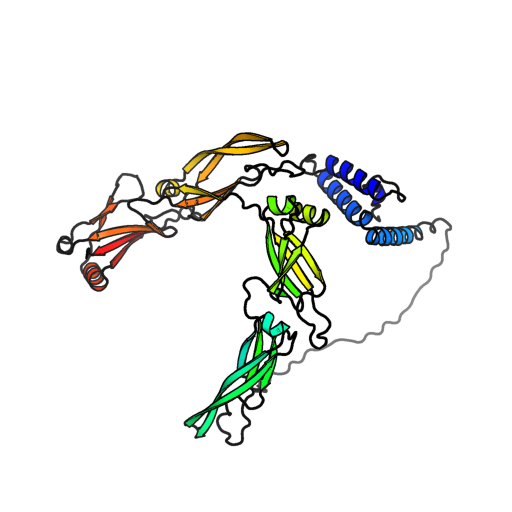4 14.685 1.00 85.69 410 PHE A C 1
ATOM 3398 O O . PHE A 1 410 ? 32.050 24.810 13.848 1.00 85.69 410 PHE A O 1
ATOM 3405 N N . THR A 1 411 ? 34.183 24.655 14.518 1.00 86.38 411 THR A N 1
ATOM 3406 C CA . THR A 1 411 ? 34.734 25.339 13.360 1.00 86.38 411 THR A CA 1
ATOM 3407 C C . THR A 1 411 ? 35.322 24.335 12.380 1.00 86.38 411 THR A C 1
ATOM 3409 O O . THR A 1 411 ? 35.991 23.385 12.792 1.00 86.38 411 THR A O 1
ATOM 3412 N N . ILE A 1 412 ? 35.101 24.552 11.086 1.00 86.38 412 ILE A N 1
ATOM 3413 C CA . ILE A 1 412 ? 35.840 23.875 10.017 1.00 86.38 412 ILE A CA 1
ATOM 3414 C C . ILE A 1 412 ? 36.618 24.894 9.189 1.00 86.38 412 ILE A C 1
ATOM 3416 O O . ILE A 1 412 ? 36.193 26.037 9.040 1.00 86.38 412 ILE A O 1
ATOM 3420 N N . THR A 1 413 ? 37.740 24.462 8.633 1.00 85.50 413 THR A N 1
ATOM 3421 C CA . THR A 1 413 ? 38.502 25.193 7.619 1.00 85.50 413 THR A CA 1
ATOM 3422 C C . THR A 1 413 ? 38.575 24.328 6.367 1.00 85.50 413 THR A C 1
ATOM 3424 O O . THR A 1 413 ? 38.666 23.102 6.467 1.00 85.50 413 THR A O 1
ATOM 3427 N N . LEU A 1 414 ? 38.469 24.957 5.197 1.00 83.88 414 LEU A N 1
ATOM 3428 C CA . LEU A 1 414 ? 38.581 24.277 3.909 1.00 83.88 414 LEU A CA 1
ATOM 3429 C C . LEU A 1 414 ? 40.032 24.324 3.439 1.00 83.88 414 LEU A C 1
ATOM 3431 O O . LEU A 1 414 ? 40.665 25.380 3.494 1.00 83.88 414 LEU A O 1
ATOM 3435 N N . ASP A 1 415 ? 40.555 23.192 2.979 1.00 84.62 415 ASP A N 1
ATOM 3436 C CA . ASP A 1 415 ? 41.866 23.161 2.335 1.00 84.62 415 ASP A CA 1
ATOM 3437 C C . ASP A 1 415 ? 41.789 23.608 0.862 1.00 84.62 415 ASP A C 1
ATOM 3439 O O . ASP A 1 415 ? 40.717 23.756 0.268 1.00 84.62 415 ASP A O 1
ATOM 3443 N N . ARG A 1 416 ? 42.953 23.821 0.241 1.00 81.94 416 ARG A N 1
ATOM 3444 C CA . ARG A 1 416 ? 43.042 24.312 -1.142 1.00 81.94 416 ARG A CA 1
ATOM 3445 C C . ARG A 1 416 ? 42.406 23.357 -2.162 1.00 81.94 416 ARG A C 1
ATOM 3447 O O . ARG A 1 416 ? 41.893 23.815 -3.181 1.00 81.94 416 ARG A O 1
ATOM 3454 N N . GLN A 1 417 ? 42.431 22.049 -1.914 1.00 85.19 417 GLN A N 1
ATOM 3455 C CA . GLN A 1 417 ? 41.862 21.053 -2.822 1.00 85.19 417 GLN A CA 1
ATOM 3456 C C . GLN A 1 417 ? 40.330 21.052 -2.742 1.00 85.19 417 GLN A C 1
ATOM 3458 O O . GLN A 1 417 ? 39.659 21.053 -3.774 1.00 85.19 417 GLN A O 1
ATOM 3463 N N . GLN A 1 418 ? 39.785 21.130 -1.531 1.00 85.94 418 GLN A N 1
ATOM 3464 C CA . GLN A 1 418 ? 38.357 21.259 -1.248 1.00 85.94 418 GLN A CA 1
ATOM 3465 C C . GLN A 1 418 ? 37.767 22.541 -1.840 1.00 85.94 418 GLN A C 1
ATOM 3467 O O . GLN A 1 418 ? 36.679 22.514 -2.412 1.00 85.94 418 GLN A O 1
ATOM 3472 N N . ILE A 1 419 ? 38.501 23.653 -1.754 1.00 80.88 419 ILE A N 1
ATOM 3473 C CA . ILE A 1 419 ? 38.110 24.929 -2.367 1.00 80.88 419 ILE A CA 1
ATOM 3474 C C . ILE A 1 419 ? 38.044 24.799 -3.896 1.00 80.88 419 ILE A C 1
ATOM 3476 O O . ILE A 1 419 ? 37.054 25.195 -4.509 1.00 80.88 419 ILE A O 1
ATOM 3480 N N . ASN A 1 420 ? 39.058 24.194 -4.521 1.00 82.81 420 ASN A N 1
ATOM 3481 C CA . ASN A 1 420 ? 39.053 23.962 -5.969 1.00 82.81 420 ASN A CA 1
ATOM 3482 C C . ASN A 1 420 ? 37.874 23.074 -6.402 1.00 82.81 420 ASN A C 1
ATOM 3484 O O . ASN A 1 420 ? 37.248 23.335 -7.430 1.00 82.81 420 ASN A O 1
ATOM 3488 N N . GLU A 1 421 ? 37.543 22.046 -5.617 1.00 85.88 421 GLU A N 1
ATOM 3489 C CA . GLU A 1 421 ? 36.384 21.189 -5.877 1.00 85.88 421 GLU A CA 1
ATOM 3490 C C . GLU A 1 421 ? 35.058 21.951 -5.745 1.00 85.88 421 GLU A C 1
ATOM 3492 O O . GLU A 1 421 ? 34.192 21.819 -6.615 1.00 85.88 421 GLU A O 1
ATOM 3497 N N . LEU A 1 422 ? 34.919 22.784 -4.709 1.00 83.44 422 LEU A N 1
ATOM 3498 C CA . LEU A 1 422 ? 33.749 23.637 -4.511 1.00 83.44 422 LEU A CA 1
ATOM 3499 C C . LEU A 1 422 ? 33.538 24.575 -5.707 1.00 83.44 422 LEU A C 1
ATOM 3501 O O . LEU A 1 422 ? 32.414 24.679 -6.192 1.00 83.44 422 LEU A O 1
ATOM 3505 N N . TYR A 1 423 ? 34.596 25.203 -6.230 1.00 81.94 423 TYR A N 1
ATOM 3506 C CA . TYR A 1 423 ? 34.500 26.060 -7.417 1.00 81.94 423 TYR A CA 1
ATOM 3507 C C . TYR A 1 423 ? 34.165 25.290 -8.694 1.00 81.94 423 TYR A C 1
ATOM 3509 O O . TYR A 1 423 ? 33.402 25.781 -9.523 1.00 81.94 423 TYR A O 1
ATOM 3517 N N . ALA A 1 424 ? 34.709 24.084 -8.861 1.00 84.31 424 ALA A N 1
ATOM 3518 C CA . ALA A 1 424 ? 34.448 23.271 -10.045 1.00 84.31 424 ALA A CA 1
ATOM 3519 C C . ALA A 1 424 ? 33.004 22.744 -10.091 1.00 84.31 424 ALA A C 1
ATOM 3521 O O . ALA A 1 424 ? 32.428 22.617 -11.172 1.00 84.31 424 ALA A O 1
ATOM 3522 N N . LYS A 1 425 ? 32.422 22.412 -8.932 1.00 86.31 425 LYS A N 1
ATOM 3523 C CA . LYS A 1 425 ? 31.114 21.740 -8.834 1.00 86.31 425 LYS A CA 1
ATOM 3524 C C . LYS A 1 425 ? 29.993 22.622 -8.275 1.00 86.31 425 LYS A C 1
ATOM 3526 O O . LYS A 1 425 ? 28.853 22.168 -8.229 1.00 86.31 425 LYS A O 1
ATOM 3531 N N . ASN A 1 426 ? 30.296 23.847 -7.836 1.00 84.75 426 ASN A N 1
ATOM 3532 C CA . ASN A 1 426 ? 29.425 24.729 -7.037 1.00 84.75 426 ASN A CA 1
ATOM 3533 C C . ASN A 1 426 ? 28.893 24.101 -5.730 1.00 84.75 426 ASN A C 1
ATOM 3535 O O . ASN A 1 426 ? 28.011 24.664 -5.076 1.00 84.75 426 ASN A O 1
ATOM 3539 N N . GLU A 1 427 ? 29.420 22.944 -5.330 1.00 87.00 427 GLU A N 1
ATOM 3540 C CA . GLU A 1 427 ? 28.994 22.207 -4.147 1.00 87.00 427 GLU A CA 1
ATOM 3541 C C . GLU A 1 427 ? 30.135 21.335 -3.606 1.00 87.00 427 GLU A C 1
ATOM 3543 O O . GLU A 1 427 ? 30.833 20.667 -4.368 1.00 87.00 427 GLU A O 1
ATOM 3548 N N . LEU A 1 428 ? 30.282 21.305 -2.280 1.00 88.50 428 LEU A N 1
ATOM 3549 C CA . LEU A 1 428 ? 31.205 20.430 -1.555 1.00 88.50 428 LEU A CA 1
ATOM 3550 C C . LEU A 1 428 ? 30.496 19.827 -0.336 1.00 88.50 428 LEU A C 1
ATOM 3552 O O . LEU A 1 428 ? 29.776 20.523 0.381 1.00 88.50 428 LEU A O 1
ATOM 3556 N N . CYS A 1 429 ? 30.719 18.540 -0.062 1.00 90.25 429 CYS A N 1
ATOM 3557 C CA . CYS A 1 429 ? 30.191 17.868 1.126 1.00 90.25 429 CYS A CA 1
ATOM 3558 C C . CYS A 1 429 ? 31.315 17.383 2.041 1.00 90.25 429 CYS A C 1
ATOM 3560 O O . CYS A 1 429 ? 32.130 16.552 1.647 1.00 90.25 429 CYS A O 1
ATOM 3562 N N . ILE A 1 430 ? 31.301 17.829 3.296 1.00 89.31 430 ILE A N 1
ATOM 3563 C CA . ILE A 1 430 ? 32.242 17.396 4.334 1.00 89.31 430 ILE A CA 1
ATOM 3564 C C . ILE A 1 430 ? 31.494 16.556 5.359 1.00 89.31 430 ILE A C 1
ATOM 3566 O O . ILE A 1 430 ? 30.456 16.966 5.872 1.00 89.31 430 ILE A O 1
ATOM 3570 N N . ARG A 1 431 ? 32.028 15.378 5.686 1.00 92.62 431 ARG A N 1
ATOM 3571 C CA . ARG A 1 431 ? 31.440 14.487 6.692 1.00 92.62 431 ARG A CA 1
ATOM 3572 C C . ARG A 1 431 ? 32.165 14.623 8.023 1.00 92.62 431 ARG A C 1
ATOM 3574 O O . ARG A 1 431 ? 33.392 14.542 8.081 1.00 92.62 431 ARG A O 1
ATOM 3581 N N . LYS A 1 432 ? 31.404 14.792 9.101 1.00 90.38 432 LYS A N 1
ATOM 3582 C CA . LYS A 1 432 ? 31.891 14.694 10.478 1.00 90.38 432 LYS A CA 1
ATOM 3583 C C . LYS A 1 432 ? 31.250 13.491 11.155 1.00 90.38 432 LYS A C 1
ATOM 3585 O O . LYS A 1 432 ? 30.036 13.455 11.364 1.00 90.38 432 LYS A O 1
ATOM 3590 N N . VAL A 1 433 ? 32.097 12.509 11.449 1.00 90.12 433 VAL A N 1
ATOM 3591 C CA . VAL A 1 433 ? 31.683 11.186 11.914 1.00 90.12 433 VAL A CA 1
ATOM 3592 C C . VAL A 1 433 ? 31.041 11.267 13.295 1.00 90.12 433 VAL A C 1
ATOM 3594 O O . VAL A 1 433 ? 31.548 11.960 14.176 1.00 90.12 433 VAL A O 1
ATOM 3597 N N . GLY A 1 434 ? 29.925 10.561 13.479 1.00 87.06 434 GLY A N 1
ATOM 3598 C CA . GLY A 1 434 ? 29.289 10.378 14.789 1.00 87.06 434 GLY A CA 1
ATOM 3599 C C . GLY A 1 434 ? 28.521 11.587 15.339 1.00 87.06 434 GLY A C 1
ATOM 3600 O O . GLY A 1 434 ? 28.059 11.538 16.479 1.00 87.06 434 GLY A O 1
ATOM 3601 N N . LEU A 1 435 ? 28.362 12.655 14.548 1.00 88.62 435 LEU A N 1
ATOM 3602 C CA . LEU A 1 435 ? 27.595 13.860 14.906 1.00 88.62 435 LEU A CA 1
ATOM 3603 C C . LEU A 1 435 ? 26.155 13.871 14.351 1.00 88.62 435 LEU A C 1
ATOM 3605 O O . LEU A 1 435 ? 25.473 14.893 14.422 1.00 88.62 435 LEU A O 1
ATOM 3609 N N . GLY A 1 436 ? 25.697 12.760 13.772 1.00 89.06 436 GLY A N 1
ATOM 3610 C CA . GLY A 1 436 ? 24.331 12.567 13.287 1.00 89.06 436 GLY A CA 1
ATOM 3611 C C . GLY A 1 436 ? 23.383 11.970 14.330 1.00 89.06 436 GLY A C 1
ATOM 3612 O O . GLY A 1 436 ? 23.603 12.042 15.539 1.00 89.06 436 GLY A O 1
ATOM 3613 N N . LEU A 1 437 ? 22.289 11.373 13.856 1.00 90.69 437 LEU A N 1
ATOM 3614 C CA . LEU A 1 437 ? 21.293 10.725 14.708 1.00 90.69 437 LEU A CA 1
ATOM 3615 C C . LEU A 1 437 ? 21.712 9.285 15.055 1.00 90.69 437 LEU A C 1
ATOM 3617 O O . LEU A 1 437 ? 22.368 8.626 14.246 1.00 90.69 437 LEU A O 1
ATOM 3621 N N . PRO A 1 438 ? 21.313 8.763 16.229 1.00 89.31 438 PRO A N 1
ATOM 3622 C CA . PRO A 1 438 ? 21.516 7.358 16.567 1.00 89.31 438 PRO A CA 1
ATOM 3623 C C . PRO A 1 438 ? 20.713 6.441 15.637 1.00 89.31 438 PRO A C 1
ATOM 3625 O O . PRO A 1 438 ? 19.642 6.819 15.157 1.00 89.31 438 PRO A O 1
ATOM 3628 N N . ASP A 1 439 ? 21.194 5.223 15.404 1.00 84.31 439 ASP A N 1
ATOM 3629 C CA . ASP A 1 439 ? 20.414 4.199 14.711 1.00 84.31 439 ASP A CA 1
ATOM 3630 C C . ASP A 1 439 ? 19.359 3.604 15.659 1.00 84.31 439 ASP A C 1
ATOM 3632 O O . ASP A 1 439 ? 19.642 3.223 16.795 1.00 84.31 439 ASP A O 1
ATOM 3636 N N . HIS A 1 440 ? 18.124 3.486 15.173 1.00 79.75 440 HIS A N 1
ATOM 3637 C CA . HIS A 1 440 ? 17.034 2.815 15.875 1.00 79.75 440 HIS A CA 1
ATOM 3638 C C . HIS A 1 440 ? 17.310 1.336 16.194 1.00 79.75 440 HIS A C 1
ATOM 3640 O O . HIS A 1 440 ? 16.745 0.824 17.162 1.00 79.75 440 HIS A O 1
ATOM 3646 N N . LYS A 1 441 ? 18.131 0.636 15.392 1.00 80.81 441 LYS A N 1
ATOM 3647 C CA . LYS A 1 441 ? 18.493 -0.775 15.637 1.00 80.81 441 LYS A CA 1
ATOM 3648 C C . LYS A 1 441 ? 19.608 -0.912 16.663 1.00 80.81 441 LYS A C 1
ATOM 3650 O O . LYS A 1 441 ? 19.580 -1.834 17.472 1.00 80.81 441 LYS A O 1
ATOM 3655 N N . ASN A 1 442 ? 20.577 -0.001 16.627 1.00 83.06 442 ASN A N 1
ATOM 3656 C CA . ASN A 1 442 ? 21.696 0.024 17.553 1.00 83.06 442 ASN A CA 1
ATOM 3657 C C . ASN A 1 442 ? 22.009 1.465 17.968 1.00 83.06 442 ASN A C 1
ATOM 3659 O O . ASN A 1 442 ? 22.713 2.197 17.277 1.00 83.06 442 ASN A O 1
ATOM 3663 N N . VAL A 1 443 ? 21.522 1.850 19.147 1.00 76.81 443 VAL A N 1
ATOM 3664 C CA . VAL A 1 443 ? 21.612 3.226 19.663 1.00 76.81 443 VAL A CA 1
ATOM 3665 C C . VAL A 1 443 ? 23.061 3.668 19.925 1.00 76.81 443 VAL A C 1
ATOM 3667 O O . VAL A 1 443 ? 23.328 4.865 20.023 1.00 76.81 443 VAL A O 1
ATOM 3670 N N . LEU A 1 444 ? 24.004 2.723 20.026 1.00 80.06 444 LEU A N 1
ATOM 3671 C CA . LEU A 1 444 ? 25.434 3.016 20.171 1.00 80.06 444 LEU A CA 1
ATOM 3672 C C . LEU A 1 444 ? 26.065 3.501 18.861 1.00 80.06 444 LEU A C 1
ATOM 3674 O O . LEU A 1 444 ? 27.085 4.185 18.889 1.00 80.06 444 LEU A O 1
ATOM 3678 N N . THR A 1 445 ? 25.457 3.175 17.720 1.00 86.00 445 THR A N 1
ATOM 3679 C CA . THR A 1 445 ? 25.887 3.673 16.413 1.00 86.00 445 THR A CA 1
ATOM 3680 C C . THR A 1 445 ? 25.167 4.976 16.088 1.00 86.00 445 THR A C 1
ATOM 3682 O O . THR A 1 445 ? 23.948 5.075 16.239 1.00 86.00 445 THR A O 1
ATOM 3685 N N . LYS A 1 446 ? 25.922 5.986 15.648 1.00 88.19 446 LYS A N 1
ATOM 3686 C CA . LYS A 1 446 ? 25.400 7.277 15.190 1.00 88.19 446 LYS A CA 1
ATOM 3687 C C . LYS A 1 446 ? 25.790 7.509 13.742 1.00 88.19 446 LYS A C 1
ATOM 3689 O O . LYS A 1 446 ? 26.883 7.127 13.333 1.00 88.19 446 LYS A O 1
ATOM 3694 N N . GLY A 1 447 ? 24.901 8.153 12.996 1.00 89.19 447 GLY A N 1
ATOM 3695 C CA . GLY A 1 447 ? 25.237 8.686 11.687 1.00 89.19 447 GLY A CA 1
ATOM 3696 C C . GLY A 1 447 ? 26.168 9.892 11.779 1.00 89.19 447 GLY A C 1
ATOM 3697 O O . GLY A 1 447 ? 26.637 10.294 12.845 1.00 89.19 447 GLY A O 1
ATOM 3698 N N . ASP A 1 448 ? 26.375 10.507 10.625 1.00 92.62 448 ASP A N 1
ATOM 3699 C CA . ASP A 1 448 ? 27.300 11.626 10.445 1.00 92.62 448 ASP A CA 1
ATOM 3700 C C . ASP A 1 448 ? 26.552 12.948 10.271 1.00 92.62 448 ASP A C 1
ATOM 3702 O O . ASP A 1 448 ? 25.421 12.983 9.775 1.00 92.62 448 ASP A O 1
ATOM 3706 N N . LEU A 1 449 ? 27.226 14.043 10.613 1.00 92.88 449 LEU A N 1
ATOM 3707 C CA . LEU A 1 449 ? 26.846 15.377 10.162 1.00 92.88 449 LEU A CA 1
ATOM 3708 C C . LEU A 1 449 ? 27.490 15.629 8.794 1.00 92.88 449 LEU A C 1
ATOM 3710 O O . LEU A 1 449 ? 28.715 15.625 8.660 1.00 92.88 449 LEU A O 1
ATOM 3714 N N . ILE A 1 450 ? 26.656 15.850 7.784 1.00 93.88 450 ILE A N 1
ATOM 3715 C CA . ILE A 1 450 ? 27.051 16.207 6.425 1.00 93.88 450 ILE A CA 1
ATOM 3716 C C . ILE A 1 450 ? 26.933 17.724 6.291 1.00 93.88 450 ILE A C 1
ATOM 3718 O O . ILE A 1 450 ? 25.846 18.292 6.366 1.00 93.88 450 ILE A O 1
ATOM 3722 N N . ILE A 1 451 ? 28.060 18.387 6.092 1.00 92.31 451 ILE A N 1
ATOM 3723 C CA . ILE A 1 451 ? 28.146 19.830 5.901 1.00 92.31 451 ILE A CA 1
ATOM 3724 C C . ILE A 1 451 ? 28.196 20.065 4.400 1.00 92.31 451 ILE A C 1
ATOM 3726 O O . ILE A 1 451 ? 29.178 19.715 3.748 1.00 92.31 451 ILE A O 1
ATOM 3730 N N . LYS A 1 452 ? 27.112 20.602 3.853 1.00 91.19 452 LYS A N 1
ATOM 3731 C CA . LYS A 1 452 ? 26.963 20.905 2.435 1.00 91.19 452 LYS A CA 1
ATOM 3732 C C . LYS A 1 452 ? 27.275 22.382 2.213 1.00 91.19 452 LYS A C 1
ATOM 3734 O O . LYS A 1 452 ? 26.467 23.246 2.546 1.00 91.19 452 LYS A O 1
ATOM 3739 N N . CYS A 1 453 ? 28.457 22.657 1.681 1.00 88.56 453 CYS A N 1
ATOM 3740 C CA . CYS A 1 453 ? 28.890 23.993 1.298 1.00 88.56 453 CYS A CA 1
ATOM 3741 C C . CYS A 1 453 ? 28.421 24.282 -0.128 1.00 88.56 453 CYS A C 1
ATOM 3743 O O . CYS A 1 453 ? 28.652 23.472 -1.027 1.00 88.56 453 CYS A O 1
ATOM 3745 N N . GLN A 1 454 ? 27.769 25.422 -0.331 1.00 87.94 454 GLN A N 1
ATOM 3746 C CA . GLN A 1 454 ? 27.319 25.885 -1.641 1.00 87.94 454 GLN A CA 1
ATOM 3747 C C . GLN A 1 454 ? 27.726 27.341 -1.842 1.00 87.94 454 GLN A C 1
ATOM 3749 O O . GLN A 1 454 ? 27.666 28.140 -0.905 1.00 87.94 454 GLN A O 1
ATOM 3754 N N . LEU A 1 455 ? 28.141 27.675 -3.061 1.00 81.19 455 LEU A N 1
ATOM 3755 C CA . LEU A 1 455 ? 28.447 29.053 -3.430 1.00 81.19 455 LEU A CA 1
ATOM 3756 C C . LEU A 1 455 ? 27.146 29.815 -3.682 1.00 81.19 455 LEU A C 1
ATOM 3758 O O . LEU A 1 455 ? 26.271 29.337 -4.408 1.00 81.19 455 LEU A O 1
ATOM 3762 N N . ARG A 1 456 ? 27.031 31.017 -3.111 1.00 77.31 456 ARG A N 1
ATOM 3763 C CA . ARG A 1 456 ? 25.965 31.952 -3.486 1.00 77.31 456 ARG A CA 1
ATOM 3764 C C . ARG A 1 456 ? 26.167 32.362 -4.946 1.00 77.31 456 ARG A C 1
ATOM 3766 O O . ARG A 1 456 ? 27.282 32.722 -5.327 1.00 77.31 456 ARG A O 1
ATOM 3773 N N . SER A 1 457 ? 25.094 32.259 -5.730 1.00 61.81 457 SER A N 1
ATOM 3774 C CA . SER A 1 457 ? 25.033 32.668 -7.139 1.00 61.81 457 SER A CA 1
ATOM 3775 C C . SER A 1 457 ? 25.334 34.145 -7.323 1.00 61.81 457 SER A C 1
ATOM 3777 O O . SER A 1 457 ? 24.745 34.927 -6.537 1.00 61.81 457 SER A O 1
#

Solvent-accessible surface area (backbone atoms only — not comparable to full-atom values): 26943 Å² total; per-residue (Å²): 129,88,82,58,42,41,67,66,45,70,48,62,92,87,54,50,72,68,51,55,54,49,34,44,54,57,49,51,66,66,24,28,54,94,79,28,84,47,79,67,24,45,56,52,38,53,51,40,50,54,28,46,65,35,61,70,35,70,69,49,29,50,53,48,56,56,54,56,53,64,63,54,73,75,70,79,79,85,86,79,84,86,89,85,90,88,87,84,81,90,82,86,87,88,81,86,87,85,87,89,81,93,76,90,78,79,91,75,91,78,78,86,74,82,68,73,86,57,51,75,42,82,45,71,43,43,70,58,43,30,54,74,30,44,77,45,81,45,80,46,76,20,44,46,69,83,48,102,90,43,68,46,80,47,77,48,78,47,77,47,76,46,53,45,23,60,54,70,65,46,74,47,75,41,78,53,59,28,44,41,52,88,94,41,96,83,47,74,29,35,37,29,31,38,30,36,34,71,40,89,56,97,65,52,44,79,55,89,41,27,30,37,33,74,45,78,43,52,72,65,60,66,68,65,57,76,45,45,79,43,77,45,84,83,78,46,72,42,79,47,66,74,52,78,64,52,48,52,39,26,72,73,62,36,47,29,83,45,80,41,84,57,58,27,32,24,37,65,97,39,73,91,46,38,26,29,29,33,40,32,40,34,47,67,74,72,61,62,70,42,78,42,70,41,44,68,61,42,27,56,72,31,40,77,46,81,42,80,42,78,22,44,44,69,82,49,102,89,43,66,46,82,44,79,48,77,47,77,48,73,47,51,43,24,62,52,69,68,45,73,46,76,40,79,56,62,28,44,37,49,85,88,43,97,74,61,57,28,34,47,32,31,38,30,34,34,71,37,90,55,96,66,48,45,81,53,90,36,27,30,35,34,74,46,79,42,49,87,77,61,67,79,69,61,51,73,43,80,41,74,49,82,55,88,73,93,47,64,49,50,72,48,67,67,52,76,66,57,50,52,45,23,69,75,63,51,43,39,78,47,79,40,82,61,58,28,32,25,31,60,92,44,69,90,45,45,24,29,27,34,40,36,41,31,61,61,130

Nearest PDB structures (foldseek):
  8j07-assembly1_v  TM=5.397E-01  e=2.269E-23  Homo sapiens
  3agz-assembly1_A  TM=8.716E-01  e=1.661E-16  Homo sapiens
  7jtk-assembly1_Z  TM=8.829E-01  e=1.217E-14  Chlamydomonas reinhardtii
  2q2g-assembly1_B  TM=7.778E-01  e=7.194E-12  Cryptosporidium parvum Iowa II
  6jzb-assembly1_A  TM=7.380E-01  e=2.030E-10  Streptococcus pneumoniae